Protein AF-A0A9E1VS86-F1 (afdb_monomer)

Foldseek 3Di:
DKKKKKFWWFFDFPDPQDKFWAADPDWDDDDADPQKDKDFPVVFDDDPQWDDDPLWIFGPDAQDFDKGKDKDFRAAFAKWWKKFKAADDDCVLQEKKWKAFQPPDPRRIDIGTDDDDPVDNDRIDITTGTIIGDHGTMHMMMMTTGRHRTTGMMMIHGDDPPDVVVVVVVVVRVVLQVVCVVPFFKKWKWKWAADPVGIDIDTLDPIHTRDHHRVDIDMDMRMDDPVPGDQQDDDPPGDDPRHRDIDIDMDSQFDDDDPVRPHRDMDTPDIDMDPPDAPDPPHPVCCQQQPDDPCPVPLLVSLLVSLQSLLCQQLQHHDDPVPSVVLSVQLVVCVVVDPDSVVSSVVSSVVSCVDPSRVDLDDPPDPPDDLLSLQSSLQQLLCCLQQVDRGDPVSSVCSNVSRCVVCVVVVLLVSLPDPSSLVNLLVLLCVLLVLVLLVPFAADCVLVVLPDPVLSVQLSVQSSVQSSVCSNVQHFPLQQLFDQWTFDAPSNCVVQVHDDHGTDHTDTDGHDPPSQDTHDLQGQSNQQSQCNNFWTDLQSSQQSCCCNQLVHHQDDDDPDQDDQPPPPPCLVVDAVVVNCCVSQVDPSRVVSCLQGNLSRLLQRQQTNRSHGHQDDPNHGRFSWGQHPVGDIAGHSVSVSVCCVVPRVLSRLLSVLQSSLCSSLVHHDDPVCPVLSVVLSVQCVVVNNGPSSSVVSSCLTCSNNVDPDRVVVVVPPPD

Solvent-accessible surface area (backbone atoms only — not comparable to full-atom values): 40258 Å² total; per-residue (Å²): 90,37,32,37,40,37,38,30,32,18,30,42,62,70,64,80,89,51,73,39,66,40,83,66,91,65,85,63,59,82,74,92,49,92,83,45,49,68,49,47,42,86,80,46,83,81,52,95,62,46,43,76,57,92,73,27,42,24,52,71,57,75,66,43,78,47,75,47,71,46,68,49,73,36,92,51,70,44,42,26,42,32,30,40,29,21,58,64,67,65,64,90,70,55,32,22,43,27,39,20,65,55,41,89,45,72,75,25,56,46,76,49,73,54,85,66,64,89,89,62,89,44,79,63,42,71,43,53,73,37,28,30,30,42,63,55,42,81,46,40,26,36,43,27,29,50,21,28,68,35,29,34,33,40,40,39,30,59,58,60,87,85,42,68,61,64,58,48,52,48,51,52,33,51,52,64,36,56,78,29,68,90,48,60,20,18,46,28,43,32,38,20,27,57,51,92,93,47,70,56,68,44,66,67,56,76,74,41,74,37,79,42,52,62,91,48,64,44,78,47,77,43,68,50,50,55,85,78,49,70,73,49,72,83,55,98,80,56,83,58,101,58,44,65,38,71,44,76,48,76,37,72,62,47,83,66,87,51,90,90,55,84,60,44,44,68,34,75,80,48,77,48,76,42,75,72,47,61,99,48,86,76,39,67,79,50,43,70,54,68,52,95,59,95,39,66,90,38,63,69,63,32,48,50,55,37,51,48,56,48,47,28,64,56,52,52,39,86,77,54,89,70,59,55,53,55,51,50,52,51,33,64,73,45,39,84,80,35,96,46,74,66,59,29,49,48,56,43,52,49,54,50,62,71,27,66,60,43,75,38,90,71,72,78,93,47,102,77,57,58,79,38,58,63,24,25,46,48,30,42,52,53,19,42,41,45,33,64,39,82,53,50,71,67,44,51,53,28,5,77,67,62,39,35,82,84,43,41,72,65,48,52,58,53,48,62,74,34,80,53,27,54,45,28,42,50,54,50,48,36,63,63,66,45,45,64,39,29,71,73,49,63,61,46,48,89,84,37,69,85,67,37,76,65,47,56,50,43,29,50,48,25,54,44,52,39,56,44,49,36,47,72,71,46,34,40,54,61,35,52,51,53,33,63,35,41,40,38,23,20,70,49,24,53,71,68,74,45,83,95,54,80,48,82,63,72,38,83,42,79,54,60,91,89,65,78,57,26,22,55,89,45,36,35,36,54,39,27,29,26,30,74,27,75,44,50,32,38,62,55,45,13,53,46,47,33,35,55,43,45,50,47,73,76,79,79,81,70,90,86,68,77,74,83,67,83,80,46,85,64,55,92,75,47,53,69,70,56,48,52,50,66,68,36,74,42,80,91,44,35,73,59,44,60,70,38,45,39,64,7,40,23,49,63,40,29,42,21,72,32,41,80,46,66,56,56,97,90,37,77,63,79,22,65,31,59,40,83,88,66,53,75,32,60,22,57,67,41,46,35,52,47,36,66,72,77,34,47,66,42,31,48,45,20,52,50,47,55,52,47,18,61,58,68,75,45,83,82,53,82,86,44,50,69,57,52,54,50,41,42,55,51,19,57,74,54,68,33,24,37,50,48,49,55,50,42,48,54,66,28,66,90,66,38,76,57,99,78,41,74,69,64,63,74,67,68,84,118

pLDDT: mean 87.46, std 11.8, range [33.84, 98.75]

Sequence (718 aa):
GKYAFRVEASKGYNSLSIERLIDLREKEPALDFENSFSVNAKDLNIKNSFTFDNKNLIPKEFATFSEIEFTYDVPFDGIYKIDLVHPYVSNDVMPSYHVRFLGRKEEGVISKRLNINQNEKLEEITTPVTLAYLTKGKHKGFIGGKFFVGFSKLIFTPIAKDDPLPKTLQKESQKNNFQYERVNPSILAFAGSRTDDGMDYKALSKPIEVKNSMEDSQVFEFTGMLENLPVPMASDDVSGELANIVTFGLWNNHLVKESSLKGPPLLIKSVEFEAPYYPVWPPKSYTEIFFKSKNQNNEEAYANEVIEKFMERAFRRTLNDSELDRYITFWKNIRSDFDSFEDGVKEVLIAILCSPNFIYLNQPMKLNSGEYDDEYYLASQLSYFLWNSPPDDK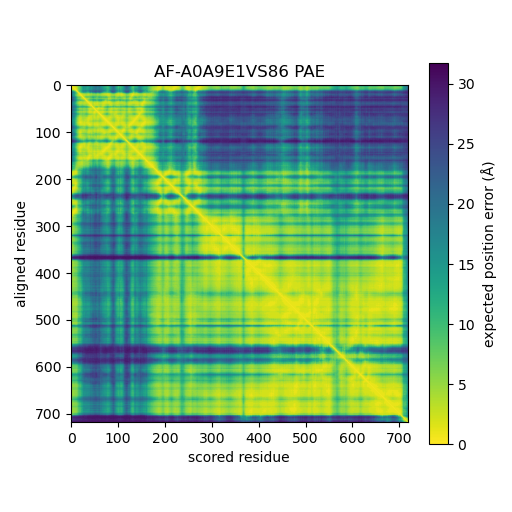LIELASKGKLYRNLPSQIDRMIKNSKIENLINGFSYEWLRLDRHKNMDVNVQEYEDYTRFVKEDMFNETYEFVKHILINDLSIMNFIDSDFAMLNQNLAEFYGLNGVEGNGFRAVKLNKNQNRGGLLSQGSFLTGHSDGTQPHAIKRAVWLKEKILGDHPPPPPPNVPELDPETPGFEKLTLKEQLFLHRNKVSCMDCHKKIDPYGVIFENYDATGRYQLTMKGKPIDSKSVLPDGNEVDGIQDMKDYILKFKTEDFTKSIVKNLFSYANGRDVGFADEKEIKYIVERVKRDNYSFKTVIQEIIYSQSFYKKKKNWFSKLFKNE

Mean predicted aligned error: 12.09 Å

Secondary structure (DSSP, 8-state):
-EEEEEEEEEE----TTS-EEE--S--SPPPP-TT-EEEEGGGS---TTEEEETTEEEESSTTS-EEEEEEEEESSSEEEEEEEEEE---GGG--EEEEESSTT-GGGEEEEE----TT---SEEEEEEEEEEE-SEEEEEEEEETTB--BSEEEEEEPPTTSHHHHHHHHHHHHHHHTTTT---EEEEEEEEEETTEEEEEESSS-EE--S-TTS-EEEEEEEEGGGSPPPP--SS--STTTT-EEEEEEE-----STT---S-EEEEEEEEESS--SSSS-HHHHHHS---TTTTSHHHHHHHHHHHHHHHHHTSPPPHHHHHHHHHHHHHHGGG-SSHHHHHHHHHHHHHTSHHHHS----S-TTS-TTHHHHHHHHHHHHHHHSSPPPHHHHHHHHTT-HHHHHHHHHHHHHTSGGGHHHHHHHHHHHTTHHHHHTPPP-TTT-TT--HHHHHHHHHHHHHHHHHHHHTT-BGGGGT--SEEEE-HHHHHHTT--S--SSS-EEEEPPGGG---SGGG-HHHHHHTB-SSSB-HHHHHHHIIIIIS---PPPPPTT-----TTSTTGGGS-HHHHHHHHH-SHHHHHHHHHHTHHHHTTTTB-TTS-B-SEETTEEP--EEE-TTS-EEEHHHHHHHHHHHH-HHHHHHHHHHHHHHHHHTS---GGGHHHHHHHHHHHHHTTTBHHHHHHHHHHSTTT---TT-THHHHTS--

Nearest PDB structures (foldseek):
  2cdo-assembly3_C  TM=6.793E-01  e=8.630E-05  Saccharophagus degradans
  8iq9-assembly1_B  TM=4.569E-01  e=1.616E-01  Klebsiella phage VLC6
  8iqe-assembly1_A  TM=5.079E-01  e=2.547E-01  Klebsiella phage VLC6
  8iqe-assembly1_B  TM=4.754E-01  e=2.679E-01  Klebsiella phage VLC6
  2wze-assembly1_A  TM=3.676E-01  e=4.915E-01  Acetivibrio thermocellus

Radius of gyration: 35.05 Å; Cα contacts (8 Å, |Δi|>4): 1186; chains: 1; bounding box: 76×98×83 Å

Structure (mmCIF, N/CA/C/O backbone):
data_AF-A0A9E1VS86-F1
#
_entry.id   AF-A0A9E1VS86-F1
#
loop_
_atom_site.group_PDB
_atom_site.id
_atom_site.type_symbol
_atom_site.label_atom_id
_atom_site.label_alt_id
_atom_site.label_comp_id
_atom_site.label_asym_id
_atom_site.label_entity_id
_atom_site.label_seq_id
_atom_site.pdbx_PDB_ins_code
_atom_site.Cartn_x
_atom_site.Cartn_y
_atom_site.Cartn_z
_atom_site.occupancy
_atom_site.B_iso_or_equiv
_atom_site.auth_seq_id
_atom_site.auth_comp_id
_atom_site.auth_asym_id
_atom_site.auth_atom_id
_atom_site.pdbx_PDB_model_num
ATOM 1 N N . GLY A 1 1 ? 12.478 -19.349 -9.937 1.00 80.25 1 GLY A N 1
ATOM 2 C CA . GLY A 1 1 ? 11.718 -19.619 -11.173 1.00 80.25 1 GLY A CA 1
ATOM 3 C C . GLY A 1 1 ? 10.296 -19.117 -11.020 1.00 80.25 1 GLY A C 1
ATOM 4 O O . GLY A 1 1 ? 9.874 -18.852 -9.900 1.00 80.25 1 GLY A O 1
ATOM 5 N N . LYS A 1 2 ? 9.547 -18.962 -12.118 1.00 88.88 2 LYS A N 1
ATOM 6 C CA . LYS A 1 2 ? 8.139 -18.539 -12.041 1.00 88.88 2 LYS A CA 1
ATOM 7 C C . LYS A 1 2 ? 7.301 -19.637 -11.367 1.00 88.88 2 LYS A C 1
ATOM 9 O O . LYS A 1 2 ? 7.619 -20.808 -11.535 1.00 88.88 2 LYS A O 1
ATOM 14 N N . TYR A 1 3 ? 6.256 -19.282 -10.629 1.00 92.19 3 TYR A N 1
ATOM 15 C CA . TYR A 1 3 ? 5.251 -20.226 -10.122 1.00 92.19 3 TYR A CA 1
ATOM 16 C C . TYR A 1 3 ? 3.846 -19.838 -10.606 1.00 92.19 3 TYR A C 1
ATOM 18 O O . TYR A 1 3 ? 3.610 -18.680 -10.979 1.00 92.19 3 TYR A O 1
ATOM 26 N N . ALA A 1 4 ? 2.923 -20.799 -10.570 1.00 94.44 4 ALA A N 1
ATOM 27 C CA . ALA A 1 4 ? 1.482 -20.561 -10.587 1.00 94.44 4 ALA A CA 1
ATOM 28 C C . ALA A 1 4 ? 0.823 -21.270 -9.406 1.00 94.44 4 ALA A C 1
ATOM 30 O O . ALA A 1 4 ? 1.041 -22.455 -9.177 1.00 94.44 4 ALA A O 1
ATOM 31 N N . PHE A 1 5 ? 0.003 -20.529 -8.672 1.00 95.44 5 PHE A N 1
ATOM 32 C CA . PHE A 1 5 ? -0.908 -21.056 -7.670 1.00 95.44 5 PHE A CA 1
ATOM 33 C C . PHE A 1 5 ? -2.325 -20.853 -8.195 1.00 95.44 5 PHE A C 1
ATOM 35 O O . PHE A 1 5 ? -2.731 -19.715 -8.431 1.00 95.44 5 PHE A O 1
ATOM 42 N N . ARG A 1 6 ? -3.056 -21.937 -8.447 1.00 96.38 6 ARG A N 1
ATOM 43 C CA . ARG A 1 6 ? -4.408 -21.903 -9.010 1.00 96.38 6 ARG A CA 1
ATOM 44 C C . ARG A 1 6 ? -5.399 -22.436 -7.998 1.00 96.38 6 ARG A C 1
ATOM 46 O O . ARG A 1 6 ? -5.172 -23.466 -7.370 1.00 96.38 6 ARG A O 1
ATOM 53 N N . VAL A 1 7 ? -6.509 -21.728 -7.862 1.00 96.69 7 VAL A N 1
ATOM 54 C CA . VAL A 1 7 ? -7.609 -22.105 -6.980 1.00 96.69 7 VAL A CA 1
ATOM 55 C C . VAL A 1 7 ? -8.883 -22.118 -7.805 1.00 96.69 7 VAL A C 1
ATOM 57 O O . VAL A 1 7 ? -9.301 -21.074 -8.298 1.00 96.69 7 VAL A O 1
ATOM 60 N N . GLU A 1 8 ? -9.509 -23.280 -7.955 1.00 96.50 8 GLU A N 1
ATOM 61 C CA . GLU A 1 8 ? -10.847 -23.376 -8.536 1.00 96.50 8 GLU A CA 1
ATOM 62 C C . GLU A 1 8 ? -11.882 -23.235 -7.420 1.00 96.50 8 GLU A C 1
ATOM 64 O O . GLU A 1 8 ? -11.959 -24.074 -6.515 1.00 96.50 8 GLU A O 1
ATOM 69 N N . ALA A 1 9 ? -12.674 -22.165 -7.471 1.00 95.06 9 ALA A N 1
ATOM 70 C CA . ALA A 1 9 ? -13.602 -21.836 -6.400 1.00 95.06 9 ALA A CA 1
ATOM 71 C C . ALA A 1 9 ? -14.895 -21.167 -6.877 1.00 95.06 9 ALA A C 1
ATOM 73 O O . ALA A 1 9 ? -14.981 -20.608 -7.970 1.00 95.06 9 ALA A O 1
ATOM 74 N N . SER A 1 10 ? -15.908 -21.213 -6.014 1.00 92.94 10 SER A N 1
ATOM 75 C CA . SER A 1 10 ? -17.209 -20.551 -6.177 1.00 92.94 10 SER A CA 1
ATOM 76 C C . SER A 1 10 ? -17.798 -20.163 -4.815 1.00 92.94 10 SER A C 1
ATOM 78 O O . SER A 1 10 ? -17.235 -20.477 -3.759 1.00 92.94 10 SER A O 1
ATOM 80 N N . LYS A 1 11 ? -18.947 -19.476 -4.815 1.00 89.19 11 LYS A N 1
ATOM 81 C CA . LYS A 1 11 ? -19.745 -19.320 -3.593 1.00 89.19 11 LYS A CA 1
ATOM 82 C C . LYS A 1 11 ? -20.153 -20.688 -3.041 1.00 89.19 11 LYS A C 1
ATOM 84 O O . LYS A 1 11 ? -20.647 -21.536 -3.777 1.00 89.19 11 LYS A O 1
ATOM 89 N N . GLY A 1 12 ? -19.974 -20.888 -1.740 1.00 80.12 12 GLY A N 1
ATOM 90 C CA . GLY A 1 12 ? -20.409 -22.098 -1.050 1.00 80.12 12 GLY A CA 1
ATOM 91 C C . GLY A 1 12 ? -21.786 -21.968 -0.400 1.00 80.12 12 GLY A C 1
ATOM 92 O O . GLY A 1 12 ? -22.460 -20.943 -0.488 1.00 80.12 12 GLY A O 1
ATOM 93 N N . TYR A 1 13 ? -22.171 -23.015 0.323 1.00 72.25 13 TYR A N 1
ATOM 94 C CA . TYR A 1 13 ? -23.240 -23.003 1.320 1.00 72.25 13 TYR A CA 1
ATOM 95 C C . TYR A 1 13 ? -22.843 -23.896 2.496 1.00 72.25 13 TYR A C 1
ATOM 97 O O . TYR A 1 13 ? -22.025 -24.807 2.351 1.00 72.25 13 TYR A O 1
ATOM 105 N N . ASN A 1 14 ? -23.448 -23.678 3.663 1.00 65.12 14 ASN A N 1
ATOM 106 C CA . ASN A 1 14 ? -23.317 -24.593 4.794 1.00 65.12 14 ASN A CA 1
ATOM 107 C C . ASN A 1 14 ? -24.034 -25.914 4.472 1.00 65.12 14 ASN A C 1
ATOM 109 O O . ASN A 1 14 ? -25.216 -26.079 4.778 1.00 65.12 14 ASN A O 1
ATOM 113 N N . SER A 1 15 ? -23.340 -26.847 3.819 1.00 60.66 15 SER A N 1
ATOM 114 C CA . SER A 1 15 ? -23.909 -28.148 3.460 1.00 60.66 15 SER A CA 1
ATOM 115 C C . SER A 1 15 ? -24.262 -28.945 4.716 1.00 60.66 15 SER A C 1
ATOM 117 O O . SER A 1 15 ? -23.485 -29.015 5.670 1.00 60.66 15 SER A O 1
ATOM 119 N N . LEU A 1 16 ? -25.454 -29.544 4.718 1.00 63.06 16 LEU A N 1
ATOM 120 C CA . LEU A 1 16 ? -25.871 -30.504 5.745 1.00 63.06 16 LEU A CA 1
ATOM 121 C C . LEU A 1 16 ? -25.245 -31.883 5.528 1.00 63.06 16 LEU A C 1
ATOM 123 O O . LEU A 1 16 ? -25.274 -32.694 6.444 1.00 63.06 16 LEU A O 1
ATOM 127 N N . SER A 1 17 ? -24.709 -32.128 4.331 1.00 64.56 17 SER A N 1
ATOM 128 C CA . SER A 1 17 ? -24.235 -33.435 3.874 1.00 64.56 17 SER A CA 1
ATOM 129 C C . SER A 1 17 ? -22.725 -33.627 4.050 1.00 64.56 17 SER A C 1
ATOM 131 O O . SER A 1 17 ? -22.145 -34.523 3.445 1.00 64.56 17 SER A O 1
ATOM 133 N N . ILE A 1 18 ? -22.070 -32.743 4.807 1.00 72.31 18 ILE A N 1
ATOM 134 C CA . ILE A 1 18 ? -20.651 -32.862 5.155 1.00 72.31 18 ILE A CA 1
ATOM 135 C C . ILE A 1 18 ? -20.566 -33.452 6.554 1.00 72.31 18 ILE A C 1
ATOM 137 O O . ILE A 1 18 ? -21.318 -33.054 7.448 1.00 72.31 18 ILE A O 1
ATOM 141 N N . GLU A 1 19 ? -19.639 -34.385 6.738 1.00 84.69 19 GLU A N 1
ATOM 142 C CA . GLU A 1 19 ? -19.399 -35.003 8.035 1.00 84.69 19 GLU A CA 1
ATOM 143 C C . GLU A 1 19 ? -19.005 -33.965 9.070 1.00 84.69 19 GLU A C 1
ATOM 145 O O . GLU A 1 19 ? -18.058 -33.203 8.875 1.00 84.69 19 GLU A O 1
ATOM 150 N N . ARG A 1 20 ? -19.754 -33.924 10.167 1.00 86.00 20 ARG A N 1
ATOM 151 C CA . ARG A 1 20 ? -19.567 -32.927 11.217 1.00 86.00 20 ARG A CA 1
ATOM 152 C C . ARG A 1 20 ? -20.237 -33.367 12.498 1.00 86.00 20 ARG A C 1
ATOM 154 O O . ARG A 1 20 ? -21.231 -34.097 12.471 1.00 86.00 20 ARG A O 1
ATOM 161 N N . LEU A 1 21 ? -19.743 -32.826 13.600 1.00 88.00 21 LEU A N 1
ATOM 162 C CA . LEU A 1 21 ? -20.440 -32.872 14.872 1.00 88.00 21 LEU A CA 1
ATOM 163 C C . LEU A 1 21 ? -21.569 -31.836 14.898 1.00 88.00 21 LEU A C 1
ATOM 165 O O . LEU A 1 21 ? -21.507 -30.782 14.263 1.00 88.00 21 LEU A O 1
ATOM 169 N N . ILE A 1 22 ? -22.625 -32.172 15.620 1.00 86.12 22 ILE A N 1
ATOM 170 C CA . ILE A 1 22 ? -23.842 -31.398 15.808 1.00 86.12 22 ILE A CA 1
ATOM 171 C C . ILE A 1 22 ? -24.126 -31.402 17.313 1.00 86.12 22 ILE A C 1
ATOM 173 O O . ILE A 1 22 ? -24.057 -32.438 17.985 1.00 86.12 22 ILE A O 1
ATOM 177 N N . ASP A 1 23 ? -24.441 -30.234 17.861 1.00 83.69 23 ASP A N 1
ATOM 178 C CA . ASP A 1 23 ? -24.732 -30.116 19.285 1.00 83.69 23 ASP A CA 1
ATOM 179 C C . ASP A 1 23 ? -25.998 -30.882 19.675 1.00 83.69 23 ASP A C 1
ATOM 181 O O . ASP A 1 23 ? -27.019 -30.854 18.980 1.00 83.69 23 ASP A O 1
ATOM 185 N N . LEU A 1 24 ? -25.930 -31.545 20.832 1.00 84.50 24 LEU A N 1
ATOM 186 C CA . LEU A 1 24 ? -27.081 -32.196 21.448 1.00 84.50 24 LEU A CA 1
ATOM 187 C C . LEU A 1 24 ? -28.159 -31.159 21.764 1.00 84.50 24 LEU A C 1
ATOM 189 O O . LEU A 1 24 ? -27.889 -30.147 22.411 1.00 84.50 24 LEU A O 1
ATOM 193 N N . ARG A 1 25 ? -29.396 -31.444 21.352 1.00 80.62 25 ARG A N 1
ATOM 194 C CA . ARG A 1 25 ? -30.575 -30.642 21.719 1.00 80.62 25 ARG A CA 1
ATOM 195 C C . ARG A 1 25 ? -31.199 -31.107 23.035 1.00 80.62 25 ARG A C 1
ATOM 197 O O . ARG A 1 25 ? -31.733 -30.294 23.779 1.00 80.62 25 ARG A O 1
ATOM 204 N N . GLU A 1 26 ? -31.053 -32.392 23.340 1.00 75.75 26 GLU A N 1
ATOM 205 C CA . GLU A 1 26 ? -31.557 -33.049 24.543 1.00 75.75 26 GLU A CA 1
ATOM 206 C C . GLU A 1 26 ? -30.443 -33.892 25.171 1.00 75.75 26 GLU A C 1
ATOM 208 O O . GLU A 1 26 ? -29.567 -34.401 24.466 1.00 75.75 26 GLU A O 1
ATOM 213 N N . LYS A 1 27 ? -30.461 -34.029 26.501 1.00 78.88 27 LYS A N 1
ATOM 214 C CA . LYS A 1 27 ? -29.441 -34.764 27.272 1.00 78.88 27 LYS A CA 1
ATOM 215 C C . LYS A 1 27 ? -29.877 -36.176 27.674 1.00 78.88 27 LYS A C 1
ATOM 217 O O . LYS A 1 27 ? -29.264 -36.769 28.554 1.00 78.88 27 LYS A O 1
ATOM 222 N N . GLU A 1 28 ? -30.912 -36.708 27.038 1.00 83.50 28 GLU A N 1
ATOM 223 C CA . GLU A 1 28 ? -31.360 -38.088 27.245 1.00 83.50 28 GLU A CA 1
ATOM 224 C C . GLU A 1 28 ? -30.698 -39.022 26.222 1.00 83.50 28 GLU A C 1
ATOM 226 O O . GLU A 1 28 ? -30.417 -38.560 25.117 1.00 83.50 28 GLU A O 1
ATOM 231 N N . PRO A 1 29 ? -30.414 -40.299 26.537 1.00 83.88 29 PRO A N 1
ATOM 232 C CA . PRO A 1 29 ? -29.948 -41.301 25.568 1.00 83.88 29 PRO A CA 1
ATOM 233 C C . PRO A 1 29 ? -30.890 -41.493 24.378 1.00 83.88 29 PRO A C 1
ATOM 235 O O . PRO A 1 29 ? -32.068 -41.139 24.429 1.00 83.88 29 PRO A O 1
ATOM 238 N N . ALA A 1 30 ? -30.381 -42.014 23.264 1.00 82.69 30 ALA A N 1
ATOM 239 C CA . ALA A 1 30 ? -31.232 -42.416 22.153 1.00 82.69 30 ALA A CA 1
ATOM 240 C C . ALA A 1 30 ? -32.059 -43.661 22.521 1.00 82.69 30 ALA A C 1
ATOM 242 O O . ALA A 1 30 ? -31.553 -44.594 23.146 1.00 82.69 30 ALA A O 1
ATOM 243 N N . LEU A 1 31 ? -33.325 -43.693 22.097 1.00 80.50 31 LEU A N 1
ATOM 244 C CA . LEU A 1 31 ? -34.101 -44.933 22.081 1.00 80.50 31 LEU A CA 1
ATOM 245 C C . LEU A 1 31 ? -33.557 -45.844 20.977 1.00 80.50 31 LEU A C 1
ATOM 247 O O . LEU A 1 31 ? -33.119 -45.356 19.936 1.00 80.50 31 LEU A O 1
ATOM 251 N N . ASP A 1 32 ? -33.572 -47.155 21.207 1.00 74.56 32 ASP A N 1
ATOM 252 C CA . ASP A 1 32 ? -33.078 -48.114 20.220 1.00 74.56 32 ASP A CA 1
ATOM 253 C C . ASP A 1 32 ? -33.906 -48.033 18.924 1.00 74.56 32 ASP A C 1
ATOM 255 O O . ASP A 1 32 ? -35.134 -47.921 18.965 1.00 74.56 32 ASP A O 1
ATOM 259 N N . PHE A 1 33 ? -33.231 -48.045 17.776 1.00 77.62 33 PHE A N 1
ATOM 260 C CA . PHE A 1 33 ? -33.825 -47.770 16.468 1.00 77.62 33 PHE A CA 1
ATOM 261 C C . PHE A 1 33 ? -33.266 -48.723 15.409 1.00 77.62 33 PHE A C 1
ATOM 263 O O . PHE A 1 33 ? -32.157 -49.247 15.524 1.00 77.62 33 PHE A O 1
ATOM 270 N N . GLU A 1 34 ? -34.034 -48.960 14.347 1.00 74.88 34 GLU A N 1
ATOM 271 C CA . GLU A 1 34 ? -33.608 -49.839 13.261 1.00 74.88 34 GLU A CA 1
ATOM 272 C C . GLU A 1 34 ? -32.339 -49.290 12.585 1.00 74.88 34 GLU A C 1
ATOM 274 O O . GLU A 1 34 ? -32.289 -48.131 12.170 1.00 74.88 34 GLU A O 1
ATOM 279 N N . ASN A 1 35 ? -31.319 -50.141 12.427 1.00 82.06 35 ASN A N 1
ATOM 280 C CA . ASN A 1 35 ? -29.975 -49.799 11.932 1.00 82.06 35 ASN A CA 1
ATOM 281 C C . ASN A 1 35 ? -29.070 -49.028 12.911 1.00 82.06 35 ASN A C 1
ATOM 283 O O . ASN A 1 35 ? -28.037 -48.498 12.486 1.00 82.06 35 ASN A O 1
ATOM 287 N N . SER A 1 36 ? -29.400 -48.997 14.204 1.00 90.00 36 SER A N 1
ATOM 288 C CA . SER A 1 36 ? -28.410 -48.680 15.235 1.00 90.00 36 SER A CA 1
ATOM 289 C C . SER A 1 36 ? -27.252 -49.676 15.189 1.00 90.00 36 SER A C 1
ATOM 291 O O . SER A 1 36 ? -27.448 -50.882 15.024 1.00 90.00 36 SER A O 1
ATOM 293 N N . PHE A 1 37 ? -26.032 -49.180 15.366 1.00 93.19 37 PHE A N 1
ATOM 294 C CA . PHE A 1 37 ? -24.845 -50.021 15.495 1.00 93.19 37 PHE A CA 1
ATOM 295 C C . PHE A 1 37 ? -23.996 -49.557 16.672 1.00 93.19 37 PHE A C 1
ATOM 297 O O . PHE A 1 37 ? -24.126 -48.434 17.159 1.00 93.19 37 PHE A O 1
ATOM 304 N N . SER A 1 38 ? -23.118 -50.431 17.155 1.00 93.31 38 SER A N 1
ATOM 305 C CA . SER A 1 38 ? -22.274 -50.128 18.306 1.00 93.31 38 SER A CA 1
ATOM 306 C C . SER A 1 38 ? -20.830 -50.525 18.075 1.00 93.31 38 SER A C 1
ATOM 308 O O . SER A 1 38 ? -20.555 -51.603 17.548 1.00 93.31 38 SER A O 1
ATOM 310 N N . VAL A 1 39 ? -19.914 -49.702 18.569 1.00 93.81 39 VAL A N 1
ATOM 311 C CA . VAL A 1 39 ? -18.507 -50.066 18.732 1.00 93.81 39 VAL A CA 1
ATOM 312 C C . VAL A 1 39 ? -18.341 -50.588 20.148 1.00 93.81 39 VAL A C 1
ATOM 314 O O . VAL A 1 39 ? -18.417 -49.807 21.097 1.00 93.81 39 VAL A O 1
ATOM 317 N N . ASN A 1 40 ? -18.131 -51.895 20.309 1.00 93.69 40 ASN A N 1
ATOM 318 C CA . ASN A 1 40 ? -17.895 -52.464 21.633 1.00 93.69 40 ASN A CA 1
ATOM 319 C C . ASN A 1 40 ? -16.412 -52.409 21.976 1.00 93.69 40 ASN A C 1
ATOM 321 O O . ASN A 1 40 ? -15.555 -52.746 21.160 1.00 93.69 40 ASN A O 1
ATOM 325 N N . ALA A 1 41 ? -16.115 -52.080 23.227 1.00 91.25 41 ALA A N 1
ATOM 326 C CA . ALA A 1 41 ? -14.752 -52.013 23.722 1.00 91.25 41 ALA A CA 1
ATOM 327 C C . ALA A 1 41 ? -14.019 -53.362 23.588 1.00 91.25 41 ALA A C 1
ATOM 329 O O . ALA A 1 41 ? -12.841 -53.384 23.245 1.00 91.25 41 ALA A O 1
ATOM 330 N N . LYS A 1 42 ? -14.732 -54.487 23.770 1.00 89.44 42 LYS A N 1
ATOM 331 C CA . LYS A 1 42 ? -14.218 -55.864 23.604 1.00 89.44 42 LYS A CA 1
ATOM 332 C C . LYS A 1 42 ? -13.703 -56.188 22.195 1.00 89.44 42 LYS A C 1
ATOM 334 O O . LYS A 1 42 ? -12.900 -57.102 22.052 1.00 89.44 42 LYS A O 1
ATOM 339 N N . ASP A 1 43 ? -14.175 -55.462 21.182 1.00 89.06 43 ASP A N 1
ATOM 340 C CA . ASP A 1 43 ? -13.820 -55.695 19.779 1.00 89.06 43 ASP A CA 1
ATOM 341 C C . ASP A 1 43 ? -12.581 -54.866 19.368 1.00 89.06 43 ASP A C 1
ATOM 343 O O . ASP A 1 43 ? -12.116 -54.950 18.230 1.00 89.06 43 ASP A O 1
ATOM 347 N N . LEU A 1 44 ? -12.033 -54.053 20.284 1.00 89.38 44 LEU A N 1
ATOM 348 C CA . LEU A 1 44 ? -10.874 -53.203 20.027 1.00 89.38 44 LEU A CA 1
ATOM 349 C C . LEU A 1 44 ? -9.550 -53.925 20.260 1.00 89.38 44 LEU A C 1
ATOM 351 O O . LEU A 1 44 ? -9.389 -54.724 21.182 1.00 89.38 44 LEU A O 1
ATOM 355 N N . ASN A 1 45 ? -8.552 -53.560 19.455 1.00 83.81 45 ASN A N 1
ATOM 356 C CA . ASN A 1 45 ? -7.188 -54.033 19.642 1.00 83.81 45 ASN A CA 1
ATOM 357 C C . ASN A 1 45 ? -6.520 -53.277 20.804 1.00 83.81 45 ASN A C 1
ATOM 359 O O . ASN A 1 45 ? -6.115 -52.119 20.661 1.00 83.81 45 ASN A O 1
ATOM 363 N N . ILE A 1 46 ? -6.450 -53.923 21.968 1.00 80.94 46 ILE A N 1
ATOM 364 C CA . ILE A 1 46 ? -6.008 -53.320 23.229 1.00 80.94 46 ILE A CA 1
ATOM 365 C C . ILE A 1 46 ? -4.533 -52.904 23.143 1.00 80.94 46 ILE A C 1
ATOM 367 O O . ILE A 1 46 ? -3.655 -53.708 22.833 1.00 80.94 46 ILE A O 1
ATOM 371 N N . LYS A 1 47 ? -4.243 -51.647 23.489 1.00 77.06 47 LYS A N 1
ATOM 372 C CA . LYS A 1 47 ? -2.871 -51.152 23.672 1.00 77.06 47 LYS A CA 1
ATOM 373 C C . LYS A 1 47 ? -2.395 -51.366 25.107 1.00 77.06 47 LYS A C 1
ATOM 375 O O . LYS A 1 47 ? -3.200 -51.409 26.031 1.00 77.06 47 LYS A O 1
ATOM 380 N N . ASN A 1 48 ? -1.076 -51.370 25.316 1.00 77.81 48 ASN A N 1
ATOM 381 C CA . ASN A 1 48 ? -0.465 -51.528 26.642 1.00 77.81 48 ASN A CA 1
ATOM 382 C C . ASN A 1 48 ? -0.956 -50.526 27.704 1.00 77.81 48 ASN A C 1
ATOM 384 O O . ASN A 1 48 ? -0.802 -50.823 28.885 1.00 77.81 48 ASN A O 1
ATOM 388 N N . SER A 1 49 ? -1.535 -49.387 27.314 1.00 84.62 49 SER A N 1
ATOM 389 C CA . SER A 1 49 ? -2.076 -48.351 28.204 1.00 84.62 49 SER A CA 1
ATOM 390 C C . SER A 1 49 ? -3.499 -48.612 28.716 1.00 84.62 49 SER A C 1
ATOM 392 O O . SER A 1 49 ? -3.942 -47.904 29.616 1.00 84.62 49 SER A O 1
ATOM 394 N N . PHE A 1 50 ? -4.209 -49.619 28.196 1.00 91.06 50 PHE A N 1
ATOM 395 C CA . PHE A 1 50 ? -5.572 -49.964 28.616 1.00 91.06 50 PHE A CA 1
ATOM 396 C C . PHE A 1 50 ? -5.644 -51.389 29.178 1.00 91.06 50 PHE A C 1
ATOM 398 O O . PHE A 1 50 ? -4.808 -52.243 28.879 1.00 91.06 50 PHE A O 1
ATOM 405 N N . THR A 1 51 ? -6.643 -51.639 30.020 1.00 91.44 51 THR A N 1
ATOM 406 C CA . THR A 1 51 ? -6.985 -52.958 30.559 1.00 91.44 51 THR A CA 1
ATOM 407 C C . THR A 1 51 ? -8.499 -53.085 30.681 1.00 91.44 51 THR A C 1
ATOM 409 O O . THR A 1 51 ? -9.203 -52.081 30.753 1.00 91.44 51 THR A O 1
ATOM 412 N N . PHE A 1 52 ? -9.012 -54.311 30.701 1.00 90.56 52 PHE A N 1
ATOM 413 C CA . PHE A 1 52 ? -10.419 -54.541 31.011 1.00 90.56 52 PHE A CA 1
ATOM 414 C C . PHE A 1 52 ? -10.637 -54.603 32.521 1.00 90.56 52 PHE A C 1
ATOM 416 O O . PHE A 1 52 ? -9.889 -55.279 33.226 1.00 90.56 52 PHE A O 1
ATOM 423 N N . ASP A 1 53 ? -11.686 -53.926 32.978 1.00 85.62 53 ASP A N 1
ATOM 424 C CA . ASP A 1 53 ? -12.319 -54.135 34.276 1.00 85.62 53 ASP A CA 1
ATOM 425 C C . ASP A 1 53 ? -13.786 -54.517 34.033 1.00 85.62 53 ASP A C 1
ATOM 427 O O . ASP A 1 53 ? -14.592 -53.733 33.516 1.00 85.62 53 ASP A O 1
ATOM 431 N N . ASN A 1 54 ? -14.113 -55.778 34.317 1.00 84.25 54 ASN A N 1
ATOM 432 C CA . ASN A 1 54 ? -15.346 -56.431 33.881 1.00 84.25 54 ASN A CA 1
ATOM 433 C C . ASN A 1 54 ? -15.591 -56.270 32.365 1.00 84.25 54 ASN A C 1
ATOM 435 O O . ASN A 1 54 ? -14.886 -56.864 31.551 1.00 84.25 54 ASN A O 1
ATOM 439 N N . LYS A 1 55 ? -16.609 -55.491 31.975 1.00 84.56 55 LYS A N 1
ATOM 440 C CA . LYS A 1 55 ? -16.985 -55.224 30.573 1.00 84.56 55 LYS A CA 1
ATOM 441 C C . LYS A 1 55 ? -16.413 -53.909 30.033 1.00 84.56 55 LYS A C 1
ATOM 443 O O . LYS A 1 55 ? -16.554 -53.638 28.842 1.00 84.56 55 LYS A O 1
ATOM 448 N N . ASN A 1 56 ? -15.798 -53.096 30.889 1.00 88.50 56 ASN A N 1
ATOM 449 C CA . ASN A 1 56 ? -15.332 -51.758 30.547 1.00 88.50 56 ASN A CA 1
ATOM 450 C C . ASN A 1 56 ? -13.838 -51.779 30.236 1.00 88.50 56 ASN A C 1
ATOM 452 O O . ASN A 1 56 ? -13.042 -52.344 30.984 1.00 88.50 56 ASN A O 1
ATOM 456 N N . LEU A 1 57 ? -13.448 -51.135 29.142 1.00 91.62 57 LEU A N 1
ATOM 457 C CA . LEU A 1 57 ? -12.046 -50.893 28.828 1.00 91.62 57 LEU A CA 1
ATOM 458 C C . LEU A 1 57 ? -11.611 -49.594 29.506 1.00 91.62 57 LEU A C 1
ATOM 460 O O . LEU A 1 57 ? -12.057 -48.516 29.116 1.00 91.62 57 LEU A O 1
ATOM 464 N N . ILE A 1 58 ? -10.750 -49.706 30.516 1.00 90.62 58 ILE A N 1
ATOM 465 C CA . ILE A 1 58 ? -10.279 -48.605 31.365 1.00 90.62 58 ILE A CA 1
ATOM 466 C C . ILE A 1 58 ? -8.782 -48.330 31.125 1.00 90.62 58 ILE A C 1
ATOM 468 O O . ILE A 1 58 ? -8.043 -49.237 30.723 1.00 90.62 58 ILE A O 1
ATOM 472 N N . PRO A 1 59 ? -8.289 -47.099 31.342 1.00 90.69 59 PRO A N 1
ATOM 473 C CA . PRO A 1 59 ? -6.853 -46.830 31.297 1.00 90.69 59 PRO A CA 1
ATOM 474 C C . PRO A 1 59 ? -6.138 -47.475 32.496 1.00 90.69 59 PRO A C 1
ATOM 476 O O . PRO A 1 59 ? -6.679 -47.514 33.599 1.00 90.69 59 PRO A O 1
ATOM 479 N N . LYS A 1 60 ? -4.904 -47.959 32.299 1.00 89.31 60 LYS A N 1
ATOM 480 C CA . LYS A 1 60 ? -4.077 -48.514 33.391 1.00 89.31 60 LYS A CA 1
ATOM 481 C C . LYS A 1 60 ? -3.623 -47.448 34.383 1.00 89.31 60 LYS A C 1
ATOM 483 O O . LYS A 1 60 ? -3.521 -47.721 35.573 1.00 89.31 60 LYS A O 1
ATOM 488 N N . GLU A 1 61 ? -3.348 -46.248 33.883 1.00 86.62 61 GLU A N 1
ATOM 489 C CA . GLU A 1 61 ? -2.996 -45.091 34.695 1.00 86.62 61 GLU A CA 1
ATOM 490 C C . GLU A 1 61 ? -4.144 -44.090 34.673 1.00 86.62 61 GLU A C 1
ATOM 492 O O . GLU A 1 61 ? -4.458 -43.471 33.655 1.00 86.62 61 GLU A O 1
ATOM 497 N N . PHE A 1 62 ? -4.791 -43.938 35.823 1.00 81.56 62 PHE A N 1
ATOM 498 C CA . PHE A 1 62 ? -5.824 -42.933 35.994 1.00 81.56 62 PHE A CA 1
ATOM 499 C C . PHE A 1 62 ? -5.206 -41.523 35.987 1.00 81.56 62 PHE A C 1
ATOM 501 O O . PHE A 1 62 ? -4.093 -41.321 36.465 1.00 81.56 62 PHE A O 1
ATOM 508 N N . ALA A 1 63 ? -5.935 -40.532 35.463 1.00 81.56 63 ALA A N 1
ATOM 509 C CA . ALA A 1 63 ? -5.514 -39.125 35.354 1.00 81.56 63 ALA A CA 1
ATOM 510 C C . ALA A 1 63 ? -4.360 -38.795 34.378 1.00 81.56 63 ALA A C 1
ATOM 512 O O . ALA A 1 63 ? -4.038 -37.612 34.230 1.00 81.56 63 ALA A O 1
ATOM 513 N N . THR A 1 64 ? -3.792 -39.762 33.649 1.00 85.44 64 THR A N 1
ATOM 514 C CA . THR A 1 64 ? -2.913 -39.497 32.493 1.00 85.44 64 THR A CA 1
ATOM 515 C C . THR A 1 64 ? -3.714 -39.513 31.190 1.00 85.44 64 THR A C 1
ATOM 517 O O . THR A 1 64 ? -4.807 -40.075 31.121 1.00 85.44 64 THR A O 1
ATOM 520 N N . PHE A 1 65 ? -3.227 -38.820 30.154 1.00 87.81 65 PHE A N 1
ATOM 521 C CA . PHE A 1 65 ? -3.893 -38.837 28.851 1.00 87.81 65 PHE A CA 1
ATOM 522 C C . PHE A 1 65 ? -3.593 -40.166 28.153 1.00 87.81 65 PHE A C 1
ATOM 524 O O . PHE A 1 65 ? -2.456 -40.423 27.764 1.00 87.81 65 PHE A O 1
ATOM 531 N N . SER A 1 66 ? -4.619 -40.993 27.980 1.00 88.88 66 SER A N 1
ATOM 532 C CA . SER A 1 66 ? -4.549 -42.246 27.223 1.00 88.88 66 SER A CA 1
ATOM 533 C C . SER A 1 66 ? -5.648 -42.260 26.171 1.00 88.88 66 SER A C 1
ATOM 535 O O . SER A 1 66 ? -6.755 -41.828 26.459 1.00 88.88 66 SER A O 1
ATOM 537 N N . GLU A 1 67 ? -5.374 -42.755 24.965 1.00 91.62 67 GLU A N 1
ATOM 538 C CA . GLU A 1 67 ? -6.342 -42.797 23.858 1.00 91.62 67 GLU A CA 1
ATOM 539 C C . GLU A 1 67 ? -6.188 -44.105 23.060 1.00 91.62 67 GLU A C 1
ATOM 541 O O . GLU A 1 67 ? -5.073 -44.615 22.885 1.00 91.62 67 GLU A O 1
ATOM 546 N N . ILE A 1 68 ? -7.302 -44.664 22.584 1.00 92.62 68 ILE A N 1
ATOM 547 C CA . ILE A 1 68 ? -7.348 -45.880 21.764 1.00 92.62 68 ILE A CA 1
ATOM 548 C C . ILE A 1 68 ? -8.105 -45.628 20.454 1.00 92.62 68 ILE A C 1
ATOM 550 O O . ILE A 1 68 ? -9.090 -44.896 20.431 1.00 92.62 68 ILE A O 1
ATOM 554 N N . GLU A 1 69 ? -7.618 -46.219 19.357 1.00 93.06 69 GLU A N 1
ATOM 555 C CA . GLU A 1 69 ? -8.257 -46.153 18.034 1.00 93.06 69 GLU A CA 1
ATOM 556 C C . GLU A 1 69 ? -9.381 -47.188 17.939 1.00 93.06 69 GLU A C 1
ATOM 558 O O . GLU A 1 69 ? -9.225 -48.325 18.388 1.00 93.06 69 GLU A O 1
ATOM 563 N N . PHE A 1 70 ? -10.482 -46.809 17.300 1.00 93.06 70 PHE A N 1
ATOM 564 C CA . PHE A 1 70 ? -11.551 -47.713 16.904 1.00 93.06 70 PHE A CA 1
ATOM 565 C C . PHE A 1 70 ? -11.979 -47.454 15.460 1.00 93.06 70 PHE A C 1
ATOM 567 O O . PHE A 1 70 ? -11.801 -46.364 14.915 1.00 93.06 70 PHE A O 1
ATOM 574 N N . THR A 1 71 ? -12.571 -48.466 14.834 1.00 93.19 71 THR A N 1
ATOM 575 C CA . THR A 1 71 ? -13.157 -48.360 13.494 1.00 93.19 71 THR A CA 1
ATOM 576 C C . THR A 1 71 ? -14.638 -48.670 13.553 1.00 93.19 71 THR A C 1
ATOM 578 O O . THR A 1 71 ? -15.046 -49.541 14.321 1.00 93.19 71 THR A O 1
ATOM 581 N N . TYR A 1 72 ? -15.430 -48.001 12.726 1.00 93.94 72 TYR A N 1
ATOM 582 C CA . TYR A 1 72 ? -16.872 -48.213 12.665 1.00 93.94 72 TYR A CA 1
ATOM 583 C C . TYR A 1 72 ? -17.379 -48.093 11.228 1.00 93.94 72 TYR A C 1
ATOM 585 O O . TYR A 1 72 ? -16.781 -47.385 10.421 1.00 93.94 72 TYR A O 1
ATOM 593 N N . ASP A 1 73 ? -18.433 -48.836 10.892 1.00 93.56 73 ASP A N 1
ATOM 594 C CA . ASP A 1 73 ? -19.019 -48.866 9.548 1.00 93.56 73 ASP A CA 1
ATOM 595 C C . ASP A 1 73 ? -20.415 -48.248 9.601 1.00 93.56 73 ASP A C 1
ATOM 597 O O . ASP A 1 73 ? -21.282 -48.710 10.343 1.00 93.56 73 ASP A O 1
ATOM 601 N N . VAL A 1 74 ? -20.600 -47.165 8.856 1.00 94.38 74 VAL A N 1
ATOM 602 C CA . VAL A 1 74 ? -21.840 -46.396 8.825 1.00 94.38 74 VAL A CA 1
ATOM 603 C C . VAL A 1 74 ? -22.712 -46.941 7.690 1.00 94.38 74 VAL A C 1
ATOM 605 O O . VAL A 1 74 ? -22.294 -46.907 6.529 1.00 94.38 74 VAL A O 1
ATOM 608 N N . PRO A 1 75 ? -23.930 -47.433 7.977 1.00 91.94 75 PRO A N 1
ATOM 609 C CA . PRO A 1 75 ? -24.729 -48.167 6.995 1.00 91.94 75 PRO A CA 1
ATOM 610 C C . PRO A 1 75 ? -25.301 -47.282 5.874 1.00 91.94 75 PRO A C 1
ATOM 612 O O . PRO A 1 75 ? -25.491 -47.756 4.748 1.00 91.94 75 PRO A O 1
ATOM 615 N N . PHE A 1 76 ? -25.569 -46.004 6.155 1.00 91.50 76 PHE A N 1
ATOM 616 C CA . PHE A 1 76 ? -26.097 -45.030 5.199 1.00 91.50 76 PHE A CA 1
ATOM 617 C C . PHE A 1 76 ? -25.770 -43.593 5.619 1.00 91.50 76 PHE A C 1
ATOM 619 O O . PHE A 1 76 ? -25.493 -43.325 6.782 1.00 91.50 76 PHE A O 1
ATOM 626 N N . ASP A 1 77 ? -25.854 -42.661 4.673 1.00 90.94 77 ASP A N 1
ATOM 627 C CA . ASP A 1 77 ? -25.665 -41.239 4.956 1.00 90.94 77 ASP A CA 1
ATOM 628 C C . ASP A 1 77 ? -26.795 -40.721 5.855 1.00 90.94 77 ASP A C 1
ATOM 630 O O . ASP A 1 77 ? -27.980 -40.825 5.509 1.00 90.94 77 ASP A O 1
ATOM 634 N N . GLY A 1 78 ? -26.454 -40.129 6.996 1.00 90.50 78 GLY A N 1
ATOM 635 C CA . GLY A 1 78 ? -27.471 -39.684 7.940 1.00 90.50 78 GLY A CA 1
ATOM 636 C C . GLY A 1 78 ? -26.923 -38.989 9.173 1.00 90.50 78 GLY A C 1
ATOM 637 O O . GLY A 1 78 ? -25.716 -38.902 9.387 1.00 90.50 78 GLY A O 1
ATOM 638 N N . ILE A 1 79 ? -27.846 -38.480 9.989 1.00 91.06 79 ILE A N 1
ATOM 639 C CA . ILE A 1 79 ? -27.534 -37.954 11.317 1.00 91.06 79 ILE A CA 1
ATOM 640 C C . ILE A 1 79 ? -27.630 -39.111 12.301 1.00 91.06 79 ILE A C 1
ATOM 642 O O . ILE A 1 79 ? -28.647 -39.794 12.341 1.00 91.06 79 ILE A O 1
ATOM 646 N N . TYR A 1 80 ? -26.599 -39.294 13.111 1.00 92.38 80 TYR A N 1
ATOM 647 C CA . TYR A 1 80 ? -26.534 -40.285 14.171 1.00 92.38 80 TYR A CA 1
ATOM 648 C C . TYR A 1 80 ? -26.409 -39.578 15.513 1.00 92.38 80 TYR A C 1
ATOM 650 O O . TYR A 1 80 ? -25.575 -38.688 15.676 1.00 92.38 80 TYR A O 1
ATOM 658 N N . LYS A 1 81 ? -27.225 -39.971 16.485 1.00 93.19 81 LYS A N 1
ATOM 659 C CA . LYS A 1 81 ? -26.994 -39.656 17.893 1.00 93.19 81 LYS A CA 1
ATOM 660 C C . LYS A 1 81 ? -25.996 -40.659 18.442 1.00 93.19 81 LYS A C 1
ATOM 662 O O . LYS A 1 81 ? -26.137 -41.856 18.201 1.00 93.19 81 LYS A O 1
ATOM 667 N N . ILE A 1 82 ? -24.974 -40.152 19.120 1.00 94.12 82 ILE A N 1
ATOM 668 C CA . ILE A 1 82 ? -23.894 -40.974 19.642 1.00 94.12 82 ILE A CA 1
ATOM 669 C C . ILE A 1 82 ? -23.921 -40.925 21.160 1.00 94.12 82 ILE A C 1
ATOM 671 O O . ILE A 1 82 ? -23.744 -39.859 21.759 1.00 94.12 82 ILE A O 1
ATOM 675 N N . ASP A 1 83 ? -24.098 -42.094 21.760 1.00 94.06 83 ASP A N 1
ATOM 676 C CA . ASP A 1 83 ? -24.131 -42.279 23.202 1.00 94.06 83 ASP A CA 1
ATOM 677 C C . ASP A 1 83 ? -22.915 -43.095 23.661 1.00 94.06 83 ASP A C 1
ATOM 679 O O . ASP A 1 83 ? -22.502 -44.066 23.020 1.00 94.06 83 ASP A O 1
ATOM 683 N N . LEU A 1 84 ? -22.335 -42.695 24.790 1.00 93.88 84 LEU A N 1
ATOM 684 C CA . LEU A 1 84 ? -21.218 -43.366 25.442 1.00 93.88 84 LEU A CA 1
ATOM 685 C C . LEU A 1 84 ? -21.728 -44.170 26.629 1.00 93.88 84 LEU A C 1
ATOM 687 O O . LEU A 1 84 ? -22.282 -43.598 27.566 1.00 93.88 84 LEU A O 1
ATOM 691 N N . VAL A 1 85 ? -21.475 -45.476 26.625 1.00 93.38 85 VAL A N 1
ATOM 692 C CA . VAL A 1 85 ? -21.757 -46.340 27.772 1.00 93.38 85 VAL A CA 1
ATOM 693 C C . VAL A 1 85 ? -20.483 -46.562 28.567 1.00 93.38 85 VAL A C 1
ATOM 695 O O . VAL A 1 85 ? -19.493 -47.068 28.038 1.00 93.38 85 VAL A O 1
ATOM 698 N N . HIS A 1 86 ? -20.507 -46.152 29.829 1.00 92.00 86 HIS A N 1
ATOM 699 C CA . HIS A 1 86 ? -19.349 -46.141 30.717 1.00 92.00 86 HIS A CA 1
ATOM 700 C C . HIS A 1 86 ? -19.734 -46.598 32.132 1.00 92.00 86 HIS A C 1
ATOM 702 O O . HIS A 1 86 ? -20.915 -46.545 32.489 1.00 92.00 86 HIS A O 1
ATOM 708 N N . PRO A 1 87 ? -18.773 -47.043 32.963 1.00 88.62 87 PRO A N 1
ATOM 709 C CA . PRO A 1 87 ? -19.084 -47.447 34.328 1.00 88.62 87 PRO A CA 1
ATOM 710 C C . PRO A 1 87 ? -19.507 -46.247 35.182 1.00 88.62 87 PRO A C 1
ATOM 712 O O . PRO A 1 87 ? -19.128 -45.099 34.910 1.00 88.62 87 PRO A O 1
ATOM 715 N N . TYR A 1 88 ? -20.260 -46.515 36.250 1.00 85.12 88 TYR A N 1
ATOM 716 C CA . TYR A 1 88 ? -20.492 -45.516 37.292 1.00 85.12 88 TYR A CA 1
ATOM 717 C C . TYR A 1 88 ? -19.195 -45.210 38.045 1.00 85.12 88 TYR A C 1
ATOM 719 O O . TYR A 1 88 ? -18.464 -46.104 38.468 1.00 85.12 88 TYR A O 1
ATOM 727 N N . VAL A 1 89 ? -18.953 -43.924 38.273 1.00 82.81 89 VAL A N 1
ATOM 728 C CA . VAL A 1 89 ? -17.813 -43.392 39.023 1.00 82.81 89 VAL A CA 1
ATOM 729 C C . VAL A 1 89 ? -18.266 -42.149 39.785 1.00 82.81 89 VAL A C 1
ATOM 731 O O . VAL A 1 89 ? -19.139 -41.418 39.320 1.00 82.81 89 VAL A O 1
ATOM 734 N N . SER A 1 90 ? -17.693 -41.900 40.968 1.00 79.12 90 SER A N 1
ATOM 735 C CA . SER A 1 90 ? -18.003 -40.672 41.717 1.00 79.12 90 SER A CA 1
ATOM 736 C C . SER A 1 90 ? -17.550 -39.435 40.936 1.00 79.12 90 SER A C 1
ATOM 738 O O . SER A 1 90 ? -16.492 -39.445 40.309 1.00 79.12 90 SER A O 1
ATOM 740 N N . ASN A 1 91 ? -18.288 -38.329 41.038 1.00 80.06 91 ASN A N 1
ATOM 741 C CA . ASN A 1 91 ? -17.859 -37.052 40.458 1.00 80.06 91 ASN A CA 1
ATOM 742 C C . ASN A 1 91 ? -16.547 -36.525 41.082 1.00 80.06 91 ASN A C 1
ATOM 744 O O . ASN A 1 91 ? -15.864 -35.719 40.451 1.00 80.06 91 ASN A O 1
ATOM 748 N N . ASP A 1 92 ? -16.151 -37.012 42.266 1.00 81.31 92 ASP A N 1
ATOM 749 C CA . ASP A 1 92 ? -14.917 -36.602 42.962 1.00 81.31 92 ASP A CA 1
ATOM 750 C C . ASP A 1 92 ? -13.641 -36.935 42.179 1.00 81.31 92 ASP A C 1
ATOM 752 O O . ASP A 1 92 ? -12.627 -36.253 42.320 1.00 81.31 92 ASP A O 1
ATOM 756 N N . VAL A 1 93 ? -13.682 -37.956 41.313 1.00 82.62 93 VAL A N 1
ATOM 757 C CA . VAL A 1 93 ? -12.534 -38.320 40.464 1.00 82.62 93 VAL A CA 1
ATOM 758 C C . VAL A 1 93 ? -12.479 -37.516 39.160 1.00 82.62 93 VAL A C 1
ATOM 760 O O . VAL A 1 93 ? -11.624 -37.759 38.311 1.00 82.62 93 VAL A O 1
ATOM 763 N N . MET A 1 94 ? -13.373 -36.533 39.003 1.00 87.06 94 MET A N 1
ATOM 764 C CA . MET A 1 94 ? -13.489 -35.659 37.835 1.00 87.06 94 MET A CA 1
ATOM 765 C C . MET A 1 94 ? -13.570 -36.437 36.507 1.00 87.06 94 MET A C 1
ATOM 767 O O . MET A 1 94 ? -12.768 -36.189 35.600 1.00 87.06 94 MET A O 1
ATOM 771 N N . PRO A 1 95 ? -14.517 -37.377 36.356 1.00 89.44 95 PRO A N 1
ATOM 772 C CA . PRO A 1 95 ? -14.587 -38.224 35.173 1.00 89.44 95 PRO A CA 1
ATOM 773 C C . PRO A 1 95 ? -14.743 -37.386 33.897 1.00 89.44 95 PRO A C 1
ATOM 775 O O . PRO A 1 95 ? -15.435 -36.363 33.869 1.00 89.44 95 PRO A O 1
ATOM 778 N N . SER A 1 96 ? -14.061 -37.781 32.827 1.00 91.44 96 SER A N 1
ATOM 779 C CA . SER A 1 96 ? -14.131 -37.088 31.540 1.00 91.44 96 SER A CA 1
ATOM 780 C C . SER A 1 96 ? -14.062 -38.066 30.375 1.00 91.44 96 SER A C 1
ATOM 782 O O . SER A 1 96 ? -13.703 -39.228 30.557 1.00 91.44 96 SER A O 1
ATOM 784 N N . TYR A 1 97 ? -14.406 -37.593 29.182 1.00 91.75 97 TYR A N 1
ATOM 785 C CA . TYR A 1 97 ? -14.103 -38.284 27.939 1.00 91.75 97 TYR A CA 1
ATOM 786 C C . TYR A 1 97 ? -13.526 -37.312 26.918 1.00 91.75 97 TYR A C 1
ATOM 788 O O . TYR A 1 97 ? -13.886 -36.136 26.867 1.00 91.75 97 TYR A O 1
ATOM 796 N N . HIS A 1 98 ? -12.647 -37.849 26.085 1.00 92.38 98 HIS A N 1
ATOM 797 C CA . HIS A 1 98 ? -12.111 -37.264 24.869 1.00 92.38 98 HIS A CA 1
ATOM 798 C C . HIS A 1 98 ? -12.421 -38.242 23.742 1.00 92.38 98 HIS A C 1
ATOM 800 O O . HIS A 1 98 ? -11.933 -39.369 23.766 1.00 92.38 98 HIS A O 1
ATOM 806 N N . VAL A 1 99 ? -13.239 -37.842 22.775 1.00 91.81 99 VAL A N 1
ATOM 807 C CA . VAL A 1 99 ? -13.606 -38.683 21.631 1.00 91.81 99 VAL A CA 1
ATOM 808 C C . VAL A 1 99 ? -13.360 -37.927 20.337 1.00 91.81 99 VAL A C 1
ATOM 810 O O . VAL A 1 99 ? -13.650 -36.738 20.238 1.00 91.81 99 VAL A O 1
ATOM 813 N N . ARG A 1 100 ? -12.834 -38.628 19.335 1.00 93.88 100 ARG A N 1
ATOM 814 C CA . ARG A 1 100 ? -12.682 -38.160 17.963 1.00 93.88 100 ARG A CA 1
ATOM 815 C C . ARG A 1 100 ? -13.501 -39.055 17.049 1.00 93.88 100 ARG A C 1
ATOM 817 O O . ARG A 1 100 ? -13.175 -40.231 16.921 1.00 93.88 100 ARG A O 1
ATOM 824 N N . PHE A 1 101 ? -14.540 -38.527 16.411 1.00 91.88 101 PHE A N 1
ATOM 825 C CA . PHE A 1 101 ? -15.363 -39.327 15.495 1.00 91.88 101 PHE A CA 1
ATOM 826 C C . PHE A 1 101 ? -14.895 -39.231 14.040 1.00 91.88 101 PHE A C 1
ATOM 828 O O . PHE A 1 101 ? -15.003 -40.204 13.306 1.00 91.88 101 PHE A O 1
ATOM 835 N N . LEU A 1 102 ? -14.314 -38.101 13.628 1.00 89.12 102 LEU A N 1
ATOM 836 C CA . LEU A 1 102 ? -13.971 -37.814 12.226 1.00 89.12 102 LEU A CA 1
ATOM 837 C C . LEU A 1 102 ? -12.462 -37.967 11.958 1.00 89.12 102 LEU A C 1
ATOM 839 O O . LEU A 1 102 ? -11.805 -37.087 11.391 1.00 89.12 102 LEU A O 1
ATOM 843 N N . GLY A 1 103 ? -11.876 -39.069 12.432 1.00 87.50 103 GLY A N 1
ATOM 844 C CA . GLY A 1 103 ? -10.435 -39.312 12.375 1.00 87.50 103 GLY A CA 1
ATOM 845 C C . GLY A 1 103 ? -9.642 -38.366 13.282 1.00 87.50 103 GLY A C 1
ATOM 846 O O . GLY A 1 103 ? -9.942 -38.221 14.465 1.00 87.50 103 GLY A O 1
ATOM 847 N N . ARG A 1 104 ? -8.590 -37.735 12.745 1.00 81.31 104 ARG A N 1
ATOM 848 C CA . ARG A 1 104 ? -7.743 -36.780 13.488 1.00 81.31 104 ARG A CA 1
ATOM 849 C C . ARG A 1 104 ? -8.113 -35.306 13.267 1.00 81.31 104 ARG A C 1
ATOM 851 O O . ARG A 1 104 ? -7.401 -34.445 13.772 1.00 81.31 104 ARG A O 1
ATOM 858 N N . LYS A 1 105 ? -9.208 -35.016 12.554 1.00 77.12 105 LYS A N 1
ATOM 859 C CA . LYS A 1 105 ? -9.691 -33.644 12.322 1.00 77.12 105 LYS A CA 1
ATOM 860 C C . LYS A 1 105 ? -10.140 -33.002 13.638 1.00 77.12 105 LYS A C 1
ATOM 862 O O . LYS A 1 105 ? -10.864 -33.641 14.400 1.00 77.12 105 LYS A O 1
ATOM 867 N N . GLU A 1 106 ? -9.762 -31.747 13.880 1.00 75.25 106 GLU A N 1
ATOM 868 C CA . GLU A 1 106 ? -10.163 -31.003 15.088 1.00 75.25 106 GLU A CA 1
ATOM 869 C C . GLU A 1 106 ? -11.684 -30.847 15.202 1.00 75.25 106 GLU A C 1
ATOM 871 O O . GLU A 1 106 ? -12.243 -31.009 16.281 1.00 75.25 106 GLU A O 1
ATOM 876 N N . GLU A 1 107 ? -12.371 -30.661 14.073 1.00 76.25 107 GLU A N 1
ATOM 877 C CA . GLU A 1 107 ? -13.837 -30.566 13.993 1.00 76.25 107 GLU A CA 1
ATOM 878 C C . GLU A 1 107 ? -14.568 -31.834 14.466 1.00 76.25 107 GLU A C 1
ATOM 880 O O . GLU A 1 107 ? -15.771 -31.800 14.711 1.00 76.25 107 GLU A O 1
ATOM 885 N N . GLY A 1 108 ? -13.857 -32.963 14.565 1.00 83.62 108 GLY A N 1
ATOM 886 C CA . GLY A 1 108 ? -14.382 -34.232 15.058 1.00 83.62 108 GLY A CA 1
ATOM 887 C C . GLY A 1 108 ? -14.115 -34.488 16.540 1.00 83.62 108 GLY A C 1
ATOM 888 O O . GLY A 1 108 ? -14.451 -35.581 16.997 1.00 83.62 108 GLY A O 1
ATOM 889 N N . VAL A 1 109 ? -13.482 -33.552 17.259 1.00 88.50 109 VAL A N 1
ATOM 890 C CA . VAL A 1 109 ? -13.042 -33.718 18.653 1.00 88.50 109 VAL A CA 1
ATOM 891 C C . VAL A 1 109 ? -14.108 -33.231 19.631 1.00 88.50 109 VAL A C 1
ATOM 893 O O . VAL A 1 109 ? -14.616 -32.118 19.528 1.00 88.50 109 VAL A O 1
ATOM 896 N N . ILE A 1 110 ? -14.388 -34.048 20.644 1.00 89.31 110 ILE A N 1
ATOM 897 C CA . ILE A 1 110 ? -15.209 -33.682 21.798 1.00 89.31 110 ILE A CA 1
ATOM 898 C C . ILE A 1 110 ? -14.462 -34.067 23.058 1.00 89.31 110 ILE A C 1
ATOM 900 O O . ILE A 1 110 ? -14.179 -35.243 23.276 1.00 89.31 110 ILE A O 1
ATOM 904 N N . SER A 1 111 ? -14.223 -33.085 23.919 1.00 90.50 111 SER A N 1
ATOM 905 C CA . SER A 1 111 ? -13.622 -33.304 25.231 1.00 90.50 111 SER A CA 1
ATOM 906 C C . SER A 1 111 ? -14.506 -32.656 26.289 1.00 90.50 111 SER A C 1
ATOM 908 O O . SER A 1 111 ? -14.636 -31.433 26.328 1.00 90.50 111 SER A O 1
ATOM 910 N N . LYS A 1 112 ? -15.168 -33.463 27.122 1.00 90.00 112 LYS A N 1
ATOM 911 C CA . LYS A 1 112 ? -16.120 -32.980 28.138 1.00 90.00 112 LYS A CA 1
ATOM 912 C C . LYS A 1 112 ? -15.975 -33.751 29.446 1.00 90.00 112 LYS A C 1
ATOM 914 O O . LYS A 1 112 ? -15.538 -34.899 29.472 1.00 90.00 112 LYS A O 1
ATOM 919 N N . ARG A 1 113 ? -16.371 -33.110 30.548 1.00 88.75 113 ARG A N 1
ATOM 920 C CA . ARG A 1 113 ? -16.562 -33.785 31.839 1.00 88.75 113 ARG A CA 1
ATOM 921 C C . ARG A 1 113 ? -17.856 -34.596 31.813 1.00 88.75 113 ARG A C 1
ATOM 923 O O . ARG A 1 113 ? -18.854 -34.152 31.245 1.00 88.75 113 ARG A O 1
ATOM 930 N N . LEU A 1 114 ? -17.825 -35.766 32.439 1.00 85.56 114 LEU A N 1
ATOM 931 C CA . LEU A 1 114 ? -19.007 -36.576 32.702 1.00 85.56 114 LEU A CA 1
ATOM 932 C C . LEU A 1 114 ? -19.666 -36.051 33.977 1.00 85.56 114 LEU A C 1
ATOM 934 O O . LEU A 1 114 ? -19.048 -36.044 35.036 1.00 85.56 114 LEU A O 1
ATOM 938 N N . ASN A 1 115 ? -20.914 -35.601 33.869 1.00 77.69 115 ASN A N 1
ATOM 939 C CA . ASN A 1 115 ? -21.707 -35.191 35.024 1.00 77.69 115 ASN A CA 1
ATOM 940 C C . ASN A 1 115 ? -22.641 -36.341 35.390 1.00 77.69 115 ASN A C 1
ATOM 942 O O . ASN A 1 115 ? -23.700 -36.493 34.783 1.00 77.69 115 ASN A O 1
ATOM 946 N N . ILE A 1 116 ? -22.230 -37.160 36.356 1.00 78.69 116 ILE A N 1
ATOM 947 C CA . ILE A 1 116 ? -22.971 -38.354 36.763 1.00 78.69 116 ILE A CA 1
ATOM 948 C C . ILE A 1 116 ? -23.935 -37.986 37.894 1.00 78.69 116 ILE A C 1
ATOM 950 O O . ILE A 1 116 ? -23.544 -37.345 38.874 1.00 78.69 116 ILE A O 1
ATOM 954 N N . ASN A 1 117 ? -25.205 -38.369 37.767 1.00 71.44 117 ASN A N 1
ATOM 955 C CA . ASN A 1 117 ? -26.194 -38.165 38.821 1.00 71.44 117 ASN A CA 1
ATOM 956 C C . ASN A 1 117 ? -25.898 -39.104 40.005 1.00 71.44 117 ASN A C 1
ATOM 958 O O . ASN A 1 117 ? -25.877 -40.322 39.848 1.00 71.44 117 ASN A O 1
ATOM 962 N N . GLN A 1 118 ? -25.689 -38.547 41.201 1.00 64.44 118 GLN A N 1
ATOM 963 C CA . GLN A 1 118 ? -25.314 -39.319 42.397 1.00 64.44 118 GLN A CA 1
ATOM 964 C C . GLN A 1 118 ? -26.423 -40.266 42.894 1.00 64.44 118 GLN A C 1
ATOM 966 O O . GLN A 1 118 ? -26.142 -41.182 43.669 1.00 64.44 118 GLN A O 1
ATOM 971 N N . ASN A 1 119 ? -27.668 -40.065 42.448 1.00 60.59 119 ASN A N 1
ATOM 972 C CA . ASN A 1 119 ? -28.822 -40.855 42.880 1.00 60.59 119 ASN A CA 1
ATOM 973 C C . ASN A 1 119 ? -29.012 -42.167 42.092 1.00 60.59 119 ASN A C 1
ATOM 975 O O . ASN A 1 119 ? -29.821 -42.997 42.499 1.00 60.59 119 ASN A O 1
ATOM 979 N N . GLU A 1 120 ? -28.260 -42.391 41.008 1.00 61.03 120 GLU A N 1
ATOM 980 C CA . GLU A 1 120 ? -28.374 -43.574 40.142 1.00 61.03 120 GLU A CA 1
ATOM 981 C C . GLU A 1 120 ? -27.059 -44.368 40.133 1.00 61.03 120 GLU A C 1
ATOM 983 O O . GLU A 1 120 ? -26.179 -44.156 39.302 1.00 61.03 120 GLU A O 1
ATOM 988 N N . LYS A 1 121 ? -26.906 -45.307 41.076 1.00 66.38 121 LYS A N 1
ATOM 989 C CA . LYS A 1 121 ? -25.756 -46.231 41.130 1.00 66.38 121 LYS A CA 1
ATOM 990 C C . LYS A 1 121 ? -25.985 -47.455 40.240 1.00 66.38 121 LYS A C 1
ATOM 992 O O . LYS A 1 121 ? -26.090 -48.577 40.733 1.00 66.38 121 LYS A O 1
ATOM 997 N N . LEU A 1 122 ? -26.124 -47.226 38.940 1.00 74.81 122 LEU A N 1
ATOM 998 C CA . LEU A 1 122 ? -26.196 -48.295 37.943 1.00 74.81 122 LEU A CA 1
ATOM 999 C C . LEU A 1 122 ? -24.789 -48.832 37.637 1.00 74.81 122 LEU A C 1
ATOM 1001 O O . LEU A 1 122 ? -23.814 -48.096 37.737 1.00 74.81 122 LEU A O 1
ATOM 1005 N N . GLU A 1 123 ? -24.666 -50.107 37.256 1.00 75.56 123 GLU A N 1
ATOM 1006 C CA . GLU A 1 123 ? -23.368 -50.677 36.843 1.00 75.56 123 GLU A CA 1
ATOM 1007 C C . GLU A 1 123 ? -22.823 -50.013 35.566 1.00 75.56 123 GLU A C 1
ATOM 1009 O O . GLU A 1 123 ? -21.614 -49.828 35.424 1.00 75.56 123 GLU A O 1
ATOM 1014 N N . GLU A 1 124 ? -23.716 -49.612 34.658 1.00 83.44 124 GLU A N 1
ATOM 1015 C CA . GLU A 1 124 ? -23.402 -48.892 33.425 1.00 83.44 124 GLU A CA 1
ATOM 1016 C C . GLU A 1 124 ? -24.311 -47.667 33.285 1.00 83.44 124 GLU A C 1
ATOM 1018 O O . GLU A 1 124 ? -25.521 -47.739 33.506 1.00 83.44 124 GLU A O 1
ATOM 1023 N N . ILE A 1 125 ? -23.719 -46.547 32.881 1.00 87.56 125 ILE A N 1
ATOM 1024 C CA . ILE A 1 125 ? -24.400 -45.287 32.598 1.00 87.56 125 ILE A CA 1
ATOM 1025 C C . ILE A 1 125 ? -24.276 -45.017 31.106 1.00 87.56 125 ILE A C 1
ATOM 1027 O O . ILE A 1 125 ? -23.191 -45.131 30.538 1.00 87.56 125 ILE A O 1
ATOM 1031 N N . THR A 1 126 ? -25.385 -44.639 30.476 1.00 90.44 126 THR A N 1
ATOM 1032 C CA . THR A 1 126 ? -25.390 -44.180 29.085 1.00 90.44 126 THR A CA 1
ATOM 1033 C C . THR A 1 126 ? -25.452 -42.661 29.069 1.00 90.44 126 THR A C 1
ATOM 1035 O O . THR A 1 126 ? -26.447 -42.076 29.487 1.00 90.44 126 THR A O 1
ATOM 1038 N N . THR A 1 127 ? -24.387 -42.027 28.588 1.00 90.00 127 THR A N 1
ATOM 1039 C CA . THR A 1 127 ? -24.276 -40.571 28.495 1.00 90.00 127 THR A CA 1
ATOM 1040 C C . THR A 1 127 ? -24.294 -40.138 27.032 1.00 90.00 127 THR A C 1
ATOM 1042 O O . THR A 1 127 ? -23.399 -40.529 26.277 1.00 90.00 127 THR A O 1
ATOM 1045 N N . PRO A 1 128 ? -25.243 -39.284 26.617 1.00 91.50 128 PRO A N 1
ATOM 1046 C CA . PRO A 1 128 ? -25.220 -38.686 25.290 1.00 91.50 128 PRO A CA 1
ATOM 1047 C C . PRO A 1 128 ? -23.976 -37.837 25.074 1.00 91.50 128 PRO A C 1
ATOM 1049 O O . PRO A 1 128 ? -23.649 -36.959 25.879 1.00 91.50 128 PRO A O 1
ATOM 1052 N N . VAL A 1 129 ? -23.290 -38.076 23.960 1.00 91.19 129 VAL A N 1
ATOM 1053 C CA . VAL A 1 129 ? -22.053 -37.372 23.608 1.00 91.19 129 VAL A CA 1
ATOM 1054 C C . VAL A 1 129 ? -22.337 -36.242 22.628 1.00 91.19 129 VAL A C 1
ATOM 1056 O O . VAL A 1 129 ? -21.979 -35.087 22.879 1.00 91.19 129 VAL A O 1
ATOM 1059 N N . THR A 1 130 ? -22.970 -36.569 21.500 1.00 92.25 130 THR A N 1
ATOM 1060 C CA . THR A 1 130 ? -23.165 -35.650 20.369 1.00 92.25 130 THR A CA 1
ATOM 1061 C C . THR A 1 130 ? -24.185 -36.186 19.370 1.00 92.25 130 THR A C 1
ATOM 1063 O O . THR A 1 130 ? -24.606 -37.339 19.445 1.00 92.25 130 THR A O 1
ATOM 1066 N N . LEU A 1 131 ? -24.560 -35.346 18.413 1.00 91.75 131 LEU A N 1
ATOM 1067 C CA . LEU A 1 131 ? -25.114 -35.765 17.135 1.00 91.75 131 LEU A CA 1
ATOM 1068 C C . LEU A 1 131 ? -24.004 -35.638 16.082 1.00 91.75 131 LEU A C 1
ATOM 1070 O O . LEU A 1 131 ? -23.162 -34.755 16.181 1.00 91.75 131 LEU A O 1
ATOM 1074 N N . ALA A 1 132 ? -23.988 -36.474 15.055 1.00 91.19 132 ALA A N 1
ATOM 1075 C CA . ALA A 1 132 ? -23.033 -36.353 13.960 1.00 91.19 132 ALA A CA 1
ATOM 1076 C C . ALA A 1 132 ? -23.706 -36.667 12.630 1.00 91.19 132 ALA A C 1
ATOM 1078 O O . ALA A 1 132 ? -24.449 -37.638 12.535 1.00 91.19 132 ALA A O 1
ATOM 1079 N N . TYR A 1 133 ? -23.438 -35.871 11.596 1.00 90.62 133 TYR A N 1
ATOM 1080 C CA . TYR A 1 133 ? -23.707 -36.321 10.233 1.00 90.62 133 TYR A CA 1
ATOM 1081 C C . TYR A 1 133 ? -22.540 -37.202 9.789 1.00 90.62 133 TYR A C 1
ATOM 1083 O O . TYR A 1 133 ? -21.391 -36.770 9.886 1.00 90.62 133 TYR A O 1
ATOM 1091 N N . LEU A 1 134 ? -22.823 -38.419 9.336 1.00 91.69 134 LEU A N 1
ATOM 1092 C CA . LEU A 1 134 ? -21.822 -39.398 8.914 1.00 91.69 134 LEU A CA 1
ATOM 1093 C C . LEU A 1 134 ? -22.168 -39.906 7.515 1.00 91.69 134 LEU A C 1
ATOM 1095 O O . LEU A 1 134 ? -23.344 -40.134 7.215 1.00 91.69 134 LEU A O 1
ATOM 1099 N N . THR A 1 135 ? -21.154 -40.077 6.666 1.00 92.25 135 THR A N 1
ATOM 1100 C CA . THR A 1 135 ? -21.337 -40.695 5.346 1.00 92.25 135 THR A CA 1
ATOM 1101 C C . THR A 1 135 ? -21.232 -42.212 5.429 1.00 92.25 135 THR A C 1
ATOM 1103 O O . THR A 1 135 ? -20.597 -42.760 6.328 1.00 92.25 135 THR A O 1
ATOM 1106 N N . LYS A 1 136 ? -21.859 -42.919 4.495 1.00 93.94 136 LYS A N 1
ATOM 1107 C CA . LYS A 1 136 ? -21.821 -44.374 4.406 1.00 93.94 136 LYS A CA 1
ATOM 1108 C C . LYS A 1 136 ? -20.391 -44.880 4.216 1.00 93.94 136 LYS A C 1
ATOM 1110 O O . LYS A 1 136 ? -19.669 -44.416 3.335 1.00 93.94 136 LYS A O 1
ATOM 1115 N N . GLY A 1 137 ? -20.040 -45.932 4.950 1.00 93.94 137 GLY A N 1
ATOM 1116 C CA . GLY A 1 137 ? -18.786 -46.662 4.799 1.00 93.94 137 GLY A CA 1
ATOM 1117 C C . GLY A 1 137 ? -17.941 -46.673 6.066 1.00 93.94 137 GLY A C 1
ATOM 1118 O O . GLY A 1 137 ? -18.423 -46.428 7.169 1.00 93.94 137 GLY A O 1
ATOM 1119 N N . LYS A 1 138 ? -16.655 -46.997 5.902 1.00 94.06 138 LYS A N 1
ATOM 1120 C CA . LYS A 1 138 ? -15.738 -47.215 7.024 1.00 94.06 138 LYS A CA 1
ATOM 1121 C C . LYS A 1 138 ? -15.098 -45.926 7.513 1.00 94.06 138 LYS A C 1
ATOM 1123 O O . LYS A 1 138 ? -14.434 -45.225 6.754 1.00 94.06 138 LYS A O 1
ATOM 1128 N N . HIS A 1 139 ? -15.174 -45.734 8.821 1.00 93.69 139 HIS A N 1
ATOM 1129 C CA . HIS A 1 139 ? -14.636 -44.594 9.545 1.00 93.69 139 HIS A CA 1
ATOM 1130 C C . HIS A 1 139 ? -13.648 -45.017 10.619 1.00 93.69 139 HIS A C 1
ATOM 1132 O O . HIS A 1 139 ? -13.621 -46.166 11.073 1.00 93.69 139 HIS A O 1
ATOM 1138 N N . LYS A 1 140 ? -12.834 -44.050 11.039 1.00 93.62 140 LYS A N 1
ATOM 1139 C CA . LYS A 1 140 ? -11.880 -44.192 12.135 1.00 93.62 140 LYS A CA 1
ATOM 1140 C C . LYS A 1 140 ? -12.157 -43.149 13.201 1.00 93.62 140 LYS A C 1
ATOM 1142 O O . LYS A 1 140 ? -12.345 -41.976 12.882 1.00 93.62 140 LYS A O 1
ATOM 1147 N N . GLY A 1 141 ? -12.109 -43.570 14.455 1.00 92.94 141 GLY A N 1
ATOM 1148 C CA . GLY A 1 141 ? -12.248 -42.699 15.606 1.00 92.94 141 GLY A CA 1
ATOM 1149 C C . GLY A 1 141 ? -11.257 -43.036 16.707 1.00 92.94 141 GLY A C 1
ATOM 1150 O O . GLY A 1 141 ? -10.533 -44.030 16.648 1.00 92.94 141 GLY A O 1
ATOM 1151 N N . PHE A 1 142 ? -11.219 -42.176 17.712 1.00 94.12 142 PHE A N 1
ATOM 1152 C CA . PHE A 1 142 ? -10.369 -42.333 18.881 1.00 94.12 142 PHE A CA 1
ATOM 1153 C C . PHE A 1 142 ? -11.162 -42.016 20.142 1.00 94.12 142 PHE A C 1
ATOM 1155 O O . PHE A 1 142 ? -12.008 -41.128 20.119 1.00 94.12 142 PHE A O 1
ATOM 1162 N N . ILE A 1 143 ? -10.925 -42.730 21.236 1.00 93.69 143 ILE A N 1
ATOM 1163 C CA . ILE A 1 143 ? -11.576 -42.467 22.525 1.00 93.69 143 ILE A CA 1
ATOM 1164 C C . ILE A 1 143 ? -10.575 -42.594 23.668 1.00 93.69 143 ILE A C 1
ATOM 1166 O O . ILE A 1 143 ? -9.688 -43.447 23.642 1.00 93.69 143 ILE A O 1
ATOM 1170 N N . GLY A 1 144 ? -10.709 -41.736 24.672 1.00 92.81 144 GLY A N 1
ATOM 1171 C CA . GLY A 1 144 ? -9.877 -41.747 25.860 1.00 92.81 144 GLY A CA 1
ATOM 1172 C C . GLY A 1 144 ? -9.884 -40.406 26.578 1.00 92.81 144 GLY A C 1
ATOM 1173 O O . GLY A 1 144 ? -10.945 -39.859 26.868 1.00 92.81 144 GLY A O 1
ATOM 1174 N N . GLY A 1 145 ? -8.699 -39.869 26.856 1.00 91.50 145 GLY A N 1
ATOM 1175 C CA . GLY A 1 145 ? -8.493 -38.566 27.479 1.00 91.50 145 GLY A CA 1
ATOM 1176 C C . GLY A 1 145 ? -7.890 -38.636 28.879 1.00 91.50 145 GLY A C 1
ATOM 1177 O O . GLY A 1 145 ? -7.630 -39.704 29.431 1.00 91.50 145 GLY A O 1
ATOM 1178 N N . LYS A 1 146 ? -7.662 -37.460 29.467 1.00 90.81 146 LYS A N 1
ATOM 1179 C CA . LYS A 1 146 ? -7.229 -37.327 30.861 1.00 90.81 146 LYS A CA 1
ATOM 1180 C C . LYS A 1 146 ? -8.423 -37.559 31.790 1.00 90.81 146 LYS A C 1
ATOM 1182 O O . LYS A 1 146 ? -9.480 -36.984 31.558 1.00 90.81 146 LYS A O 1
ATOM 1187 N N . PHE A 1 147 ? -8.264 -38.337 32.862 1.00 90.19 147 PHE A N 1
ATOM 1188 C CA . PHE A 1 147 ? -9.382 -38.738 33.745 1.00 90.19 147 PHE A CA 1
ATOM 1189 C C . PHE A 1 147 ? -10.470 -39.552 33.024 1.00 90.19 147 PHE A C 1
ATOM 1191 O O . PHE A 1 147 ? -11.645 -39.503 33.394 1.00 90.19 147 PHE A O 1
ATOM 1198 N N . PHE A 1 148 ? -10.088 -40.279 31.972 1.00 92.06 148 PHE A N 1
ATOM 1199 C CA . PHE A 1 148 ? -11.000 -41.184 31.293 1.00 92.06 148 PHE A CA 1
ATOM 1200 C C . PHE A 1 148 ? -11.335 -42.369 32.198 1.00 92.06 148 PHE A C 1
ATOM 1202 O O . PHE A 1 148 ? -10.442 -43.014 32.740 1.00 92.06 148 PHE A O 1
ATOM 1209 N N . VAL A 1 149 ? -12.623 -42.646 32.370 1.00 87.81 149 VAL A N 1
ATOM 1210 C CA . VAL A 1 149 ? -13.117 -43.690 33.289 1.00 87.81 149 VAL A CA 1
ATOM 1211 C C . VAL A 1 149 ? -13.424 -45.009 32.596 1.00 87.81 149 VAL A C 1
ATOM 1213 O O . VAL A 1 149 ? -13.909 -45.948 33.217 1.00 87.81 149 VAL A O 1
ATOM 1216 N N . GLY A 1 150 ? -13.090 -45.084 31.311 1.00 90.50 150 GLY A N 1
ATOM 1217 C CA . GLY A 1 150 ? -13.353 -46.228 30.464 1.00 90.50 150 GLY A CA 1
ATOM 1218 C C . GLY A 1 150 ? -14.747 -46.229 29.864 1.00 90.50 150 GLY A C 1
ATOM 1219 O O . GLY A 1 150 ? -15.559 -45.336 30.099 1.00 90.50 150 GLY A O 1
ATOM 1220 N N . PHE A 1 151 ? -14.996 -47.234 29.036 1.00 94.31 151 PHE A N 1
ATOM 1221 C CA . PHE A 1 151 ? -16.269 -47.426 28.354 1.00 94.31 151 PHE A CA 1
ATOM 1222 C C . PHE A 1 151 ? -16.468 -48.894 27.979 1.00 94.31 151 PHE A C 1
ATOM 1224 O O . PHE A 1 151 ? -15.490 -49.627 27.809 1.00 94.31 151 PHE A O 1
ATOM 1231 N N . SER A 1 152 ? -17.718 -49.321 27.822 1.00 93.75 152 SER A N 1
ATOM 1232 C CA . SER A 1 152 ? -18.060 -50.651 27.311 1.00 93.75 152 SER A CA 1
ATOM 1233 C C . SER A 1 152 ? -18.498 -50.611 25.851 1.00 93.75 152 SER A C 1
ATOM 1235 O O . SER A 1 152 ? -18.148 -51.511 25.083 1.00 93.75 152 SER A O 1
ATOM 1237 N N . LYS A 1 153 ? -19.224 -49.565 25.436 1.00 94.50 153 LYS A N 1
ATOM 1238 C CA . LYS A 1 153 ? -19.651 -49.371 24.044 1.00 94.50 153 LYS A CA 1
ATOM 1239 C C . LYS A 1 153 ? -19.929 -47.909 23.696 1.00 94.50 153 LYS A C 1
ATOM 1241 O O . LYS A 1 153 ? -20.336 -47.120 24.545 1.00 94.50 153 LYS A O 1
ATOM 1246 N N . LEU A 1 154 ? -19.741 -47.576 22.423 1.00 94.62 154 LEU A N 1
ATOM 1247 C CA . LEU A 1 154 ? -20.304 -46.387 21.780 1.00 94.62 154 LEU A CA 1
ATOM 1248 C C . LEU A 1 154 ? -21.490 -46.831 20.930 1.00 94.62 154 LEU A C 1
ATOM 1250 O O . LEU A 1 154 ? -21.336 -47.746 20.121 1.00 94.62 154 LEU A O 1
ATOM 1254 N N . ILE A 1 155 ? -22.650 -46.209 21.111 1.00 95.25 155 ILE A N 1
ATOM 1255 C CA . ILE A 1 155 ? -23.876 -46.524 20.369 1.00 95.25 155 ILE A CA 1
ATOM 1256 C C . ILE A 1 155 ? -24.124 -45.407 19.365 1.00 95.25 155 ILE A C 1
ATOM 1258 O O . ILE A 1 155 ? -24.112 -44.239 19.739 1.00 95.25 155 ILE A O 1
ATOM 1262 N N . PHE A 1 156 ? -24.345 -45.770 18.106 1.00 95.19 156 PHE A N 1
ATOM 1263 C CA . PHE A 1 156 ? -24.661 -44.859 17.015 1.00 95.19 156 PHE A CA 1
ATOM 1264 C C . PHE A 1 156 ? -26.087 -45.143 16.559 1.00 95.19 156 PHE A C 1
ATOM 1266 O O . PHE A 1 156 ? -26.340 -46.129 15.864 1.00 95.19 156 PHE A O 1
ATOM 1273 N N . THR A 1 157 ? -27.008 -44.267 16.942 1.00 94.00 157 THR A N 1
ATOM 1274 C CA . THR A 1 157 ? -28.432 -44.407 16.635 1.00 94.00 157 THR A CA 1
ATOM 1275 C C . THR A 1 157 ? -28.816 -43.435 15.524 1.00 94.00 157 THR A C 1
ATOM 1277 O O . THR A 1 157 ? -28.700 -42.222 15.728 1.00 94.00 157 THR A O 1
ATOM 1280 N N . PRO A 1 158 ? -29.253 -43.907 14.343 1.00 92.69 158 PRO A N 1
ATOM 1281 C CA . PRO A 1 158 ? -29.676 -43.015 13.275 1.00 92.69 158 PRO A CA 1
ATOM 1282 C C . PRO A 1 158 ? -30.937 -42.243 13.675 1.00 92.69 158 PRO A C 1
ATOM 1284 O O . PRO A 1 158 ? -31.874 -42.792 14.247 1.00 92.69 158 PRO A O 1
ATOM 1287 N N . ILE A 1 159 ? -30.971 -40.962 13.328 1.00 88.81 159 ILE A N 1
ATOM 1288 C CA . ILE A 1 159 ? -32.153 -40.116 13.446 1.00 88.81 159 ILE A CA 1
ATOM 1289 C C . ILE A 1 159 ? -33.021 -40.324 12.205 1.00 88.81 159 ILE A C 1
ATOM 1291 O O . ILE A 1 159 ? -32.548 -40.205 11.069 1.00 88.81 159 ILE A O 1
ATOM 1295 N N . ALA A 1 160 ? -34.298 -40.632 12.423 1.00 83.62 160 ALA A N 1
ATOM 1296 C CA . ALA A 1 160 ? -35.250 -40.876 11.350 1.00 83.62 160 ALA A CA 1
ATOM 1297 C C . ALA A 1 160 ? -35.441 -39.626 10.466 1.00 83.62 160 ALA A C 1
ATOM 1299 O O . ALA A 1 160 ? -35.342 -38.488 10.924 1.00 83.62 160 ALA A O 1
ATOM 1300 N N . LYS A 1 161 ? -35.717 -39.812 9.168 1.00 75.88 161 LYS A N 1
ATOM 1301 C CA . LYS A 1 161 ? -35.862 -38.683 8.221 1.00 75.88 161 LYS A CA 1
ATOM 1302 C C . LYS A 1 161 ? -37.064 -37.782 8.528 1.00 75.88 161 LYS A C 1
ATOM 1304 O O . LYS A 1 161 ? -37.083 -36.622 8.117 1.00 75.88 161 LYS A O 1
ATOM 1309 N N . ASP A 1 162 ? -38.083 -38.328 9.175 1.00 81.25 162 ASP A N 1
ATOM 1310 C CA . ASP A 1 162 ? -39.301 -37.646 9.600 1.00 81.25 162 ASP A CA 1
ATOM 1311 C C . ASP A 1 162 ? -39.159 -36.925 10.948 1.00 81.25 162 ASP A C 1
ATOM 1313 O O . ASP A 1 162 ? -40.001 -36.072 11.250 1.00 81.25 162 ASP A O 1
ATOM 1317 N N . ASP A 1 163 ? -38.074 -37.180 11.688 1.00 85.38 163 ASP A N 1
ATOM 1318 C CA . ASP A 1 163 ? -37.725 -36.465 12.913 1.00 85.38 163 ASP A CA 1
ATOM 1319 C C . ASP A 1 163 ? -37.665 -34.935 12.665 1.00 85.38 163 ASP A C 1
ATOM 1321 O O . ASP A 1 163 ? -37.231 -34.471 11.596 1.00 85.38 163 ASP A O 1
ATOM 1325 N N . PRO A 1 164 ? -38.113 -34.098 13.620 1.00 84.00 164 PRO A N 1
ATOM 1326 C CA . PRO A 1 164 ? -38.037 -32.644 13.492 1.00 84.00 164 PRO A CA 1
ATOM 1327 C C . PRO A 1 164 ? -36.613 -32.088 13.326 1.00 84.00 164 PRO A C 1
ATOM 1329 O O . PRO A 1 164 ? -36.447 -31.016 12.730 1.00 84.00 164 PRO A O 1
ATOM 1332 N N . LEU A 1 165 ? -35.585 -32.770 13.839 1.00 83.44 165 LEU A N 1
ATOM 1333 C CA . LEU A 1 165 ? -34.198 -32.306 13.866 1.00 83.44 165 LEU A CA 1
ATOM 1334 C C . LEU A 1 165 ? -33.607 -32.119 12.456 1.00 83.44 165 LEU A C 1
ATOM 1336 O O . LEU A 1 165 ? -33.159 -31.002 12.184 1.00 83.44 165 LEU A O 1
ATOM 1340 N N . PRO A 1 166 ? -33.630 -33.103 11.527 1.00 82.00 166 PRO A N 1
ATOM 1341 C CA . PRO A 1 166 ? -33.201 -32.897 10.141 1.00 82.00 166 PRO A CA 1
ATOM 1342 C C . PRO A 1 166 ? -33.823 -31.659 9.479 1.00 82.00 166 PRO A C 1
ATOM 1344 O O . PRO A 1 166 ? -33.111 -30.838 8.897 1.00 82.00 166 PRO A O 1
ATOM 1347 N N . LYS A 1 167 ? -35.144 -31.470 9.623 1.00 82.56 167 LYS A N 1
ATOM 1348 C CA . LYS A 1 167 ? -35.859 -30.300 9.078 1.00 82.56 167 LYS A CA 1
ATOM 1349 C C . LYS A 1 167 ? -35.430 -28.998 9.753 1.00 82.56 167 LYS A C 1
ATOM 1351 O O . LYS A 1 167 ? -35.330 -27.966 9.092 1.00 82.56 167 LYS A O 1
ATOM 1356 N N . THR A 1 168 ? -35.178 -29.032 11.059 1.00 82.56 168 THR A N 1
ATOM 1357 C CA . THR A 1 168 ? -34.711 -27.873 11.832 1.00 82.56 168 THR A CA 1
ATOM 1358 C C . THR A 1 168 ? -33.309 -27.462 11.402 1.00 82.56 168 THR A C 1
ATOM 1360 O O . THR A 1 168 ? -33.101 -26.302 11.059 1.00 82.56 168 THR A O 1
ATOM 1363 N N . LEU A 1 169 ? -32.377 -28.412 11.306 1.00 80.31 169 LEU A N 1
ATOM 1364 C CA . LEU A 1 169 ? -31.020 -28.165 10.814 1.00 80.31 169 LEU A CA 1
ATOM 1365 C C . LEU A 1 169 ? -31.032 -27.649 9.372 1.00 80.31 169 LEU A C 1
ATOM 1367 O O . LEU A 1 169 ? -30.244 -26.768 9.029 1.00 80.31 169 LEU A O 1
ATOM 1371 N N . GLN A 1 170 ? -31.947 -28.144 8.533 1.00 78.31 170 GLN A N 1
ATOM 1372 C CA . GLN A 1 170 ? -32.123 -27.630 7.177 1.00 78.31 170 GLN A CA 1
ATOM 1373 C C . GLN A 1 170 ? -32.590 -26.177 7.163 1.00 78.31 170 GLN A C 1
ATOM 1375 O O . GLN A 1 170 ? -32.014 -25.371 6.435 1.00 78.31 170 GLN A O 1
ATOM 1380 N N . LYS A 1 171 ? -33.570 -25.817 7.996 1.00 79.44 171 LYS A N 1
ATOM 1381 C CA . LYS A 1 171 ? -33.999 -24.421 8.158 1.00 79.44 171 LYS A CA 1
ATOM 1382 C C . LYS A 1 171 ? -32.881 -23.535 8.715 1.00 79.44 171 LYS A C 1
ATOM 1384 O O . LYS A 1 171 ? -32.716 -22.418 8.238 1.00 79.44 171 LYS A O 1
ATOM 1389 N N . GLU A 1 172 ? -32.102 -24.018 9.684 1.00 77.00 172 GLU A N 1
ATOM 1390 C CA . GLU A 1 172 ? -30.944 -23.297 10.234 1.00 77.00 172 GLU A CA 1
ATOM 1391 C C . GLU A 1 172 ? -29.865 -23.069 9.167 1.00 77.00 172 GLU A C 1
ATOM 1393 O O . GLU A 1 172 ? -29.392 -21.946 9.012 1.00 77.00 172 GLU A O 1
ATOM 1398 N N . SER A 1 173 ? -29.522 -24.094 8.379 1.00 73.75 173 SER A N 1
ATOM 1399 C CA . SER A 1 173 ? -28.597 -23.964 7.245 1.00 73.75 173 SER A CA 1
ATOM 1400 C C . SER A 1 173 ? -29.127 -22.975 6.204 1.00 73.75 173 SER A C 1
ATOM 1402 O O . SER A 1 173 ? -28.400 -22.069 5.808 1.00 73.75 173 SER A O 1
ATOM 1404 N N . GLN A 1 174 ? -30.403 -23.077 5.816 1.00 75.62 174 GLN A N 1
ATOM 1405 C CA . GLN A 1 174 ? -31.033 -22.138 4.881 1.00 75.62 174 GLN A CA 1
ATOM 1406 C C . GLN A 1 174 ? -30.992 -20.701 5.404 1.00 75.62 174 GLN A C 1
ATOM 1408 O O . GLN A 1 174 ? -30.594 -19.808 4.663 1.00 75.62 174 GLN A O 1
ATOM 1413 N N . LYS A 1 175 ? -31.323 -20.472 6.680 1.00 75.69 175 LYS A N 1
ATOM 1414 C CA . LYS A 1 175 ? -31.230 -19.152 7.320 1.00 75.69 175 LYS A CA 1
ATOM 1415 C C . LYS A 1 175 ? -29.787 -18.632 7.331 1.00 75.69 175 LYS A C 1
ATOM 1417 O O . LYS A 1 175 ? -29.552 -17.482 6.966 1.00 75.69 175 LYS A O 1
ATOM 1422 N N . ASN A 1 176 ? -28.827 -19.489 7.683 1.00 71.06 176 ASN A N 1
ATOM 1423 C CA . ASN A 1 176 ? -27.404 -19.153 7.694 1.00 71.06 176 ASN A CA 1
ATOM 1424 C C . ASN A 1 176 ? -26.827 -18.912 6.295 1.00 71.06 176 ASN A C 1
ATOM 1426 O O . ASN A 1 176 ? -25.825 -18.222 6.173 1.00 71.06 176 ASN A O 1
ATOM 1430 N N . ASN A 1 177 ? -27.414 -19.485 5.246 1.00 71.62 177 ASN A N 1
ATOM 1431 C CA . ASN A 1 177 ? -27.025 -19.195 3.867 1.00 71.62 177 ASN A CA 1
ATOM 1432 C C . ASN A 1 177 ? -27.701 -17.909 3.374 1.00 71.62 177 ASN A C 1
ATOM 1434 O O . ASN A 1 177 ? -27.054 -17.094 2.726 1.00 71.62 177 ASN A O 1
ATOM 1438 N N . PHE A 1 178 ? -28.968 -17.687 3.737 1.00 76.00 178 PHE A N 1
ATOM 1439 C CA . PHE A 1 178 ? -29.734 -16.497 3.360 1.00 76.00 178 PHE A CA 1
ATOM 1440 C C . PHE A 1 178 ? -29.090 -15.203 3.876 1.00 76.00 178 PHE A C 1
ATOM 1442 O O . PHE A 1 178 ? -29.016 -14.221 3.143 1.00 76.00 178 PHE A O 1
ATOM 1449 N N . GLN A 1 179 ? -28.537 -15.207 5.097 1.00 75.81 179 GLN A N 1
ATOM 1450 C CA . GLN A 1 179 ? -27.830 -14.035 5.640 1.00 75.81 179 GLN A CA 1
ATOM 1451 C C . GLN A 1 179 ? -26.601 -13.623 4.804 1.00 75.81 179 GLN A C 1
ATOM 1453 O O . GLN A 1 179 ? -26.200 -12.464 4.834 1.00 75.81 179 GLN A O 1
ATOM 1458 N N . TYR A 1 180 ? -26.021 -14.556 4.040 1.00 77.44 180 TYR A N 1
ATOM 1459 C CA . TYR A 1 180 ? -24.848 -14.327 3.196 1.00 77.44 180 TYR A CA 1
ATOM 1460 C C . TYR A 1 180 ? -25.174 -14.333 1.699 1.00 77.44 180 TYR A C 1
ATOM 1462 O O . TYR A 1 180 ? -24.268 -14.215 0.881 1.00 77.44 180 TYR A O 1
ATOM 1470 N N . GLU A 1 181 ? -26.449 -14.417 1.309 1.00 74.88 181 GLU A N 1
ATOM 1471 C CA . GLU A 1 181 ? -26.862 -14.489 -0.100 1.00 74.88 181 GLU A CA 1
ATOM 1472 C C . GLU A 1 181 ? -26.351 -13.282 -0.909 1.00 74.88 181 GLU A C 1
ATOM 1474 O O . GLU A 1 181 ? -25.896 -13.412 -2.049 1.00 74.88 181 GLU A O 1
ATOM 1479 N N . ARG A 1 182 ? -26.360 -12.102 -0.279 1.00 79.00 182 ARG A N 1
ATOM 1480 C CA . ARG A 1 182 ? -25.916 -10.832 -0.876 1.00 79.00 182 ARG A CA 1
ATOM 1481 C C . ARG A 1 182 ? -24.446 -10.504 -0.624 1.00 79.00 182 ARG A C 1
ATOM 1483 O O . ARG A 1 182 ? -23.991 -9.445 -1.043 1.00 79.00 182 ARG A O 1
ATOM 1490 N N . VAL A 1 183 ? -23.712 -11.388 0.045 1.00 84.25 183 VAL A N 1
ATOM 1491 C CA . VAL A 1 183 ? -22.325 -11.160 0.446 1.00 84.25 183 VAL A CA 1
ATOM 1492 C C . VAL A 1 183 ? -21.420 -12.125 -0.314 1.00 84.25 183 VAL A C 1
ATOM 1494 O O . VAL A 1 183 ? -21.715 -13.311 -0.446 1.00 84.25 183 VAL A O 1
ATOM 1497 N N . ASN A 1 184 ? -20.314 -11.620 -0.855 1.00 88.06 184 ASN A N 1
ATOM 1498 C CA . ASN A 1 184 ? -19.348 -12.453 -1.564 1.00 88.06 184 ASN A CA 1
ATOM 1499 C C . ASN A 1 184 ? -18.249 -12.918 -0.591 1.00 88.06 184 ASN A C 1
ATOM 1501 O O . ASN A 1 184 ? -17.723 -12.088 0.161 1.00 88.06 184 ASN A O 1
ATOM 1505 N N . PRO A 1 185 ? -17.854 -14.205 -0.610 1.00 91.19 185 PRO A N 1
ATOM 1506 C CA . PRO A 1 185 ? -16.584 -14.608 -0.027 1.00 91.19 185 PRO A CA 1
ATOM 1507 C C . PRO A 1 185 ? -15.428 -13.981 -0.806 1.00 91.19 185 PRO A C 1
ATOM 1509 O O . PRO A 1 185 ? -15.584 -13.553 -1.953 1.00 91.19 185 PRO A O 1
ATOM 1512 N N . SER A 1 186 ? -14.256 -13.916 -0.180 1.00 91.69 186 SER A N 1
ATOM 1513 C CA . SER A 1 186 ? -13.071 -13.320 -0.796 1.00 91.69 186 SER A CA 1
ATOM 1514 C C . SER A 1 186 ? -11.889 -14.261 -0.691 1.00 91.69 186 SER A C 1
ATOM 1516 O O . SER A 1 186 ? -11.596 -14.760 0.381 1.00 91.69 186 SER A O 1
ATOM 1518 N N . ILE A 1 187 ? -11.193 -14.490 -1.794 1.00 93.38 187 ILE A N 1
ATOM 1519 C CA . ILE A 1 187 ? -9.970 -15.279 -1.830 1.00 93.38 187 ILE A CA 1
ATOM 1520 C C . ILE A 1 187 ? -8.761 -14.372 -1.599 1.00 93.38 187 ILE A C 1
ATOM 1522 O O . ILE A 1 187 ? -8.585 -13.373 -2.300 1.00 93.38 187 ILE A O 1
ATOM 1526 N N . LEU A 1 188 ? -7.895 -14.775 -0.669 1.00 93.19 188 LEU A N 1
ATOM 1527 C CA . LEU A 1 188 ? -6.532 -14.267 -0.543 1.00 93.19 188 LEU A CA 1
ATOM 1528 C C . LEU A 1 188 ? -5.553 -15.441 -0.493 1.00 93.19 188 LEU A C 1
ATOM 1530 O O . LEU A 1 188 ? -5.534 -16.202 0.473 1.00 93.19 188 LEU A O 1
ATOM 1534 N N . ALA A 1 189 ? -4.748 -15.587 -1.543 1.00 94.31 189 ALA A N 1
ATOM 1535 C CA . ALA A 1 189 ? -3.639 -16.530 -1.551 1.00 94.31 189 ALA A CA 1
ATOM 1536 C C . ALA A 1 189 ? -2.410 -15.907 -0.880 1.00 94.31 189 ALA A C 1
ATOM 1538 O O . ALA A 1 189 ? -2.132 -14.718 -1.065 1.00 94.31 189 ALA A O 1
ATOM 1539 N N . PHE A 1 190 ? -1.650 -16.708 -0.138 1.00 92.56 190 PHE A N 1
ATOM 1540 C CA . PHE A 1 190 ? -0.424 -16.267 0.523 1.00 92.56 190 PHE A CA 1
ATOM 1541 C C . PHE A 1 190 ? 0.668 -17.339 0.494 1.00 92.56 190 PHE A C 1
ATOM 1543 O O . PHE A 1 190 ? 0.395 -18.529 0.330 1.00 92.56 190 PHE A O 1
ATOM 1550 N N . ALA A 1 191 ? 1.907 -16.895 0.692 1.00 91.31 191 ALA A N 1
ATOM 1551 C CA . ALA A 1 191 ? 3.042 -17.745 1.028 1.00 91.31 191 ALA A CA 1
ATOM 1552 C C . ALA A 1 191 ? 3.696 -17.220 2.307 1.00 91.31 191 ALA A C 1
ATOM 1554 O O . ALA A 1 191 ? 3.842 -16.008 2.464 1.00 91.31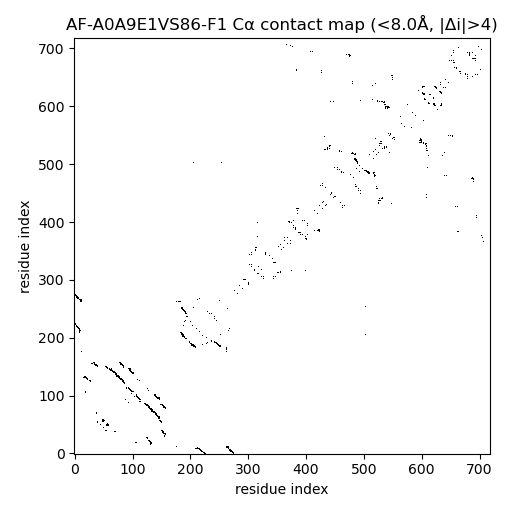 191 ALA A O 1
ATOM 1555 N N . GLY A 1 192 ? 4.088 -18.102 3.216 1.00 87.31 192 GLY A N 1
ATOM 1556 C CA . GLY A 1 192 ? 4.646 -17.706 4.503 1.00 87.31 192 GLY A CA 1
ATOM 1557 C C . GLY A 1 192 ? 5.367 -18.831 5.222 1.00 87.31 192 GLY A C 1
ATOM 1558 O O . GLY A 1 192 ? 5.512 -19.928 4.692 1.00 87.31 192 GLY A O 1
ATOM 1559 N N . SER A 1 193 ? 5.789 -18.560 6.445 1.00 78.62 193 SER A N 1
ATOM 1560 C CA . SER A 1 193 ? 6.374 -19.530 7.364 1.00 78.62 193 SER A CA 1
ATOM 1561 C C . SER A 1 193 ? 5.714 -19.398 8.728 1.00 78.62 193 SER A C 1
ATOM 1563 O O . SER A 1 193 ? 5.319 -18.308 9.146 1.00 78.62 193 SER A O 1
ATOM 1565 N N . ARG A 1 194 ? 5.570 -20.527 9.420 1.00 72.50 194 ARG A N 1
ATOM 1566 C CA . ARG A 1 194 ? 5.086 -20.536 10.798 1.00 72.50 194 ARG A CA 1
ATOM 1567 C C . ARG A 1 194 ? 6.217 -20.123 11.740 1.00 72.50 194 ARG A C 1
ATOM 1569 O O . ARG A 1 194 ? 7.333 -20.616 11.599 1.00 72.50 194 ARG A O 1
ATOM 1576 N N . THR A 1 195 ? 5.890 -19.263 12.689 1.00 68.44 195 THR A N 1
ATOM 1577 C CA . THR A 1 195 ? 6.734 -18.818 13.799 1.00 68.44 195 THR A CA 1
ATOM 1578 C C . THR A 1 195 ? 6.054 -19.204 15.119 1.00 68.44 195 THR A C 1
ATOM 1580 O O . THR A 1 195 ? 4.890 -19.622 15.125 1.00 68.44 195 THR A O 1
ATOM 1583 N N . ASP A 1 196 ? 6.757 -19.104 16.247 1.00 61.16 196 ASP A N 1
ATOM 1584 C CA . ASP A 1 196 ? 6.180 -19.452 17.558 1.00 61.16 196 ASP A CA 1
ATOM 1585 C C . ASP A 1 196 ? 5.043 -18.504 17.977 1.00 61.16 196 ASP A C 1
ATOM 1587 O O . ASP A 1 196 ? 4.116 -18.902 18.684 1.00 61.16 196 ASP A O 1
ATOM 1591 N N . ASP A 1 197 ? 5.072 -17.265 17.489 1.00 60.41 197 ASP A N 1
ATOM 1592 C CA . ASP A 1 197 ? 4.088 -16.209 17.730 1.00 60.41 197 ASP A CA 1
ATOM 1593 C C . ASP A 1 197 ? 3.028 -16.082 16.617 1.00 60.41 197 ASP A C 1
ATOM 1595 O O . ASP A 1 197 ? 2.133 -15.235 16.696 1.00 60.41 197 ASP A O 1
ATOM 1599 N N . GLY A 1 198 ? 3.071 -16.944 15.594 1.00 69.50 198 GLY A N 1
ATOM 1600 C CA . GLY A 1 198 ? 2.042 -16.997 14.562 1.00 69.50 198 GLY A CA 1
ATOM 1601 C C . GLY A 1 198 ? 2.539 -17.438 13.190 1.00 69.50 198 GLY A C 1
ATOM 1602 O O . GLY A 1 198 ? 3.131 -18.498 13.007 1.00 69.50 198 GLY A O 1
ATOM 1603 N N . MET A 1 199 ? 2.161 -16.670 12.174 1.00 74.25 199 MET A N 1
ATOM 1604 C CA . MET A 1 199 ? 2.573 -16.910 10.797 1.00 74.25 199 MET A CA 1
ATOM 1605 C C . MET A 1 199 ? 2.984 -15.586 10.183 1.00 74.25 199 MET A C 1
ATOM 1607 O O . MET A 1 199 ? 2.160 -14.666 10.098 1.00 74.25 199 MET A O 1
ATOM 1611 N N . ASP A 1 200 ? 4.221 -15.541 9.713 1.00 76.88 200 ASP A N 1
ATOM 1612 C CA . ASP A 1 200 ? 4.715 -14.496 8.836 1.00 76.88 200 ASP A CA 1
ATOM 1613 C C . ASP A 1 200 ? 4.419 -14.897 7.404 1.00 76.88 200 ASP A C 1
ATOM 1615 O O . ASP A 1 200 ? 4.829 -15.954 6.928 1.00 76.88 200 ASP A O 1
ATOM 1619 N N . TYR A 1 201 ? 3.658 -14.066 6.705 1.00 84.38 201 TYR A N 1
ATOM 1620 C CA . TYR A 1 201 ? 3.213 -14.370 5.358 1.00 84.38 201 TYR A CA 1
ATOM 1621 C C . TYR A 1 201 ? 3.231 -13.127 4.485 1.00 84.38 201 TYR A C 1
ATOM 1623 O O . TYR A 1 201 ? 3.142 -11.987 4.937 1.00 84.38 201 TYR A O 1
ATOM 1631 N N . LYS A 1 202 ? 3.296 -13.383 3.186 1.00 86.12 202 LYS A N 1
ATOM 1632 C CA . LYS A 1 202 ? 3.145 -12.402 2.130 1.00 86.12 202 LYS A CA 1
ATOM 1633 C C . LYS A 1 202 ? 1.967 -12.814 1.265 1.00 86.12 202 LYS A C 1
ATOM 1635 O O . LYS A 1 202 ? 1.935 -13.921 0.723 1.00 86.12 202 LYS A O 1
ATOM 1640 N N . ALA A 1 203 ? 0.999 -11.916 1.132 1.00 89.50 203 ALA A N 1
ATOM 1641 C CA . ALA A 1 203 ? -0.091 -12.098 0.188 1.00 89.50 203 ALA A CA 1
ATOM 1642 C C . ALA A 1 203 ? 0.451 -12.138 -1.250 1.00 89.50 203 ALA A C 1
ATOM 1644 O O . ALA A 1 203 ? 1.315 -11.341 -1.624 1.00 89.50 203 ALA A O 1
ATOM 1645 N N . LEU A 1 204 ? -0.065 -13.060 -2.063 1.00 91.25 204 LEU A N 1
ATOM 1646 C CA . LEU A 1 204 ? 0.320 -13.192 -3.472 1.00 91.25 204 LEU A CA 1
ATOM 1647 C C . LEU A 1 204 ? -0.415 -12.177 -4.363 1.00 91.25 204 LEU A C 1
ATOM 1649 O O . LEU A 1 204 ? 0.011 -11.908 -5.484 1.00 91.25 204 LEU A O 1
ATOM 1653 N N . SER A 1 205 ? -1.511 -11.601 -3.866 1.00 89.19 205 SER A N 1
ATOM 1654 C CA . SER A 1 205 ? -2.308 -10.573 -4.538 1.00 89.19 205 SER A CA 1
ATOM 1655 C C . SER A 1 205 ? -3.102 -9.738 -3.531 1.00 89.19 205 SER A C 1
ATOM 1657 O O . SER A 1 205 ? -3.127 -10.036 -2.339 1.00 89.19 205 SER A O 1
ATOM 1659 N N . LYS A 1 206 ? -3.826 -8.723 -4.020 1.00 86.50 206 LYS A N 1
ATOM 1660 C CA . LYS A 1 206 ? -4.952 -8.144 -3.268 1.00 86.50 206 LYS A CA 1
ATOM 1661 C C . LYS A 1 206 ? -6.082 -9.189 -3.139 1.00 86.50 206 LYS A C 1
ATOM 1663 O O . LYS A 1 206 ? -6.163 -10.070 -4.004 1.00 86.50 206 LYS A O 1
ATOM 1668 N N . PRO A 1 207 ? -6.950 -9.108 -2.112 1.00 88.94 207 PRO A N 1
ATOM 1669 C CA . PRO A 1 207 ? -8.105 -9.996 -1.988 1.00 88.94 207 PRO A CA 1
ATOM 1670 C C . PRO A 1 207 ? -9.039 -9.889 -3.201 1.00 88.94 207 PRO A C 1
ATOM 1672 O O . PRO A 1 207 ? -9.300 -8.787 -3.689 1.00 88.94 207 PRO A O 1
ATOM 1675 N N . ILE A 1 208 ? -9.556 -11.022 -3.681 1.00 91.62 208 ILE A N 1
ATOM 1676 C CA . ILE A 1 208 ? -10.450 -11.099 -4.848 1.00 91.62 208 ILE A CA 1
ATOM 1677 C C . ILE A 1 208 ? -11.815 -11.610 -4.388 1.00 91.62 208 ILE A C 1
ATOM 1679 O O . ILE A 1 208 ? -11.894 -12.649 -3.743 1.00 91.62 208 ILE A O 1
ATOM 1683 N N . GLU A 1 209 ? -12.901 -10.897 -4.685 1.00 91.75 209 GLU A N 1
ATOM 1684 C CA . GLU A 1 209 ? -14.253 -11.397 -4.400 1.00 91.75 209 GLU A CA 1
ATOM 1685 C C . GLU A 1 209 ? -14.642 -12.539 -5.342 1.00 91.75 209 GLU A C 1
ATOM 1687 O O . GLU A 1 209 ? -14.484 -12.437 -6.559 1.00 91.75 209 GLU A O 1
ATOM 1692 N N . VAL A 1 210 ? -15.246 -13.585 -4.784 1.00 92.38 210 VAL A N 1
ATOM 1693 C CA . VAL A 1 210 ? -15.800 -14.710 -5.539 1.00 92.38 210 VAL A CA 1
ATOM 1694 C C . VAL A 1 210 ? -17.289 -14.467 -5.752 1.00 92.38 210 VAL A C 1
ATOM 1696 O O . VAL A 1 210 ? -18.109 -14.598 -4.841 1.00 92.38 210 VAL A O 1
ATOM 1699 N N . LYS A 1 211 ? -17.634 -14.051 -6.970 1.00 91.56 211 LYS A N 1
ATOM 1700 C CA . LYS A 1 211 ? -18.993 -13.614 -7.323 1.00 91.56 211 LYS A CA 1
ATOM 1701 C C . LYS A 1 211 ? -19.840 -14.735 -7.914 1.00 91.56 211 LYS A C 1
ATOM 1703 O O . LYS A 1 211 ? -21.063 -14.687 -7.792 1.00 91.56 211 LYS A O 1
ATOM 1708 N N . ASN A 1 212 ? -19.198 -15.719 -8.537 1.00 89.50 212 ASN A N 1
ATOM 1709 C CA . ASN A 1 212 ? -19.875 -16.773 -9.273 1.00 89.50 212 ASN A CA 1
ATOM 1710 C C . ASN A 1 212 ? -20.678 -17.682 -8.339 1.00 89.50 212 ASN A C 1
ATOM 1712 O O . ASN A 1 212 ? -20.297 -17.942 -7.192 1.00 89.50 212 ASN A O 1
ATOM 1716 N N . SER A 1 213 ? -21.814 -18.150 -8.853 1.00 85.81 213 SER A N 1
ATOM 1717 C CA . SER A 1 213 ? -22.678 -19.096 -8.151 1.00 85.81 213 SER A CA 1
ATOM 1718 C C . SER A 1 213 ? -21.966 -20.432 -7.923 1.00 85.81 213 SER A C 1
ATOM 1720 O O . SER A 1 213 ? -20.977 -20.735 -8.580 1.00 85.81 213 SER A O 1
ATOM 1722 N N . MET A 1 214 ? -22.484 -21.251 -7.014 1.00 79.38 214 MET A N 1
ATOM 1723 C CA . MET A 1 214 ? -21.871 -22.531 -6.643 1.00 79.38 214 MET A CA 1
ATOM 1724 C C . MET A 1 214 ? -21.671 -23.498 -7.829 1.00 79.38 214 MET A C 1
ATOM 1726 O O . MET A 1 214 ? -20.704 -24.258 -7.876 1.00 79.38 214 MET A O 1
ATOM 1730 N N . GLU A 1 215 ? -22.577 -23.456 -8.804 1.00 81.19 215 GLU A N 1
ATOM 1731 C CA . GLU A 1 215 ? -22.546 -24.320 -9.990 1.00 81.19 215 GLU A CA 1
ATOM 1732 C C . GLU A 1 215 ? -21.479 -23.879 -11.002 1.00 81.19 215 GLU A C 1
ATOM 1734 O O . GLU A 1 215 ? -20.968 -24.695 -11.769 1.00 81.19 215 GLU A O 1
ATOM 1739 N N . ASP A 1 216 ? -21.088 -22.606 -10.949 1.00 89.75 216 ASP A N 1
ATOM 1740 C CA . ASP A 1 216 ? -20.182 -21.962 -11.892 1.00 89.75 216 ASP A CA 1
ATOM 1741 C C . ASP A 1 216 ? -18.856 -21.634 -11.198 1.00 89.75 216 ASP A C 1
ATOM 1743 O O . ASP A 1 216 ? -18.669 -20.571 -10.610 1.00 89.75 216 ASP A O 1
ATOM 1747 N N . SER A 1 217 ? -17.936 -22.598 -11.184 1.00 90.88 217 SER A N 1
ATOM 1748 C CA . SER A 1 217 ? -16.630 -22.394 -10.550 1.00 90.88 217 SER A CA 1
ATOM 1749 C C . SER A 1 217 ? -15.658 -21.680 -11.473 1.00 90.88 217 SER A C 1
ATOM 1751 O O . SER A 1 217 ? -15.578 -21.968 -12.664 1.00 90.88 217 SER A O 1
ATOM 1753 N N . GLN A 1 218 ? -14.890 -20.765 -10.891 1.00 95.38 218 GLN A N 1
ATOM 1754 C CA . GLN A 1 218 ? -13.877 -19.979 -11.576 1.00 95.38 218 GLN A CA 1
ATOM 1755 C C . GLN A 1 218 ? -12.486 -20.378 -11.077 1.00 95.38 218 GLN A C 1
ATOM 1757 O O . GLN A 1 218 ? -12.286 -20.599 -9.883 1.00 95.38 218 GLN A O 1
ATOM 1762 N N . VAL A 1 219 ? -11.508 -20.405 -11.986 1.00 96.25 219 VAL A N 1
ATOM 1763 C CA . VAL A 1 219 ? -10.089 -20.536 -11.636 1.00 96.25 219 VAL A CA 1
ATOM 1764 C C . VAL A 1 219 ? -9.493 -19.157 -11.348 1.00 96.25 219 VAL A C 1
ATOM 1766 O O . VAL A 1 219 ? -9.504 -18.265 -12.199 1.00 96.25 219 VAL A O 1
ATOM 1769 N N . PHE A 1 220 ? -8.950 -18.994 -10.146 1.00 96.19 220 PHE A N 1
ATOM 1770 C CA . PHE A 1 220 ? -8.159 -17.845 -9.721 1.00 96.19 220 PHE A CA 1
ATOM 1771 C C . PHE A 1 220 ? -6.677 -18.223 -9.799 1.00 96.19 220 PHE A C 1
ATOM 1773 O O . PHE A 1 220 ? -6.232 -19.100 -9.062 1.00 96.19 220 PHE A O 1
ATOM 1780 N N . GLU A 1 221 ? -5.923 -17.594 -10.704 1.00 95.44 221 GLU A N 1
ATOM 1781 C CA . GLU A 1 221 ? -4.491 -17.858 -10.902 1.00 95.44 221 GLU A CA 1
ATOM 1782 C C . GLU A 1 221 ? -3.637 -16.723 -10.316 1.00 95.44 221 GLU A C 1
ATOM 1784 O O . GLU A 1 221 ? -3.772 -15.556 -10.692 1.00 95.44 221 GLU A O 1
ATOM 1789 N N . PHE A 1 222 ? -2.715 -17.085 -9.425 1.00 94.50 222 PHE A N 1
ATOM 1790 C CA . PHE A 1 222 ? -1.720 -16.203 -8.824 1.00 94.50 222 PHE A CA 1
ATOM 1791 C C . PHE A 1 222 ? -0.343 -16.602 -9.344 1.00 94.50 222 PHE A C 1
ATOM 1793 O O . PHE A 1 222 ? 0.072 -17.751 -9.195 1.00 94.50 222 PHE A O 1
ATOM 1800 N N . THR A 1 223 ? 0.384 -15.665 -9.954 1.00 92.25 223 THR A N 1
ATOM 1801 C CA . THR A 1 223 ? 1.722 -15.942 -10.494 1.00 92.25 223 THR A CA 1
ATOM 1802 C C . THR A 1 223 ? 2.755 -14.980 -9.939 1.00 92.25 223 THR A C 1
ATOM 1804 O O . THR A 1 223 ? 2.470 -13.812 -9.682 1.00 92.25 223 THR A O 1
ATOM 1807 N N . GLY A 1 224 ? 3.982 -15.466 -9.793 1.00 89.94 224 GLY A N 1
ATOM 1808 C CA . GLY A 1 224 ? 5.101 -14.664 -9.322 1.00 89.94 224 GLY A CA 1
ATOM 1809 C C . GLY A 1 224 ? 6.429 -15.377 -9.525 1.00 89.94 224 GLY A C 1
ATOM 1810 O O . GLY A 1 224 ? 6.490 -16.425 -10.167 1.00 89.94 224 GLY A O 1
ATOM 1811 N N . MET A 1 225 ? 7.494 -14.795 -8.982 1.00 88.31 225 MET A N 1
ATOM 1812 C CA . MET A 1 225 ? 8.816 -15.419 -8.924 1.00 88.31 225 MET A CA 1
ATOM 1813 C C . MET A 1 225 ? 9.008 -16.049 -7.547 1.00 88.31 225 MET A C 1
ATOM 1815 O O . MET A 1 225 ? 8.725 -15.393 -6.544 1.00 88.31 225 MET A O 1
ATOM 1819 N N . LEU A 1 226 ? 9.485 -17.295 -7.497 1.00 86.38 226 LEU A N 1
ATOM 1820 C CA . LEU A 1 226 ? 9.800 -17.996 -6.246 1.00 86.38 226 LEU A CA 1
ATOM 1821 C C . LEU A 1 226 ? 10.798 -17.206 -5.388 1.00 86.38 226 LEU A C 1
ATOM 1823 O O . LEU A 1 226 ? 10.667 -17.165 -4.174 1.00 86.38 226 LEU A O 1
ATOM 1827 N N . GLU A 1 227 ? 11.741 -16.518 -6.028 1.00 86.56 227 GLU A N 1
ATOM 1828 C CA . GLU A 1 227 ? 12.774 -15.685 -5.405 1.00 86.56 227 GLU A CA 1
ATOM 1829 C C . GLU A 1 227 ? 12.199 -14.480 -4.637 1.00 86.56 227 GLU A C 1
ATOM 1831 O O . GLU A 1 227 ? 12.878 -13.903 -3.795 1.00 86.56 227 GLU A O 1
ATOM 1836 N N . ASN A 1 228 ? 10.947 -14.098 -4.917 1.00 86.25 228 ASN A N 1
ATOM 1837 C CA . ASN A 1 228 ? 10.261 -12.988 -4.250 1.00 86.25 228 ASN A CA 1
ATOM 1838 C C . ASN A 1 228 ? 9.386 -13.441 -3.067 1.00 86.25 228 ASN A C 1
ATOM 1840 O O . ASN A 1 228 ? 8.706 -12.599 -2.457 1.00 86.25 228 ASN A O 1
ATOM 1844 N N . LEU A 1 229 ? 9.326 -14.750 -2.805 1.00 85.19 229 LEU A N 1
ATOM 1845 C CA . LEU A 1 229 ? 8.583 -15.337 -1.695 1.00 85.19 229 LEU A CA 1
ATOM 1846 C C . LEU A 1 229 ? 9.448 -15.349 -0.427 1.00 85.19 229 LEU A C 1
ATOM 1848 O O . LEU A 1 229 ? 10.672 -15.435 -0.530 1.00 85.19 229 LEU A O 1
ATOM 1852 N N . PRO A 1 230 ? 8.836 -15.241 0.765 1.00 79.31 230 PRO A N 1
ATOM 1853 C CA . PRO A 1 230 ? 9.579 -15.327 2.015 1.00 79.31 230 PRO A CA 1
ATOM 1854 C C . PRO A 1 230 ? 10.289 -16.682 2.116 1.00 79.31 230 PRO A C 1
ATOM 1856 O O . PRO A 1 230 ? 9.687 -17.731 1.879 1.00 79.31 230 PRO A O 1
ATOM 1859 N N . VAL A 1 231 ? 11.574 -16.642 2.460 1.00 75.81 231 VAL A N 1
ATOM 1860 C CA . VAL A 1 231 ? 12.366 -17.837 2.762 1.00 75.81 231 VAL A CA 1
ATOM 1861 C C . VAL A 1 231 ? 12.199 -18.123 4.255 1.00 75.81 231 VAL A C 1
ATOM 1863 O O . VAL A 1 231 ? 12.360 -17.188 5.041 1.00 75.81 231 VAL A O 1
ATOM 1866 N N . PRO A 1 232 ? 11.881 -19.363 4.671 1.00 71.31 232 PRO A N 1
ATOM 1867 C CA . PRO A 1 232 ? 11.772 -19.692 6.083 1.00 71.31 232 PRO A CA 1
ATOM 1868 C C . PRO A 1 232 ? 13.113 -19.412 6.751 1.00 71.31 232 PRO A C 1
ATOM 1870 O O . PRO A 1 232 ? 14.150 -19.907 6.303 1.00 71.31 232 PRO A O 1
ATOM 1873 N N . MET A 1 233 ? 13.101 -18.599 7.801 1.00 64.06 233 MET A N 1
ATOM 1874 C CA . MET A 1 233 ? 14.289 -18.409 8.615 1.00 64.06 233 MET A CA 1
ATOM 1875 C C . MET A 1 233 ? 14.420 -19.614 9.535 1.00 64.06 233 MET A C 1
ATOM 1877 O O . MET A 1 233 ? 13.544 -19.853 10.360 1.00 64.06 233 MET A O 1
ATOM 1881 N N . ALA A 1 234 ? 15.507 -20.367 9.379 1.00 57.69 234 ALA A N 1
ATOM 1882 C CA . ALA A 1 234 ? 15.892 -21.358 10.368 1.00 57.69 234 ALA A CA 1
ATOM 1883 C C . ALA A 1 234 ? 16.282 -20.627 11.654 1.00 57.69 234 ALA A C 1
ATOM 1885 O O . ALA A 1 234 ? 17.301 -19.938 11.678 1.00 57.69 234 ALA A O 1
ATOM 1886 N N . SER A 1 235 ? 15.461 -20.739 12.695 1.00 56.00 235 SER A N 1
ATOM 1887 C CA . SER A 1 235 ? 15.877 -20.423 14.058 1.00 56.00 235 SER A CA 1
ATOM 1888 C C . SER A 1 235 ? 16.003 -21.717 14.852 1.00 56.00 235 SER A C 1
ATOM 1890 O O . SER A 1 235 ? 15.238 -22.662 14.652 1.00 56.00 235 SER A O 1
ATOM 1892 N N . ASP A 1 236 ? 16.978 -21.750 15.758 1.00 55.38 236 ASP A N 1
ATOM 1893 C CA . ASP A 1 236 ? 17.155 -22.861 16.697 1.00 55.38 236 ASP A CA 1
ATOM 1894 C C . ASP A 1 236 ? 16.037 -22.897 17.763 1.00 55.38 236 ASP A C 1
ATOM 1896 O O . ASP A 1 236 ? 15.888 -23.891 18.472 1.00 55.38 236 ASP A O 1
ATOM 1900 N N . ASP A 1 237 ? 15.233 -21.828 17.847 1.00 53.94 237 ASP A N 1
ATOM 1901 C CA . ASP A 1 237 ? 14.197 -21.627 18.863 1.00 53.94 237 ASP A CA 1
ATOM 1902 C C . ASP A 1 237 ? 12.809 -22.156 18.447 1.00 53.94 237 ASP A C 1
ATOM 1904 O O . ASP A 1 237 ? 12.018 -22.532 19.313 1.00 53.94 237 ASP A O 1
ATOM 1908 N N . VAL A 1 238 ? 12.51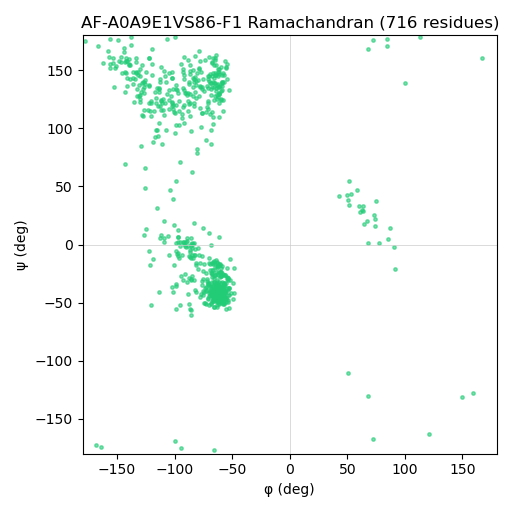3 -22.260 17.141 1.00 55.06 238 VAL A N 1
ATOM 1909 C CA . VAL A 1 238 ? 11.201 -22.732 16.657 1.00 55.06 238 VAL A CA 1
ATOM 1910 C C . VAL A 1 238 ? 11.205 -24.261 16.599 1.00 55.06 238 VAL A C 1
ATOM 1912 O O . VAL A 1 238 ? 11.678 -24.886 15.646 1.00 55.06 238 VAL A O 1
ATOM 1915 N N . SER A 1 239 ? 10.659 -24.886 17.642 1.00 54.66 239 SER A N 1
ATOM 1916 C CA . SER A 1 239 ? 10.572 -26.346 17.766 1.00 54.66 239 SER A CA 1
ATOM 1917 C C . SER A 1 239 ? 9.206 -26.877 17.296 1.00 54.66 239 SER A C 1
ATOM 1919 O O . SER A 1 239 ? 8.163 -26.597 17.881 1.00 54.66 239 SER A O 1
ATOM 1921 N N . GLY A 1 240 ? 9.182 -27.669 16.216 1.00 60.50 240 GLY A N 1
ATOM 1922 C CA . GLY A 1 240 ? 7.962 -28.337 15.744 1.00 60.50 240 GLY A CA 1
ATOM 1923 C C . GLY A 1 240 ? 8.072 -28.941 14.341 1.00 60.50 240 GLY A C 1
ATOM 1924 O O . GLY A 1 240 ? 8.916 -28.543 13.548 1.00 60.50 240 GLY A O 1
ATOM 1925 N N . GLU A 1 241 ? 7.181 -29.881 14.002 1.00 57.09 241 GLU A N 1
ATOM 1926 C CA . GLU A 1 241 ? 7.169 -30.588 12.700 1.00 57.09 241 GLU A CA 1
ATOM 1927 C C . GLU A 1 241 ? 6.923 -29.669 11.485 1.00 57.09 241 GLU A C 1
ATOM 1929 O O . GLU A 1 241 ? 7.164 -30.068 10.349 1.00 57.09 241 GLU A O 1
ATOM 1934 N N . LEU A 1 242 ? 6.433 -28.446 11.719 1.00 59.19 242 LEU A N 1
ATOM 1935 C CA . LEU A 1 242 ? 6.137 -27.443 10.690 1.00 59.19 242 LEU A CA 1
ATOM 1936 C C . LEU A 1 242 ? 7.113 -26.255 10.696 1.00 59.19 242 LEU A C 1
ATOM 1938 O O . LEU A 1 242 ? 6.933 -25.317 9.916 1.00 59.19 242 LEU A O 1
ATOM 1942 N N . ALA A 1 243 ? 8.120 -26.275 11.573 1.00 61.72 243 ALA A N 1
ATOM 1943 C CA . ALA A 1 243 ? 9.185 -25.282 11.568 1.00 61.72 243 ALA A CA 1
ATOM 1944 C C . ALA A 1 243 ? 9.960 -25.361 10.243 1.00 61.72 243 ALA A C 1
ATOM 1946 O O . ALA A 1 243 ? 10.155 -26.446 9.695 1.00 61.72 243 ALA A O 1
ATOM 1947 N N . ASN A 1 244 ? 10.420 -24.221 9.727 1.00 69.94 244 ASN A N 1
ATOM 1948 C CA . ASN A 1 244 ? 11.272 -24.143 8.530 1.00 69.94 244 ASN A CA 1
ATOM 1949 C C . ASN A 1 244 ? 10.625 -24.611 7.208 1.00 69.94 244 ASN A C 1
ATOM 1951 O O . ASN A 1 244 ? 11.329 -24.855 6.228 1.00 69.94 244 ASN A O 1
ATOM 1955 N N . ILE A 1 245 ? 9.291 -24.698 7.143 1.00 76.69 245 ILE A N 1
ATOM 1956 C CA . ILE A 1 245 ? 8.547 -25.032 5.919 1.00 76.69 245 ILE A CA 1
ATOM 1957 C C . ILE A 1 245 ? 7.891 -23.773 5.339 1.00 76.69 245 ILE A C 1
ATOM 1959 O O . ILE A 1 245 ? 7.214 -23.025 6.049 1.00 76.69 245 ILE A O 1
ATOM 1963 N N . VAL A 1 246 ? 8.036 -23.561 4.025 1.00 81.44 246 VAL A N 1
ATOM 1964 C CA . VAL A 1 246 ? 7.207 -22.583 3.302 1.00 81.44 246 VAL A CA 1
ATOM 1965 C C . VAL A 1 246 ? 5.793 -23.136 3.190 1.00 81.44 246 VAL A C 1
ATOM 1967 O O . VAL A 1 246 ? 5.556 -24.166 2.563 1.00 81.44 246 VAL A O 1
ATOM 1970 N N . THR A 1 247 ? 4.840 -22.425 3.771 1.00 85.19 247 THR A N 1
ATOM 1971 C CA . THR A 1 247 ? 3.416 -22.716 3.666 1.00 85.19 247 THR A CA 1
ATOM 1972 C C . THR A 1 247 ? 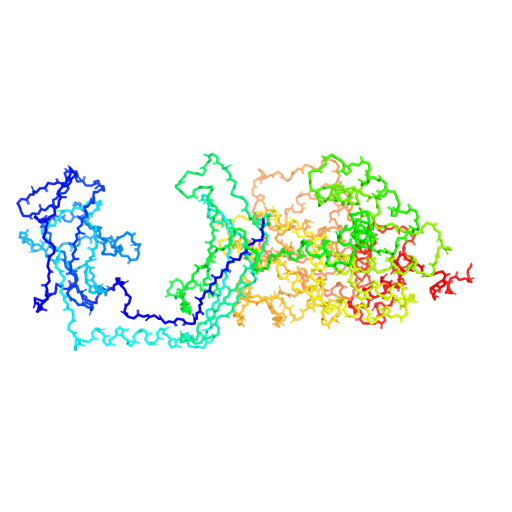2.809 -21.869 2.558 1.00 85.19 247 THR A C 1
ATOM 1974 O O . THR A 1 247 ? 2.877 -20.642 2.606 1.00 85.19 247 THR A O 1
ATOM 1977 N N . PHE A 1 248 ? 2.172 -22.519 1.588 1.00 88.62 248 PHE A N 1
ATOM 1978 C CA . PHE A 1 248 ? 1.243 -21.869 0.667 1.00 88.62 248 PHE A CA 1
ATOM 1979 C C . PHE A 1 248 ? -0.168 -22.082 1.184 1.00 88.62 248 PHE A C 1
ATOM 1981 O O . PHE A 1 248 ? -0.549 -23.208 1.509 1.00 88.62 248 PHE A O 1
ATOM 1988 N N . GLY A 1 249 ? -0.936 -21.007 1.274 1.00 89.44 249 GLY A N 1
ATOM 1989 C CA . GLY A 1 249 ? -2.266 -21.078 1.846 1.00 89.44 249 GLY A CA 1
ATOM 1990 C C . GLY A 1 249 ? -3.263 -20.172 1.158 1.00 89.44 249 GLY A C 1
ATOM 1991 O O . GLY A 1 249 ? -2.938 -19.324 0.323 1.00 89.44 249 GLY A O 1
ATOM 1992 N N . LEU A 1 250 ? -4.514 -20.404 1.529 1.00 92.12 250 LEU A N 1
ATOM 1993 C CA . LEU A 1 250 ? -5.676 -19.714 1.017 1.00 92.12 250 LEU A CA 1
ATOM 1994 C C . LEU A 1 250 ? -6.539 -19.289 2.196 1.00 92.12 250 LEU A C 1
ATOM 1996 O O . LEU A 1 250 ? -6.917 -20.121 3.020 1.00 92.12 250 LEU A O 1
ATOM 2000 N N . TRP A 1 251 ? -6.893 -18.013 2.246 1.00 89.94 251 TRP A N 1
ATOM 2001 C CA . TRP A 1 251 ? -7.901 -17.518 3.170 1.00 89.94 251 TRP A CA 1
ATOM 2002 C C . TRP A 1 251 ? -9.178 -17.160 2.438 1.00 89.94 251 TRP A C 1
ATOM 2004 O O . TRP A 1 251 ? -9.148 -16.532 1.376 1.00 89.94 251 TRP A O 1
ATOM 2014 N N . ASN A 1 252 ? -10.304 -17.495 3.072 1.00 91.25 252 ASN A N 1
ATOM 2015 C CA . ASN A 1 252 ? -11.510 -16.713 2.878 1.00 91.25 252 ASN A CA 1
ATOM 2016 C C . ASN A 1 252 ? -11.319 -15.388 3.623 1.00 91.25 252 ASN A C 1
ATOM 2018 O O . ASN A 1 252 ? -11.616 -15.282 4.807 1.00 91.25 252 ASN A O 1
ATOM 2022 N N . ASN A 1 253 ? -10.776 -14.393 2.936 1.00 88.75 253 ASN A N 1
ATOM 2023 C CA . ASN A 1 253 ? -10.439 -13.091 3.490 1.00 88.75 253 ASN A CA 1
ATOM 2024 C C . ASN A 1 253 ? -11.673 -12.208 3.717 1.00 88.75 253 ASN A C 1
ATOM 2026 O O . ASN A 1 253 ? -11.530 -11.003 3.873 1.00 88.75 253 ASN A O 1
ATOM 2030 N N . HIS A 1 254 ? -12.895 -12.744 3.683 1.00 87.44 254 HIS A N 1
ATOM 2031 C CA . HIS A 1 254 ? -14.055 -11.976 4.116 1.00 87.44 254 HIS A CA 1
ATOM 2032 C C . HIS A 1 254 ? -13.910 -11.634 5.605 1.00 87.44 254 HIS A C 1
ATOM 2034 O O . HIS A 1 254 ? -13.648 -12.517 6.418 1.00 87.44 254 HIS A O 1
ATOM 2040 N N . LEU A 1 255 ? -14.061 -10.357 5.962 1.00 83.81 255 LEU A N 1
ATOM 2041 C CA . LEU A 1 255 ? -13.835 -9.908 7.331 1.00 83.81 255 LEU A CA 1
ATOM 2042 C C . LEU A 1 255 ? -14.957 -10.415 8.243 1.00 83.81 255 LEU A C 1
ATOM 2044 O O . LEU A 1 255 ? -16.115 -10.044 8.077 1.00 83.81 255 LEU A O 1
ATOM 2048 N N . VAL A 1 256 ? -14.604 -11.257 9.213 1.00 80.06 256 VAL A N 1
ATOM 2049 C CA . VAL A 1 256 ? -15.521 -11.769 10.235 1.00 80.06 256 VAL A CA 1
ATOM 2050 C C . VAL A 1 256 ? -14.977 -11.366 11.598 1.00 80.06 256 VAL A C 1
ATOM 2052 O O . VAL A 1 256 ? -13.886 -11.783 11.979 1.00 80.06 256 VAL A O 1
ATOM 2055 N N . LYS A 1 257 ? -15.718 -10.515 12.308 1.00 70.38 257 LYS A N 1
ATOM 2056 C CA . LYS A 1 257 ? -15.299 -9.953 13.601 1.00 70.38 257 LYS A CA 1
ATOM 2057 C C . LYS A 1 257 ? -15.906 -10.684 14.794 1.00 70.38 257 LYS A C 1
ATOM 2059 O O . LYS A 1 257 ? -15.254 -10.825 15.822 1.00 70.38 257 LYS A O 1
ATOM 2064 N N . GLU A 1 258 ? -17.132 -11.178 14.653 1.00 72.00 258 GLU A N 1
ATOM 2065 C CA . GLU A 1 258 ? -17.789 -11.969 15.690 1.00 72.00 258 GLU A CA 1
ATOM 2066 C C . GLU A 1 258 ? -17.452 -13.448 15.513 1.00 72.00 258 GLU A C 1
ATOM 2068 O O . GLU A 1 258 ? -17.751 -14.036 14.476 1.00 72.00 258 GLU A O 1
ATOM 2073 N N . SER A 1 259 ? -16.886 -14.075 16.544 1.00 69.50 259 SER A N 1
ATOM 2074 C CA . SER A 1 259 ? -16.539 -15.505 16.534 1.00 69.50 259 SER A CA 1
ATOM 2075 C C . SER A 1 259 ? -17.750 -16.438 16.372 1.00 69.50 259 SER A C 1
ATOM 2077 O O . SER A 1 259 ? -17.591 -17.604 16.016 1.00 69.50 259 SER A O 1
ATOM 2079 N N . SER A 1 260 ? -18.962 -15.932 16.619 1.00 69.81 260 SER A N 1
ATOM 2080 C CA . SER A 1 260 ? -20.236 -16.617 16.366 1.00 69.81 260 SER A CA 1
ATOM 2081 C C . SER A 1 260 ? -20.586 -16.698 14.875 1.00 69.81 260 SER A C 1
ATOM 2083 O O . SER A 1 260 ? -21.340 -17.583 14.460 1.00 69.81 260 SER A O 1
ATOM 2085 N N . LEU A 1 261 ? -20.056 -15.781 14.063 1.00 70.69 261 LEU A N 1
ATOM 2086 C CA . LEU A 1 261 ? -20.278 -15.718 12.628 1.00 70.69 261 LEU A CA 1
ATOM 2087 C C . LEU A 1 261 ? -19.180 -16.504 11.909 1.00 70.69 261 LEU A C 1
ATOM 2089 O O . LEU A 1 261 ? -18.031 -16.552 12.334 1.00 70.69 261 LEU A O 1
ATOM 2093 N N . LYS A 1 262 ? -19.536 -17.133 10.787 1.00 72.69 262 LYS A N 1
ATOM 2094 C CA . LYS A 1 262 ? -18.584 -17.895 9.955 1.00 72.69 262 LYS A CA 1
ATOM 2095 C C . LYS A 1 262 ? -18.197 -17.169 8.665 1.00 72.69 262 LYS A C 1
ATOM 2097 O O . LYS A 1 262 ? -17.290 -17.608 7.965 1.00 72.69 262 LYS A O 1
ATOM 2102 N N . GLY A 1 263 ? -18.885 -16.069 8.355 1.00 82.44 263 GLY A N 1
ATOM 2103 C CA . GLY A 1 263 ? -18.772 -15.374 7.077 1.00 82.44 263 GLY A CA 1
ATOM 2104 C C . GLY A 1 263 ? -19.433 -16.135 5.918 1.00 82.44 263 GLY A C 1
ATOM 2105 O O . GLY A 1 263 ? -19.929 -17.254 6.096 1.00 82.44 263 GLY A O 1
ATOM 2106 N N . PRO A 1 264 ? -19.462 -15.533 4.717 1.00 86.94 264 PRO A N 1
ATOM 2107 C CA . PRO A 1 264 ? -19.952 -16.185 3.513 1.00 86.94 264 PRO A CA 1
ATOM 2108 C C . PRO A 1 264 ? -19.073 -17.406 3.195 1.00 86.94 264 PRO A C 1
ATOM 2110 O O . PRO A 1 264 ? -17.852 -17.269 3.108 1.00 86.94 264 PRO A O 1
ATOM 2113 N N . PRO A 1 265 ? -19.651 -18.602 3.014 1.00 85.88 265 PRO A N 1
ATOM 2114 C CA . PRO A 1 265 ? -18.881 -19.808 2.736 1.00 85.88 265 PRO A CA 1
ATOM 2115 C C . PRO A 1 265 ? -18.224 -19.752 1.352 1.00 85.88 265 PRO A C 1
ATOM 2117 O O . PRO A 1 265 ? -18.843 -19.351 0.366 1.00 85.88 265 PRO A O 1
ATOM 2120 N N . LEU A 1 266 ? -16.977 -20.212 1.278 1.00 89.50 266 LEU A N 1
ATOM 2121 C CA . LEU A 1 266 ? -16.196 -20.341 0.052 1.00 89.50 266 LEU A CA 1
ATOM 2122 C C . LEU A 1 266 ? -16.064 -21.827 -0.298 1.00 89.50 266 LEU A C 1
ATOM 2124 O O . LEU A 1 266 ? -15.561 -22.601 0.515 1.00 89.50 266 LEU A O 1
ATOM 2128 N N . LEU A 1 267 ? -16.518 -22.232 -1.485 1.00 89.94 267 LEU A N 1
ATOM 2129 C CA . LEU A 1 267 ? -16.362 -23.607 -1.958 1.00 89.94 267 LEU A CA 1
ATOM 2130 C C . LEU A 1 267 ? -15.085 -23.717 -2.787 1.00 89.94 267 LEU A C 1
ATOM 2132 O O . LEU A 1 267 ? -14.980 -23.084 -3.835 1.00 89.94 267 LEU A O 1
ATOM 2136 N N . ILE A 1 268 ? -14.150 -24.550 -2.334 1.00 92.06 268 ILE A N 1
ATOM 2137 C CA . ILE A 1 268 ? -12.918 -24.875 -3.056 1.00 92.06 268 ILE A CA 1
ATOM 2138 C C . ILE A 1 268 ? -13.083 -26.241 -3.714 1.00 92.06 268 ILE A C 1
ATOM 2140 O O . ILE A 1 268 ? -13.307 -27.233 -3.021 1.00 92.06 268 ILE A O 1
ATOM 2144 N N . LYS A 1 269 ? -12.976 -26.294 -5.043 1.00 91.38 269 LYS A N 1
ATOM 2145 C CA . LYS A 1 269 ? -13.003 -27.550 -5.808 1.00 91.38 269 LYS A CA 1
ATOM 2146 C C . LYS A 1 269 ? -11.613 -28.152 -5.955 1.00 91.38 269 LYS A C 1
ATOM 2148 O O . LYS A 1 269 ? -11.449 -29.357 -5.792 1.00 91.38 269 LYS A O 1
ATOM 2153 N N . SER A 1 270 ? -10.620 -27.317 -6.243 1.00 93.94 270 SER A N 1
ATOM 2154 C CA . SER A 1 270 ? -9.235 -27.747 -6.409 1.00 93.94 270 SER A CA 1
ATOM 2155 C C . SER A 1 270 ? -8.260 -26.624 -6.055 1.00 93.94 270 SER A C 1
ATOM 2157 O O . SER A 1 270 ? -8.581 -25.436 -6.151 1.00 93.94 270 SER A O 1
ATOM 2159 N N . VAL A 1 271 ? -7.067 -27.018 -5.611 1.00 95.44 271 VAL A N 1
ATOM 2160 C CA . VAL A 1 271 ? -5.913 -26.138 -5.403 1.00 95.44 271 VAL A CA 1
ATOM 2161 C C . VAL A 1 271 ? -4.720 -26.798 -6.078 1.00 95.44 271 VAL A C 1
ATOM 2163 O O . VAL A 1 271 ? -4.434 -27.967 -5.822 1.00 95.44 271 VAL A O 1
ATOM 2166 N N . GLU A 1 272 ? -4.032 -26.053 -6.932 1.00 95.25 272 GLU A N 1
ATOM 2167 C CA . GLU A 1 272 ? -2.861 -26.510 -7.671 1.00 95.25 272 GLU A CA 1
ATOM 2168 C C . GLU A 1 272 ? -1.709 -25.528 -7.447 1.00 95.25 272 GLU A C 1
ATOM 2170 O O . GLU A 1 272 ? -1.881 -24.311 -7.542 1.00 95.25 272 GLU A O 1
ATOM 2175 N N . PHE A 1 273 ? -0.520 -26.054 -7.163 1.00 93.06 273 PHE A N 1
ATOM 2176 C CA . PHE A 1 273 ? 0.714 -25.279 -7.148 1.00 93.06 273 PHE A CA 1
ATOM 2177 C C . PHE A 1 273 ? 1.704 -25.897 -8.130 1.00 93.06 273 PHE A C 1
ATOM 2179 O O . PHE A 1 273 ? 2.073 -27.063 -8.000 1.00 93.06 273 PHE A O 1
ATOM 2186 N N . GLU A 1 274 ? 2.147 -25.101 -9.096 1.00 93.25 274 GLU A N 1
ATOM 2187 C CA . GLU A 1 274 ? 3.061 -25.515 -10.152 1.00 93.25 274 GLU A CA 1
ATOM 2188 C C . GLU A 1 274 ? 4.328 -24.654 -10.099 1.00 93.25 274 GLU A C 1
ATOM 2190 O O . GLU A 1 274 ? 4.269 -23.422 -10.211 1.00 93.25 274 GLU A O 1
ATOM 2195 N N . ALA A 1 275 ? 5.488 -25.296 -9.929 1.00 90.12 275 ALA A N 1
ATOM 2196 C CA . ALA A 1 275 ? 6.782 -24.632 -9.982 1.00 90.12 275 ALA A CA 1
ATOM 2197 C C . ALA A 1 275 ? 7.921 -25.591 -10.419 1.00 90.12 275 ALA A C 1
ATOM 2199 O O . ALA A 1 275 ? 8.012 -26.695 -9.888 1.00 90.12 275 ALA A O 1
ATOM 2200 N N . PRO A 1 276 ? 8.826 -25.168 -11.326 1.00 87.94 276 PRO A N 1
ATOM 2201 C CA . PRO A 1 276 ? 8.779 -23.899 -12.037 1.00 87.94 276 PRO A CA 1
ATOM 2202 C C . PRO A 1 276 ? 7.706 -23.921 -13.145 1.00 87.94 276 PRO A C 1
ATOM 2204 O O . PRO A 1 276 ? 7.632 -24.850 -13.940 1.00 87.94 276 PRO A O 1
ATOM 2207 N N . TYR A 1 277 ? 6.877 -22.881 -13.198 1.00 88.31 277 TYR A N 1
ATOM 2208 C CA . TYR A 1 277 ? 5.765 -22.749 -14.134 1.00 88.31 277 TYR A CA 1
ATOM 2209 C C . TYR A 1 277 ? 6.173 -21.978 -15.391 1.00 88.31 277 TYR A C 1
ATOM 2211 O O . TYR A 1 277 ? 6.395 -20.760 -15.358 1.00 88.31 277 TYR A O 1
ATOM 2219 N N . TYR A 1 278 ? 6.205 -22.680 -16.522 1.00 86.00 278 TYR A N 1
ATOM 2220 C CA . TYR A 1 278 ? 6.489 -22.112 -17.838 1.00 86.00 278 TYR A CA 1
ATOM 2221 C C . TYR A 1 278 ? 5.410 -22.546 -18.838 1.00 86.00 278 TYR A C 1
ATOM 2223 O O . TYR A 1 278 ? 5.619 -23.504 -19.578 1.00 86.00 278 TYR A O 1
ATOM 2231 N N . PRO A 1 279 ? 4.263 -21.839 -18.910 1.00 84.88 279 PRO A N 1
ATOM 2232 C CA . PRO A 1 279 ? 3.160 -22.232 -19.797 1.00 84.88 279 PRO A CA 1
ATOM 2233 C C . PRO A 1 279 ? 3.547 -22.182 -21.281 1.00 84.88 279 PRO A C 1
ATOM 2235 O O . PRO A 1 279 ? 2.901 -22.792 -22.125 1.00 84.88 279 PRO A O 1
ATOM 2238 N N . VAL A 1 280 ? 4.602 -21.430 -21.601 1.00 89.50 280 VAL A N 1
ATOM 2239 C CA . VAL A 1 280 ? 5.225 -21.374 -22.918 1.00 89.50 280 VAL A CA 1
ATOM 2240 C C . VAL A 1 280 ? 6.723 -21.561 -22.721 1.00 89.50 280 VAL A C 1
ATOM 2242 O O . VAL A 1 280 ? 7.329 -20.856 -21.907 1.00 89.50 280 VAL A O 1
ATOM 2245 N N . TRP A 1 281 ? 7.306 -22.494 -23.474 1.00 86.81 281 TRP A N 1
ATOM 2246 C CA . TRP A 1 281 ? 8.746 -22.702 -23.538 1.00 86.81 281 TRP A CA 1
ATOM 2247 C C . TRP A 1 281 ? 9.281 -22.360 -24.937 1.00 86.81 281 TRP A C 1
ATOM 2249 O O . TRP A 1 281 ? 8.736 -22.857 -25.926 1.00 86.81 281 TRP A O 1
ATOM 2259 N N . PRO A 1 282 ? 10.355 -21.559 -25.048 1.00 89.75 282 PRO A N 1
ATOM 2260 C CA . PRO A 1 282 ? 11.049 -20.856 -23.964 1.00 89.75 282 PRO A CA 1
ATOM 2261 C C . PRO A 1 282 ? 10.199 -19.744 -23.314 1.00 89.75 282 PRO A C 1
ATOM 2263 O O . PRO A 1 282 ? 9.278 -19.224 -23.950 1.00 89.75 282 PRO A O 1
ATOM 2266 N N . PRO A 1 283 ? 10.488 -19.351 -22.059 1.00 87.12 283 PRO A N 1
ATOM 2267 C CA . PRO A 1 283 ? 9.720 -18.322 -21.367 1.00 87.12 283 PRO A CA 1
ATOM 2268 C C . PRO A 1 283 ? 9.894 -16.945 -22.012 1.00 87.12 283 PRO A C 1
ATOM 2270 O O . PRO A 1 283 ? 10.896 -16.669 -22.673 1.00 87.12 283 PRO A O 1
ATOM 2273 N N . LYS A 1 284 ? 8.956 -16.030 -21.727 1.00 87.19 284 LYS A N 1
ATOM 2274 C CA . LYS A 1 284 ? 8.986 -14.647 -22.232 1.00 87.19 284 LYS A CA 1
ATOM 2275 C C . LYS A 1 284 ? 10.330 -13.952 -21.977 1.00 87.19 284 LYS A C 1
ATOM 2277 O O . LYS A 1 284 ? 10.846 -13.307 -22.881 1.00 87.19 284 LYS A O 1
ATOM 2282 N N . SER A 1 285 ? 10.922 -14.139 -20.795 1.00 86.00 285 SER A N 1
ATOM 2283 C CA . SER A 1 285 ? 12.245 -13.597 -20.451 1.00 86.00 285 SER A CA 1
ATOM 2284 C C . SER A 1 285 ? 13.362 -14.085 -21.378 1.00 86.00 285 SER A C 1
ATOM 2286 O O . SER A 1 285 ? 14.244 -13.305 -21.712 1.00 86.00 285 SER A O 1
ATOM 2288 N N . TYR A 1 286 ? 13.309 -15.343 -21.829 1.00 91.06 286 TYR A N 1
ATOM 2289 C CA . TYR A 1 286 ? 14.251 -15.872 -22.814 1.00 91.06 286 TYR A CA 1
ATOM 2290 C C . TYR A 1 286 ? 13.958 -15.288 -24.196 1.00 91.06 286 TYR A C 1
ATOM 2292 O O . TYR A 1 286 ? 14.848 -14.723 -24.816 1.00 91.06 286 TYR A O 1
ATOM 2300 N N . THR A 1 287 ? 12.707 -15.348 -24.663 1.00 93.00 287 THR A N 1
ATOM 2301 C CA . THR A 1 287 ? 12.348 -14.902 -26.024 1.00 93.00 287 THR A CA 1
ATOM 2302 C C . THR A 1 287 ? 12.449 -13.389 -26.235 1.00 93.00 287 THR A C 1
ATOM 2304 O O . THR A 1 287 ? 12.540 -12.939 -27.374 1.00 93.00 287 THR A O 1
ATOM 2307 N N . GLU A 1 288 ? 12.404 -12.591 -25.162 1.00 91.25 288 GLU A N 1
ATOM 2308 C CA . GLU A 1 288 ? 12.659 -11.147 -25.234 1.00 91.25 288 GLU A CA 1
ATOM 2309 C C . GLU A 1 288 ? 14.134 -10.835 -25.510 1.00 91.25 288 GLU A C 1
ATOM 2311 O O . GLU A 1 288 ? 14.414 -9.852 -26.197 1.00 91.25 288 GLU A O 1
ATOM 2316 N N . ILE A 1 289 ? 15.047 -11.670 -25.000 1.00 94.38 289 ILE A N 1
ATOM 2317 C CA . ILE A 1 289 ? 16.495 -11.550 -25.202 1.00 94.38 289 ILE A CA 1
ATOM 2318 C C . ILE A 1 289 ? 16.888 -12.254 -26.507 1.00 94.38 289 ILE A C 1
ATOM 2320 O O . ILE A 1 289 ? 17.339 -11.611 -27.448 1.00 94.38 289 ILE A O 1
ATOM 2324 N N . PHE A 1 290 ? 16.631 -13.558 -26.603 1.00 95.50 290 PHE A N 1
ATOM 2325 C CA . PHE A 1 290 ? 16.922 -14.406 -27.760 1.00 95.50 290 PHE A CA 1
ATOM 2326 C C . PHE A 1 290 ? 15.680 -14.528 -28.655 1.00 95.50 290 PHE A C 1
ATOM 2328 O O . PHE A 1 290 ? 14.989 -15.549 -28.708 1.00 95.50 290 PHE A O 1
ATOM 2335 N N . PHE A 1 291 ? 15.346 -13.434 -29.340 1.00 94.88 291 PHE A N 1
ATOM 2336 C CA . PHE A 1 291 ? 14.172 -13.348 -30.214 1.00 94.88 291 PHE A CA 1
ATOM 2337 C C . PHE A 1 291 ? 14.393 -14.039 -31.568 1.00 94.88 291 PHE A C 1
ATOM 2339 O O . PHE A 1 291 ? 15.521 -14.192 -32.030 1.00 94.88 291 PHE A O 1
ATOM 2346 N N . LYS A 1 292 ? 13.308 -14.425 -32.252 1.00 94.50 292 LYS A N 1
ATOM 2347 C CA . LYS A 1 292 ? 13.396 -15.026 -33.594 1.00 94.50 292 LYS A CA 1
ATOM 2348 C C . LYS A 1 292 ? 13.991 -14.047 -34.608 1.00 94.50 292 LYS A C 1
ATOM 2350 O O . LYS A 1 292 ? 13.439 -12.967 -34.804 1.00 94.50 292 LYS A O 1
ATOM 2355 N N . SER A 1 293 ? 15.056 -14.464 -35.290 1.00 94.81 293 SER A N 1
ATOM 2356 C CA . SER A 1 293 ? 15.730 -13.700 -36.344 1.00 94.81 293 SER A CA 1
ATOM 2357 C C . SER A 1 293 ? 16.126 -14.595 -37.519 1.00 94.81 293 SER A C 1
ATOM 2359 O O . SER A 1 293 ? 16.343 -15.795 -37.358 1.00 94.81 293 SER A O 1
ATOM 2361 N N . LYS A 1 294 ? 16.255 -14.005 -38.713 1.00 95.50 294 LYS A N 1
ATOM 2362 C CA . LYS A 1 294 ? 16.816 -14.683 -39.895 1.00 95.50 294 LYS A CA 1
ATOM 2363 C C . LYS A 1 294 ? 18.301 -15.011 -39.720 1.00 95.50 294 LYS A C 1
ATOM 2365 O O . LYS A 1 294 ? 18.795 -15.921 -40.377 1.00 95.50 294 LYS A O 1
ATOM 2370 N N . ASN A 1 295 ? 18.982 -14.294 -38.828 1.00 94.19 295 ASN A N 1
ATOM 2371 C CA . ASN A 1 295 ? 20.410 -14.432 -38.579 1.00 94.19 295 ASN A CA 1
ATOM 2372 C C . ASN A 1 295 ? 20.752 -15.471 -37.503 1.00 94.19 295 ASN A C 1
ATOM 2374 O O . ASN A 1 295 ? 21.927 -15.668 -37.246 1.00 94.19 295 ASN A O 1
ATOM 2378 N N . GLN A 1 296 ? 19.778 -16.193 -36.930 1.00 92.06 296 GLN A N 1
ATOM 2379 C CA . GLN A 1 296 ? 20.012 -17.172 -35.851 1.00 92.06 296 GLN A CA 1
ATOM 2380 C C . GLN A 1 296 ? 21.063 -18.249 -36.166 1.00 92.06 296 GLN A C 1
ATOM 2382 O O . GLN A 1 296 ? 21.712 -18.748 -35.256 1.00 92.06 296 GLN A O 1
ATOM 2387 N N . ASN A 1 297 ? 21.250 -18.593 -37.442 1.00 92.75 297 ASN A N 1
ATOM 2388 C CA . ASN A 1 297 ? 22.247 -19.583 -37.867 1.00 92.75 297 ASN A CA 1
ATOM 2389 C C . ASN A 1 297 ? 23.656 -18.989 -38.065 1.00 92.75 297 ASN A C 1
ATOM 2391 O O . ASN A 1 297 ? 24.586 -19.716 -38.402 1.00 92.75 297 ASN A O 1
ATOM 2395 N N . ASN A 1 298 ? 23.815 -17.674 -37.905 1.00 95.88 298 ASN A N 1
ATOM 2396 C CA . ASN A 1 298 ? 25.090 -16.971 -37.914 1.00 95.88 298 ASN A CA 1
ATOM 2397 C C . ASN A 1 298 ? 25.291 -16.357 -36.525 1.00 95.88 298 ASN A C 1
ATOM 2399 O O . ASN A 1 298 ? 24.744 -15.295 -36.233 1.00 95.88 298 ASN A O 1
ATOM 2403 N N . GLU A 1 299 ? 26.068 -17.038 -35.679 1.00 93.75 299 GLU A N 1
ATOM 2404 C CA . GLU A 1 299 ? 26.257 -16.640 -34.281 1.00 93.75 299 GLU A CA 1
ATOM 2405 C C . GLU A 1 299 ? 26.714 -15.186 -34.144 1.00 93.75 299 GLU A C 1
ATOM 2407 O O . GLU A 1 299 ? 26.171 -14.454 -33.326 1.00 93.75 299 GLU A O 1
ATOM 2412 N N . GLU A 1 300 ? 27.662 -14.733 -34.966 1.00 93.75 300 GLU A N 1
ATOM 2413 C CA . GLU A 1 300 ? 28.167 -13.364 -34.878 1.00 93.75 300 GLU A CA 1
ATOM 2414 C C . GLU A 1 300 ? 27.091 -12.340 -35.251 1.00 93.75 300 GLU A C 1
ATOM 2416 O O . GLU A 1 300 ? 26.877 -11.370 -34.521 1.00 93.75 300 GLU A O 1
ATOM 2421 N N . ALA A 1 301 ? 26.380 -12.553 -36.360 1.00 95.38 301 ALA A N 1
ATOM 2422 C CA . ALA A 1 301 ? 25.306 -11.650 -36.772 1.00 95.38 301 ALA A CA 1
ATOM 2423 C C . ALA A 1 301 ? 24.158 -11.632 -35.749 1.00 95.38 301 ALA A C 1
ATOM 2425 O O . ALA A 1 301 ? 23.602 -10.574 -35.464 1.00 95.38 301 ALA A O 1
ATOM 2426 N N . TYR A 1 302 ? 23.828 -12.781 -35.157 1.00 97.00 302 TYR A N 1
ATOM 2427 C CA . TYR A 1 302 ? 22.778 -12.868 -34.148 1.00 97.00 302 TYR A CA 1
ATOM 2428 C C . TYR A 1 302 ? 23.197 -12.276 -32.797 1.00 97.00 302 TYR A C 1
ATOM 2430 O O . TYR A 1 302 ? 22.393 -11.601 -32.156 1.00 97.00 302 TYR A O 1
ATOM 2438 N N . ALA A 1 303 ? 24.456 -12.454 -32.380 1.00 96.19 303 ALA A N 1
ATOM 2439 C CA . ALA A 1 303 ? 25.002 -11.809 -31.187 1.00 96.19 303 ALA A CA 1
ATOM 2440 C C . ALA A 1 303 ? 24.926 -10.285 -31.304 1.00 96.19 303 ALA A C 1
ATOM 2442 O O . ALA A 1 303 ? 24.488 -9.640 -30.354 1.00 96.19 303 ALA A O 1
ATOM 2443 N N . ASN A 1 304 ? 25.273 -9.727 -32.473 1.00 95.50 304 ASN A N 1
ATOM 2444 C CA . ASN A 1 304 ? 25.105 -8.299 -32.762 1.00 95.50 304 ASN A CA 1
ATOM 2445 C C . ASN A 1 304 ? 23.669 -7.837 -32.500 1.00 95.50 304 ASN A C 1
ATOM 2447 O O . ASN A 1 304 ? 23.464 -6.946 -31.683 1.00 95.50 304 ASN A O 1
ATOM 2451 N N . GLU A 1 305 ? 22.678 -8.495 -33.102 1.00 95.75 305 GLU A N 1
ATOM 2452 C CA . GLU A 1 305 ? 21.265 -8.126 -32.944 1.00 95.75 305 GLU A CA 1
ATOM 2453 C C . GLU A 1 305 ? 20.756 -8.241 -31.494 1.00 95.75 305 GLU A C 1
ATOM 2455 O O . GLU A 1 305 ? 20.009 -7.383 -31.016 1.00 95.75 305 GLU A O 1
ATOM 2460 N N . VAL A 1 306 ? 21.130 -9.313 -30.785 1.00 97.00 306 VAL A N 1
ATOM 2461 C CA . VAL A 1 306 ? 20.704 -9.552 -29.396 1.00 97.00 306 VAL A CA 1
ATOM 2462 C C . VAL A 1 306 ? 21.326 -8.524 -28.455 1.00 97.00 306 VAL A C 1
ATOM 2464 O O . VAL A 1 306 ? 20.618 -7.921 -27.643 1.00 97.00 306 VAL A O 1
ATOM 2467 N N . ILE A 1 307 ? 22.639 -8.313 -28.570 1.00 96.62 307 ILE A N 1
ATOM 2468 C CA . ILE A 1 307 ? 23.391 -7.392 -27.717 1.00 96.62 307 ILE A CA 1
ATOM 2469 C C . ILE A 1 307 ? 22.953 -5.953 -27.987 1.00 96.62 307 ILE A C 1
ATOM 2471 O O . ILE A 1 307 ? 22.671 -5.238 -27.029 1.00 96.62 307 ILE A O 1
ATOM 2475 N N . GLU A 1 308 ? 22.804 -5.545 -29.249 1.00 95.31 308 GLU A N 1
ATOM 2476 C CA . GLU A 1 308 ? 22.324 -4.210 -29.624 1.00 95.31 308 GLU A CA 1
ATOM 2477 C C . GLU A 1 308 ? 20.966 -3.911 -28.983 1.00 95.31 308 GLU A C 1
ATOM 2479 O O . GLU A 1 308 ? 20.830 -2.961 -28.207 1.00 95.31 308 GLU A O 1
ATOM 2484 N N . LYS A 1 309 ? 19.977 -4.784 -29.208 1.00 94.06 309 LYS A N 1
ATOM 2485 C CA . LYS A 1 309 ? 18.623 -4.601 -28.672 1.00 94.06 309 LYS A CA 1
ATOM 2486 C C . LYS A 1 309 ? 18.596 -4.575 -27.143 1.00 94.06 309 LYS A C 1
ATOM 2488 O O . LYS A 1 309 ? 17.831 -3.814 -26.543 1.00 94.06 309 LYS A O 1
ATOM 2493 N N . PHE A 1 310 ? 19.404 -5.415 -26.493 1.00 95.50 310 PHE A N 1
ATOM 2494 C CA . PHE A 1 310 ? 19.504 -5.414 -25.036 1.00 95.50 310 PHE A CA 1
ATOM 2495 C C . PHE A 1 310 ? 20.160 -4.130 -24.521 1.00 95.50 310 PHE A C 1
ATOM 2497 O O . PHE A 1 310 ? 19.652 -3.531 -23.572 1.00 95.50 310 PHE A O 1
ATOM 2504 N N . MET A 1 311 ? 21.249 -3.684 -25.153 1.00 94.19 311 MET A N 1
ATOM 2505 C CA . MET A 1 311 ? 21.953 -2.456 -24.791 1.00 94.19 311 MET A CA 1
ATOM 2506 C C . MET A 1 311 ? 21.063 -1.223 -24.952 1.00 94.19 311 MET A C 1
ATOM 2508 O O . MET A 1 311 ? 21.035 -0.400 -24.041 1.00 94.19 311 MET A O 1
ATOM 2512 N N . GLU A 1 312 ? 20.293 -1.100 -26.037 1.00 91.62 312 GLU A N 1
ATOM 2513 C CA . GLU A 1 312 ? 19.373 0.033 -26.227 1.00 91.62 312 GLU A CA 1
ATOM 2514 C C . GLU A 1 312 ? 18.323 0.111 -25.114 1.00 91.62 312 GLU A C 1
ATOM 2516 O O . GLU A 1 312 ? 18.037 1.185 -24.577 1.00 91.62 312 GLU A O 1
ATOM 2521 N N . ARG A 1 313 ? 17.789 -1.045 -24.698 1.00 92.25 313 ARG A N 1
ATOM 2522 C CA . ARG A 1 313 ? 16.843 -1.133 -23.578 1.00 92.25 313 ARG A CA 1
ATOM 2523 C C . ARG A 1 313 ? 17.515 -0.833 -22.236 1.00 92.25 313 ARG A C 1
ATOM 2525 O O . ARG A 1 313 ? 16.937 -0.121 -21.415 1.00 92.25 313 ARG A O 1
ATOM 2532 N N . ALA A 1 314 ? 18.714 -1.365 -22.003 1.00 93.00 314 ALA A N 1
ATOM 2533 C CA . ALA A 1 314 ? 19.463 -1.178 -20.763 1.00 93.00 314 ALA A CA 1
ATOM 2534 C C . ALA A 1 314 ? 19.922 0.277 -20.587 1.00 93.00 314 ALA A C 1
ATOM 2536 O O . ALA A 1 314 ? 19.786 0.843 -19.503 1.00 93.00 314 ALA A O 1
ATOM 2537 N N . PHE A 1 315 ? 20.426 0.899 -21.652 1.00 91.50 315 PHE A N 1
ATOM 2538 C CA . PHE A 1 315 ? 20.921 2.278 -21.644 1.00 91.50 315 PHE A CA 1
ATOM 2539 C C . PHE A 1 315 ? 19.820 3.305 -21.919 1.00 91.50 315 PHE A C 1
ATOM 2541 O O . PHE A 1 315 ? 20.038 4.494 -21.690 1.00 91.50 315 PHE A O 1
ATOM 2548 N N . ARG A 1 316 ? 18.625 2.851 -22.330 1.00 92.38 316 ARG A N 1
ATOM 2549 C CA . ARG A 1 316 ? 17.403 3.654 -22.528 1.00 92.38 316 ARG A CA 1
ATOM 2550 C C . ARG A 1 316 ? 17.550 4.720 -23.620 1.00 92.38 316 ARG A C 1
ATOM 2552 O O . ARG A 1 316 ? 16.917 5.774 -23.556 1.00 92.38 316 ARG A O 1
ATOM 2559 N N . ARG A 1 317 ? 18.395 4.443 -24.613 1.00 89.25 317 ARG A N 1
ATOM 2560 C CA . ARG A 1 317 ? 18.681 5.298 -25.770 1.00 89.25 317 ARG A CA 1
ATOM 2561 C C . ARG A 1 317 ? 19.234 4.465 -26.918 1.00 89.25 317 ARG A C 1
ATOM 2563 O O . ARG A 1 317 ? 19.689 3.345 -26.701 1.00 89.25 317 ARG A O 1
ATOM 2570 N N . THR A 1 318 ? 19.269 5.056 -28.103 1.00 87.00 318 THR A N 1
ATOM 2571 C CA . THR A 1 318 ? 20.047 4.522 -29.226 1.00 87.00 318 THR A CA 1
ATOM 2572 C C . THR A 1 318 ? 21.536 4.476 -28.888 1.00 87.00 318 THR A C 1
ATOM 2574 O O . THR A 1 318 ? 22.050 5.329 -28.149 1.00 87.00 318 THR A O 1
ATOM 2577 N N . LEU A 1 319 ? 22.227 3.471 -29.419 1.00 86.12 319 LEU A N 1
ATOM 2578 C CA . LEU A 1 319 ? 23.665 3.299 -29.222 1.00 86.12 319 LEU A CA 1
ATOM 2579 C C . LEU A 1 319 ? 24.463 4.233 -30.131 1.00 86.12 319 LEU A C 1
ATOM 2581 O O . LEU A 1 319 ? 24.018 4.591 -31.218 1.00 86.12 319 LEU A O 1
ATOM 2585 N N . ASN A 1 320 ? 25.664 4.596 -29.686 1.00 80.12 320 ASN A N 1
ATOM 2586 C CA . ASN A 1 320 ? 26.653 5.217 -30.561 1.00 80.12 320 ASN A CA 1
ATOM 2587 C C . ASN A 1 320 ? 27.423 4.128 -31.321 1.00 80.12 320 ASN A C 1
ATOM 2589 O O . ASN A 1 320 ? 27.662 3.055 -30.763 1.00 80.12 320 ASN A O 1
ATOM 2593 N N . ASP A 1 321 ? 27.894 4.440 -32.533 1.00 70.38 321 ASP A N 1
ATOM 2594 C CA . ASP A 1 321 ? 28.538 3.482 -33.451 1.00 70.38 321 ASP A CA 1
ATOM 2595 C C . ASP A 1 321 ? 29.651 2.630 -32.803 1.00 70.38 321 ASP A C 1
ATOM 2597 O O . ASP A 1 321 ? 29.809 1.464 -33.133 1.00 70.38 321 ASP A O 1
ATOM 2601 N N . SER A 1 322 ? 30.399 3.175 -31.836 1.00 82.56 322 SER A N 1
ATOM 2602 C CA . SER A 1 322 ? 31.512 2.477 -31.172 1.00 82.56 322 SER A CA 1
ATOM 2603 C C . SER A 1 322 ? 31.151 1.738 -29.878 1.00 82.56 322 SER A C 1
ATOM 2605 O O . SER A 1 322 ? 31.987 1.019 -29.324 1.00 82.56 322 SER A O 1
ATOM 2607 N N . GLU A 1 323 ? 29.940 1.923 -29.342 1.00 88.56 323 GLU A N 1
ATOM 2608 C CA . GLU A 1 323 ? 29.547 1.299 -28.073 1.00 88.56 323 GLU A CA 1
ATOM 2609 C C . GLU A 1 323 ? 29.257 -0.188 -28.246 1.00 88.56 323 GLU A C 1
ATOM 2611 O O . GLU A 1 323 ? 29.705 -0.985 -27.422 1.00 88.56 323 GLU A O 1
ATOM 2616 N N . LEU A 1 324 ? 28.549 -0.556 -29.316 1.00 92.44 324 LEU A N 1
ATOM 2617 C CA . LEU A 1 324 ? 28.217 -1.946 -29.620 1.00 92.44 324 LEU A CA 1
ATOM 2618 C C . LEU A 1 324 ? 29.483 -2.774 -29.877 1.00 92.44 324 LEU A C 1
ATOM 2620 O O . LEU A 1 324 ? 29.664 -3.832 -29.269 1.00 92.44 324 LEU A O 1
ATOM 2624 N N . ASP A 1 325 ? 30.404 -2.240 -30.684 1.00 92.94 325 ASP A N 1
ATOM 2625 C CA . ASP A 1 325 ? 31.665 -2.894 -31.057 1.00 92.94 325 ASP A CA 1
ATOM 2626 C C . ASP A 1 325 ? 32.473 -3.370 -29.847 1.00 92.94 325 ASP A C 1
ATOM 2628 O O . ASP A 1 325 ? 33.068 -4.452 -29.872 1.00 92.94 325 ASP A O 1
ATOM 2632 N N . ARG A 1 326 ? 32.475 -2.595 -28.756 1.00 93.75 326 ARG A N 1
ATOM 2633 C CA . ARG A 1 326 ? 33.173 -2.962 -27.518 1.00 93.75 326 ARG A CA 1
ATOM 2634 C C . ARG A 1 326 ? 32.617 -4.253 -26.915 1.00 93.75 326 ARG A C 1
ATOM 2636 O O . ARG A 1 326 ? 33.398 -5.124 -26.531 1.00 93.75 326 ARG A O 1
ATOM 2643 N N . TYR A 1 327 ? 31.295 -4.372 -26.810 1.00 95.75 327 TYR A N 1
ATOM 2644 C CA . TYR A 1 327 ? 30.650 -5.543 -26.209 1.00 95.75 327 TYR A CA 1
ATOM 2645 C C . TYR A 1 327 ? 30.664 -6.746 -27.153 1.00 95.75 327 TYR A C 1
ATOM 2647 O O . TYR A 1 327 ? 30.827 -7.874 -26.695 1.00 95.75 327 TYR A O 1
ATOM 2655 N N . ILE A 1 328 ? 30.604 -6.515 -28.465 1.00 95.69 328 ILE A N 1
ATOM 2656 C CA . ILE A 1 328 ? 30.749 -7.574 -29.470 1.00 95.69 328 ILE A CA 1
ATOM 2657 C C . ILE A 1 328 ? 32.172 -8.117 -29.511 1.00 95.69 328 ILE A C 1
ATOM 2659 O O . ILE A 1 328 ? 32.367 -9.328 -29.578 1.00 95.69 328 ILE A O 1
ATOM 2663 N N . THR A 1 329 ? 33.180 -7.252 -29.402 1.00 96.25 329 THR A N 1
ATOM 2664 C CA . THR A 1 329 ? 34.577 -7.687 -29.275 1.00 96.25 329 THR A CA 1
ATOM 2665 C C . THR A 1 329 ? 34.779 -8.493 -27.995 1.00 96.25 329 THR A C 1
ATOM 2667 O O . THR A 1 329 ? 35.438 -9.529 -28.023 1.00 96.25 329 THR A O 1
ATOM 2670 N N . PHE A 1 330 ? 34.177 -8.061 -26.881 1.00 96.44 330 PHE A N 1
ATOM 2671 C CA . PHE A 1 330 ? 34.204 -8.829 -25.637 1.00 96.44 330 PHE A CA 1
ATOM 2672 C C . PHE A 1 330 ? 33.573 -10.216 -25.814 1.00 96.44 330 PHE A C 1
ATOM 2674 O O . PHE A 1 330 ? 34.225 -11.204 -25.489 1.00 96.44 330 PHE A O 1
ATOM 2681 N N . TRP A 1 331 ? 32.381 -10.296 -26.417 1.00 97.25 331 TRP A N 1
ATOM 2682 C CA . TRP A 1 331 ? 31.722 -11.564 -26.735 1.00 97.25 331 TRP A CA 1
ATOM 2683 C C . TRP A 1 331 ? 32.612 -12.483 -27.581 1.00 97.25 331 TRP A C 1
ATOM 2685 O O . TRP A 1 331 ? 32.822 -13.633 -27.212 1.00 97.25 331 TRP A O 1
ATOM 2695 N N . LYS A 1 332 ? 33.193 -11.971 -28.677 1.00 96.75 332 LYS A N 1
ATOM 2696 C CA . LYS A 1 332 ? 34.084 -12.742 -29.564 1.00 96.75 332 LYS A CA 1
ATOM 2697 C C . LYS A 1 332 ? 35.275 -13.339 -28.818 1.00 96.75 332 LYS A C 1
ATOM 2699 O O . LYS A 1 332 ? 35.651 -14.472 -29.096 1.00 96.75 332 LYS A O 1
ATOM 2704 N N . ASN A 1 333 ? 35.850 -12.587 -27.880 1.00 97.19 333 ASN A N 1
ATOM 2705 C CA . ASN A 1 333 ? 37.016 -13.027 -27.116 1.00 97.19 333 ASN A CA 1
ATOM 2706 C C . ASN A 1 333 ? 36.689 -14.139 -26.117 1.00 97.19 333 ASN A C 1
ATOM 2708 O O . ASN A 1 333 ? 37.543 -14.985 -25.886 1.00 97.19 333 ASN A O 1
ATOM 2712 N N . ILE A 1 334 ? 35.486 -14.134 -25.535 1.00 96.56 334 ILE A N 1
ATOM 2713 C CA . ILE A 1 334 ? 35.070 -15.139 -24.542 1.00 96.56 334 ILE A CA 1
ATOM 2714 C C . ILE A 1 334 ? 34.243 -16.275 -25.153 1.00 96.56 334 ILE A C 1
ATOM 2716 O O . ILE A 1 334 ? 33.958 -17.256 -24.479 1.00 96.56 334 ILE A O 1
ATOM 2720 N N . ARG A 1 335 ? 33.814 -16.167 -26.420 1.00 94.75 335 ARG A N 1
ATOM 2721 C CA . ARG A 1 335 ? 32.870 -17.111 -27.039 1.00 94.75 335 ARG A CA 1
ATOM 2722 C C . ARG A 1 335 ? 33.364 -18.558 -26.989 1.00 94.75 335 ARG A C 1
ATOM 2724 O O . ARG A 1 335 ? 32.539 -19.450 -26.813 1.00 94.75 335 ARG A O 1
ATOM 2731 N N . SER A 1 336 ? 34.669 -18.794 -27.137 1.00 95.50 336 SER A N 1
ATOM 2732 C CA . SER A 1 336 ? 35.272 -20.135 -27.070 1.00 95.50 336 SER A CA 1
ATOM 2733 C C . SER A 1 336 ? 35.248 -20.766 -25.679 1.00 95.50 336 SER A C 1
ATOM 2735 O O . SER A 1 336 ? 35.444 -21.973 -25.572 1.00 95.50 336 SER A O 1
ATOM 2737 N N . ASP A 1 337 ? 35.017 -19.971 -24.636 1.00 96.69 337 ASP A N 1
ATOM 2738 C CA . ASP A 1 337 ? 35.087 -20.413 -23.242 1.00 96.69 337 ASP A CA 1
ATOM 2739 C C . ASP A 1 337 ? 33.753 -21.014 -22.758 1.00 96.69 337 ASP A C 1
ATOM 2741 O O . ASP A 1 337 ? 33.681 -21.547 -21.653 1.00 96.69 337 ASP A O 1
ATOM 2745 N N . PHE A 1 338 ? 32.699 -20.948 -23.585 1.00 96.12 338 PHE A N 1
ATOM 2746 C CA . PHE A 1 338 ? 31.350 -21.417 -23.265 1.00 96.12 338 PHE A CA 1
ATOM 2747 C C . PHE A 1 338 ? 30.848 -22.464 -24.261 1.00 96.12 338 PHE A C 1
ATOM 2749 O O . PHE A 1 338 ? 30.949 -22.294 -25.479 1.00 96.12 338 PHE A O 1
ATOM 2756 N N . ASP A 1 339 ? 30.209 -23.511 -23.734 1.00 94.56 339 ASP A N 1
ATOM 2757 C CA . ASP A 1 339 ? 29.622 -24.587 -24.541 1.00 94.56 339 ASP A CA 1
ATOM 2758 C C . ASP A 1 339 ? 28.429 -24.098 -25.379 1.00 94.56 339 ASP A C 1
ATOM 2760 O O . ASP A 1 339 ? 28.275 -24.488 -26.539 1.00 94.56 339 ASP A O 1
ATOM 2764 N N . SER A 1 340 ? 27.589 -23.221 -24.815 1.00 95.19 340 SER A N 1
ATOM 2765 C CA . SER A 1 340 ? 26.413 -22.667 -25.493 1.00 95.19 340 SER A CA 1
ATOM 2766 C C . SER A 1 340 ? 26.626 -21.220 -25.945 1.00 95.19 340 SER A C 1
ATOM 2768 O O . SER A 1 340 ? 27.311 -20.429 -25.289 1.00 95.19 340 SER A O 1
ATOM 2770 N N . PHE A 1 341 ? 26.002 -20.857 -27.070 1.00 94.94 341 PHE A N 1
ATOM 2771 C CA . PHE A 1 341 ? 25.971 -19.479 -27.569 1.00 94.94 341 PHE A CA 1
ATOM 2772 C C . PHE A 1 341 ? 25.371 -18.529 -26.523 1.00 94.94 341 PHE A C 1
ATOM 2774 O O . PHE A 1 341 ? 25.903 -17.446 -26.266 1.00 94.94 341 PHE A O 1
ATOM 2781 N N . GLU A 1 342 ? 24.275 -18.953 -25.893 1.00 95.50 342 GLU A N 1
ATOM 2782 C CA . GLU A 1 342 ? 23.537 -18.163 -24.919 1.00 95.50 342 GLU A CA 1
ATOM 2783 C C . GLU A 1 342 ? 24.346 -17.859 -23.663 1.00 95.50 342 GLU A C 1
ATOM 2785 O O . GLU A 1 342 ? 24.223 -16.751 -23.146 1.00 95.50 342 GLU A O 1
ATOM 2790 N N . ASP A 1 343 ? 25.168 -18.788 -23.172 1.00 95.62 343 ASP A N 1
ATOM 2791 C CA . ASP A 1 343 ? 25.992 -18.542 -21.983 1.00 95.62 343 ASP A CA 1
ATOM 2792 C C . ASP A 1 343 ? 27.077 -17.497 -22.262 1.00 95.62 343 ASP A C 1
ATOM 2794 O O . ASP A 1 343 ? 27.229 -16.558 -21.481 1.00 95.62 343 ASP A O 1
ATOM 2798 N N . GLY A 1 344 ? 27.720 -17.555 -23.435 1.00 96.31 344 GLY A N 1
ATOM 2799 C CA . GLY A 1 344 ? 28.656 -16.509 -23.858 1.00 96.31 344 GLY A CA 1
ATOM 2800 C C . GLY A 1 344 ? 27.988 -15.135 -23.998 1.00 96.31 344 GLY A C 1
ATOM 2801 O O . GLY A 1 344 ? 28.558 -14.119 -23.602 1.00 96.31 344 GLY A O 1
ATOM 2802 N N . VAL A 1 345 ? 26.756 -15.074 -24.521 1.00 96.94 345 VAL A N 1
ATOM 2803 C CA . VAL A 1 345 ? 25.995 -13.812 -24.587 1.00 96.94 345 VAL A CA 1
ATOM 2804 C C . VAL A 1 345 ? 25.617 -13.314 -23.188 1.00 96.94 345 VAL A C 1
ATOM 2806 O O . VAL A 1 345 ? 25.739 -12.116 -22.933 1.00 96.94 345 VAL A O 1
ATOM 2809 N N . LYS A 1 346 ? 25.193 -14.189 -22.264 1.00 96.50 346 LYS A N 1
ATOM 2810 C CA . LYS A 1 346 ? 24.801 -13.798 -20.894 1.00 96.50 346 LYS A CA 1
ATOM 2811 C C . LYS A 1 346 ? 25.910 -13.047 -20.162 1.00 96.50 346 LYS A C 1
ATOM 2813 O O . LYS A 1 346 ? 25.606 -12.032 -19.541 1.00 96.50 346 LYS A O 1
ATOM 2818 N N . GLU A 1 347 ? 27.167 -13.471 -20.280 1.00 97.44 347 GLU A N 1
ATOM 2819 C CA . GLU A 1 347 ? 28.303 -12.758 -19.670 1.00 97.44 347 GLU A CA 1
ATOM 2820 C C . GLU A 1 347 ? 28.446 -11.322 -20.188 1.00 97.44 347 GLU A C 1
ATOM 2822 O O . GLU A 1 347 ? 28.723 -10.384 -19.436 1.00 97.44 347 GLU A O 1
ATOM 2827 N N . VAL A 1 348 ? 28.174 -11.111 -21.474 1.00 97.56 348 VAL A N 1
ATOM 2828 C CA . VAL A 1 348 ? 28.169 -9.774 -22.078 1.00 97.56 348 VAL A CA 1
ATOM 2829 C C . VAL A 1 348 ? 27.009 -8.948 -21.528 1.00 97.56 348 VAL A C 1
ATOM 2831 O O . VAL A 1 348 ? 27.193 -7.774 -21.207 1.00 97.56 348 VAL A O 1
ATOM 2834 N N . LEU A 1 349 ? 25.825 -9.550 -21.364 1.00 97.25 349 LEU A N 1
ATOM 2835 C CA . LEU A 1 349 ? 24.674 -8.874 -20.756 1.00 97.25 349 LEU A CA 1
ATOM 2836 C C . LEU A 1 349 ? 24.960 -8.475 -19.302 1.00 97.25 349 LEU A C 1
ATOM 2838 O O . LEU A 1 349 ? 24.604 -7.369 -18.899 1.00 97.25 349 LEU A O 1
ATOM 2842 N N . ILE A 1 350 ? 25.650 -9.323 -18.531 1.00 96.88 350 ILE A N 1
ATOM 2843 C CA . ILE A 1 350 ? 26.113 -8.992 -17.174 1.00 96.88 350 ILE A CA 1
ATOM 2844 C C . ILE A 1 350 ? 27.048 -7.779 -17.224 1.00 96.88 350 ILE A C 1
ATOM 2846 O O . ILE A 1 350 ? 26.829 -6.808 -16.497 1.00 96.88 350 ILE A O 1
ATOM 2850 N N . ALA A 1 351 ? 28.027 -7.770 -18.133 1.00 96.88 351 ALA A N 1
ATOM 2851 C CA . ALA A 1 351 ? 28.930 -6.632 -18.303 1.00 96.88 351 ALA A CA 1
ATOM 2852 C C . ALA A 1 351 ? 28.181 -5.329 -18.654 1.00 96.88 351 ALA A C 1
ATOM 2854 O O . ALA A 1 351 ? 28.538 -4.258 -18.156 1.00 96.88 351 ALA A O 1
ATOM 2855 N N . ILE A 1 352 ? 27.117 -5.410 -19.464 1.00 96.50 352 ILE A N 1
ATOM 2856 C CA . ILE A 1 352 ? 26.239 -4.273 -19.790 1.00 96.50 352 ILE A CA 1
ATOM 2857 C C . ILE A 1 352 ? 25.509 -3.768 -18.540 1.00 96.50 352 ILE A C 1
ATOM 2859 O O . ILE A 1 352 ? 25.460 -2.559 -18.313 1.00 96.50 352 ILE A O 1
ATOM 2863 N N . LEU A 1 353 ? 24.980 -4.668 -17.706 1.00 96.19 353 LEU A N 1
ATOM 2864 C CA . LEU A 1 353 ? 24.303 -4.314 -16.450 1.00 96.19 353 LEU A CA 1
ATOM 2865 C C . LEU A 1 353 ? 25.265 -3.744 -15.392 1.00 96.19 353 LEU A C 1
ATOM 2867 O O . LEU A 1 353 ? 24.850 -2.964 -14.541 1.00 96.19 353 LEU A O 1
ATOM 2871 N N . CYS A 1 354 ? 26.557 -4.060 -15.465 1.00 95.94 354 CYS A N 1
ATOM 2872 C CA . CYS A 1 354 ? 27.589 -3.432 -14.635 1.00 95.94 354 CYS A CA 1
ATOM 2873 C C . CYS A 1 354 ? 28.081 -2.081 -15.188 1.00 95.94 354 CYS A C 1
ATOM 2875 O O . CYS A 1 354 ? 28.912 -1.420 -14.563 1.00 95.94 354 CYS A O 1
ATOM 2877 N N . SER A 1 355 ? 27.601 -1.652 -16.359 1.00 93.25 355 SER A N 1
ATOM 2878 C CA . SER A 1 355 ? 28.035 -0.406 -16.987 1.00 93.25 355 SER A CA 1
ATOM 2879 C C . SER A 1 355 ? 27.514 0.829 -16.240 1.00 93.25 355 SER A C 1
ATOM 2881 O O . SER A 1 355 ? 26.332 0.876 -15.884 1.00 93.25 355 SER A O 1
ATOM 2883 N N . PRO A 1 356 ? 28.314 1.908 -16.126 1.00 90.31 356 PRO A N 1
ATOM 2884 C CA . PRO A 1 356 ? 27.822 3.203 -15.658 1.00 90.31 356 PRO A CA 1
ATOM 2885 C C . PRO A 1 356 ? 26.616 3.727 -16.453 1.00 90.31 356 PRO A C 1
ATOM 2887 O O . PRO A 1 356 ? 25.777 4.415 -15.887 1.00 90.31 356 PRO A O 1
ATOM 2890 N N . ASN A 1 357 ? 26.498 3.383 -17.743 1.00 88.44 357 ASN A N 1
ATOM 2891 C CA . ASN A 1 357 ? 25.352 3.766 -18.578 1.00 88.44 357 ASN A CA 1
ATOM 2892 C C . ASN A 1 357 ? 24.037 3.089 -18.155 1.00 88.44 357 ASN A C 1
ATOM 2894 O O . ASN A 1 357 ? 22.963 3.615 -18.444 1.00 88.44 357 ASN A O 1
ATOM 2898 N N . PHE A 1 358 ? 24.109 1.933 -17.488 1.00 92.38 358 PHE A N 1
ATOM 2899 C CA . PHE A 1 358 ? 22.945 1.272 -16.906 1.00 92.38 358 PHE A CA 1
ATOM 2900 C C . PHE A 1 358 ? 22.673 1.787 -15.490 1.00 92.38 358 PHE A C 1
ATOM 2902 O O . PHE A 1 358 ? 21.543 2.199 -15.217 1.00 92.38 358 PHE A O 1
ATOM 2909 N N . ILE A 1 359 ? 23.708 1.791 -14.637 1.00 91.38 359 ILE A N 1
ATOM 2910 C CA . ILE A 1 359 ? 23.630 2.109 -13.199 1.00 91.38 359 ILE A CA 1
ATOM 2911 C C . ILE A 1 359 ? 23.199 3.561 -12.958 1.00 91.38 359 ILE A C 1
ATOM 2913 O O . ILE A 1 359 ? 22.422 3.825 -12.042 1.00 91.38 359 ILE A O 1
ATOM 2917 N N . TYR A 1 360 ? 23.674 4.498 -13.782 1.00 87.56 360 TYR A N 1
ATOM 2918 C CA . TYR A 1 360 ? 23.364 5.918 -13.649 1.00 87.56 360 TYR A CA 1
ATOM 2919 C C . TYR A 1 360 ? 22.441 6.409 -14.765 1.00 87.56 360 TYR A C 1
ATOM 2921 O O . TYR A 1 360 ? 22.503 5.970 -15.917 1.00 87.56 360 TYR A O 1
ATOM 2929 N N . LEU A 1 361 ? 21.616 7.403 -14.437 1.00 85.44 361 LEU A N 1
ATOM 2930 C CA . LEU A 1 361 ? 20.940 8.230 -15.432 1.00 85.44 361 LEU A CA 1
ATOM 2931 C C . LEU A 1 361 ? 21.927 9.295 -15.920 1.00 85.44 361 LEU A C 1
ATOM 2933 O O . LEU A 1 361 ? 21.961 10.415 -15.415 1.00 85.44 361 LEU A O 1
ATOM 2937 N N . ASN A 1 362 ? 22.785 8.920 -16.870 1.00 73.69 362 ASN A N 1
ATOM 2938 C CA . ASN A 1 362 ? 23.821 9.812 -17.381 1.00 73.69 362 ASN A CA 1
ATOM 2939 C C . ASN A 1 362 ? 23.211 10.973 -18.169 1.00 73.69 362 ASN A C 1
ATOM 2941 O O . ASN A 1 362 ? 22.650 10.787 -19.249 1.00 73.69 362 ASN A O 1
ATOM 2945 N N . GLN A 1 363 ? 23.373 12.186 -17.641 1.00 72.25 363 GLN A N 1
ATOM 2946 C CA . GLN A 1 363 ? 23.044 13.398 -18.372 1.00 72.25 363 GLN A CA 1
ATOM 2947 C C . GLN A 1 363 ? 24.031 13.583 -19.544 1.00 72.25 363 GLN A C 1
ATOM 2949 O O . GLN A 1 363 ? 25.244 13.479 -19.334 1.00 72.25 363 GLN A O 1
ATOM 2954 N N . PRO A 1 364 ? 23.563 13.911 -20.764 1.00 66.19 364 PRO A N 1
ATOM 2955 C CA . PRO A 1 364 ? 24.455 14.168 -21.892 1.00 66.19 364 PRO A CA 1
ATOM 2956 C C . PRO A 1 364 ? 25.440 15.317 -21.591 1.00 66.19 364 PRO A C 1
ATOM 2958 O O . PRO A 1 364 ? 25.047 16.434 -21.251 1.00 66.19 364 PRO A O 1
ATOM 2961 N N . MET A 1 365 ? 26.750 15.050 -21.729 1.00 55.41 365 MET A N 1
ATOM 2962 C CA . MET A 1 365 ? 27.838 15.981 -21.355 1.00 55.41 365 MET A CA 1
ATOM 2963 C C . MET A 1 365 ? 27.962 17.209 -22.276 1.00 55.41 365 MET A C 1
ATOM 2965 O O . MET A 1 365 ? 28.616 18.189 -21.919 1.00 55.41 365 MET A O 1
ATOM 2969 N N . LYS A 1 366 ? 27.350 17.190 -23.468 1.00 55.81 366 LYS A N 1
ATOM 2970 C CA . LYS A 1 366 ? 27.315 18.338 -24.385 1.00 55.81 366 LYS A CA 1
ATOM 2971 C C . LYS A 1 366 ? 25.877 18.811 -24.558 1.00 55.81 366 LYS A C 1
ATOM 2973 O O . LYS A 1 366 ? 25.083 18.116 -25.175 1.00 55.81 366 LYS A O 1
ATOM 2978 N N . LEU A 1 367 ? 25.611 20.077 -24.228 1.00 46.53 367 LEU A N 1
ATOM 2979 C CA . LEU A 1 367 ? 24.403 20.828 -24.636 1.00 46.53 367 LEU A CA 1
ATOM 2980 C C . LEU A 1 367 ? 24.263 20.988 -26.180 1.00 46.53 367 LEU A C 1
ATOM 2982 O O . LEU A 1 367 ? 23.443 21.772 -26.653 1.00 46.53 367 LEU A O 1
ATOM 2986 N N . ASN A 1 368 ? 25.139 20.347 -26.962 1.00 43.06 368 ASN A N 1
ATOM 2987 C CA . ASN A 1 368 ? 25.213 20.295 -28.430 1.00 43.06 368 ASN A CA 1
ATOM 2988 C C . ASN A 1 368 ? 25.255 18.839 -28.951 1.00 43.06 368 ASN A C 1
ATOM 2990 O O . ASN A 1 368 ? 25.543 18.629 -30.126 1.00 43.06 368 ASN A O 1
ATOM 2994 N N . SER A 1 369 ? 25.046 17.843 -28.082 1.00 46.56 369 SER A N 1
ATOM 2995 C CA . SER A 1 369 ? 24.690 16.492 -28.526 1.00 46.56 369 SER A CA 1
ATOM 2996 C C . SER A 1 369 ? 23.321 16.557 -29.225 1.00 46.56 369 SER A C 1
ATOM 2998 O O . SER A 1 369 ? 22.609 17.552 -29.064 1.00 46.56 369 SER A O 1
ATOM 3000 N N . GLY A 1 370 ? 23.021 15.628 -30.135 1.00 54.78 370 GLY A N 1
ATOM 3001 C CA . GLY A 1 370 ? 21.889 15.771 -31.059 1.00 54.78 370 GLY A CA 1
ATOM 3002 C C . GLY A 1 370 ? 20.564 16.038 -30.334 1.00 54.78 370 GLY A C 1
ATOM 3003 O O . GLY A 1 370 ? 20.398 15.636 -29.188 1.00 54.78 370 GLY A O 1
ATOM 3004 N N . GLU A 1 371 ? 19.596 16.673 -31.011 1.00 59.19 371 GLU A N 1
ATOM 3005 C CA . GLU A 1 371 ? 18.244 16.969 -30.477 1.00 59.19 371 GLU A CA 1
ATOM 3006 C C . GLU A 1 371 ? 17.568 15.740 -29.822 1.00 59.19 371 GLU A C 1
ATOM 3008 O O . GLU A 1 371 ? 16.684 15.896 -28.986 1.00 59.19 371 GLU A O 1
ATOM 3013 N N . TYR A 1 372 ? 18.024 14.531 -30.163 1.00 70.75 372 TYR A N 1
ATOM 3014 C CA . TYR A 1 372 ? 17.535 13.240 -29.690 1.00 70.75 372 TYR A CA 1
ATOM 3015 C C . TYR A 1 372 ? 18.107 12.772 -28.334 1.00 70.75 372 TYR A C 1
ATOM 3017 O O . TYR A 1 372 ? 17.386 12.111 -27.589 1.00 70.75 372 TYR A O 1
ATOM 3025 N N . ASP A 1 373 ? 19.345 13.122 -27.960 1.00 77.12 373 ASP A N 1
ATOM 3026 C CA . ASP A 1 373 ? 19.952 12.643 -26.698 1.00 77.12 373 ASP A CA 1
ATOM 3027 C C . ASP A 1 373 ? 19.265 13.263 -25.473 1.00 77.12 373 ASP A C 1
ATOM 3029 O O . ASP A 1 373 ? 18.967 12.580 -24.489 1.00 77.12 373 ASP A O 1
ATOM 3033 N N . ASP A 1 374 ? 18.927 14.551 -25.572 1.00 81.81 374 ASP A N 1
ATOM 3034 C CA . ASP A 1 374 ? 18.148 15.265 -24.559 1.00 81.81 374 ASP A CA 1
ATOM 3035 C C . ASP A 1 374 ? 16.729 14.681 -24.410 1.00 81.81 374 ASP A C 1
ATOM 3037 O O . ASP A 1 374 ? 16.152 14.723 -23.323 1.00 81.81 374 ASP A O 1
ATOM 3041 N N . GLU A 1 375 ? 16.151 14.137 -25.486 1.00 89.69 375 GLU A N 1
ATOM 3042 C CA . GLU A 1 375 ? 14.816 13.531 -25.472 1.00 89.69 375 GLU A CA 1
ATOM 3043 C C . GLU A 1 375 ? 14.825 12.156 -24.783 1.00 89.69 375 GLU A C 1
ATOM 3045 O O . GLU A 1 375 ? 13.926 11.860 -23.993 1.00 89.69 375 GLU A O 1
ATOM 3050 N N . TYR A 1 376 ? 15.849 11.324 -25.015 1.00 90.81 376 TYR A N 1
ATOM 3051 C CA . TYR A 1 376 ? 16.009 10.045 -24.304 1.00 90.81 376 TYR A CA 1
ATOM 3052 C C . TYR A 1 376 ? 16.298 10.242 -22.817 1.00 90.81 376 TYR A C 1
ATOM 3054 O O . TYR A 1 376 ? 15.767 9.517 -21.966 1.00 90.81 376 TYR A O 1
ATOM 3062 N N . TYR A 1 377 ? 17.109 11.249 -22.490 1.00 90.19 377 TYR A N 1
ATOM 3063 C CA . TYR A 1 377 ? 17.362 11.610 -21.104 1.00 90.19 377 TYR A CA 1
ATOM 3064 C C . TYR A 1 377 ? 16.068 12.060 -20.409 1.00 90.19 377 TYR A C 1
ATOM 3066 O O . TYR A 1 377 ? 15.748 11.541 -19.338 1.00 90.19 377 TYR A O 1
ATOM 3074 N N . LEU A 1 378 ? 15.257 12.914 -21.052 1.00 91.88 378 LEU A N 1
ATOM 3075 C CA . LEU A 1 378 ? 13.943 13.306 -20.529 1.00 91.88 378 LEU A CA 1
ATOM 3076 C C . LEU A 1 378 ? 13.006 12.100 -20.353 1.00 91.88 378 LEU A C 1
ATOM 3078 O O . LEU A 1 378 ? 12.342 11.991 -19.322 1.00 91.88 378 LEU A O 1
ATOM 3082 N N . ALA A 1 379 ? 12.947 11.186 -21.329 1.00 94.62 379 ALA A N 1
ATOM 3083 C CA . ALA A 1 379 ? 12.152 9.959 -21.227 1.00 94.62 379 ALA A CA 1
ATOM 3084 C C . ALA A 1 379 ? 12.530 9.154 -19.977 1.00 94.62 379 ALA A C 1
ATOM 3086 O O . ALA A 1 379 ? 11.657 8.731 -19.214 1.00 94.62 379 ALA A O 1
ATOM 3087 N N . SER A 1 380 ? 13.836 9.002 -19.745 1.00 94.44 380 SER A N 1
ATOM 3088 C CA . SER A 1 380 ? 14.369 8.324 -18.568 1.00 94.44 380 SER A CA 1
ATOM 3089 C C . SER A 1 380 ? 13.994 9.067 -17.283 1.00 94.44 380 SER A C 1
ATOM 3091 O O . SER A 1 380 ? 13.378 8.462 -16.409 1.00 94.44 380 SER A O 1
ATOM 3093 N N . GLN A 1 381 ? 14.251 10.375 -17.183 1.00 94.06 381 GLN A N 1
ATOM 3094 C CA . GLN A 1 381 ? 13.897 11.169 -15.997 1.00 94.06 381 GLN A CA 1
ATOM 3095 C C . GLN A 1 381 ? 12.406 11.074 -15.650 1.00 94.06 381 GLN A C 1
ATOM 3097 O O . GLN A 1 381 ? 12.066 10.819 -14.498 1.00 94.06 381 GLN A O 1
ATOM 3102 N N . LEU A 1 382 ? 11.511 11.209 -16.636 1.00 96.38 382 LEU A N 1
AT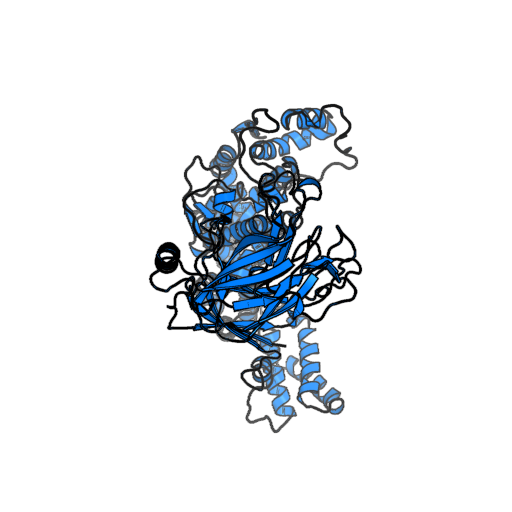OM 3103 C CA . LEU A 1 382 ? 10.063 11.073 -16.426 1.00 96.38 382 LEU A CA 1
ATOM 3104 C C . LEU A 1 382 ? 9.692 9.696 -15.881 1.00 96.38 382 LEU A C 1
ATOM 3106 O O . LEU A 1 382 ? 8.898 9.589 -14.949 1.00 96.38 382 LEU A O 1
ATOM 3110 N N . SER A 1 383 ? 10.252 8.642 -16.476 1.00 97.12 383 SER A N 1
ATOM 3111 C CA . SER A 1 383 ? 9.944 7.262 -16.101 1.00 97.12 383 SER A CA 1
ATOM 3112 C C . SER A 1 383 ? 10.426 6.909 -14.694 1.00 97.12 383 SER A C 1
ATOM 3114 O O . SER A 1 383 ? 9.677 6.299 -13.935 1.00 97.12 383 SER A O 1
ATOM 3116 N N . TYR A 1 384 ? 11.615 7.359 -14.292 1.00 95.50 384 TYR A N 1
ATOM 3117 C CA . TYR A 1 384 ? 12.122 7.100 -12.948 1.00 95.50 384 TYR A CA 1
ATOM 3118 C C . TYR A 1 384 ? 11.461 7.991 -11.897 1.00 95.50 384 TYR A C 1
ATOM 3120 O O . TYR A 1 384 ? 11.165 7.499 -10.815 1.00 95.50 384 TYR A O 1
ATOM 3128 N N . PHE A 1 385 ? 11.120 9.239 -12.231 1.00 97.50 385 PHE A N 1
ATOM 3129 C CA . PHE A 1 385 ? 10.362 10.096 -11.323 1.00 97.50 385 PHE A CA 1
ATOM 3130 C C . PHE A 1 385 ? 8.943 9.561 -11.077 1.00 97.50 385 PHE A C 1
ATOM 3132 O O . PHE A 1 385 ? 8.549 9.362 -9.934 1.00 97.50 385 PHE A O 1
ATOM 3139 N N . LEU A 1 386 ? 8.162 9.309 -12.134 1.00 98.00 386 LEU A N 1
ATOM 3140 C CA . LEU A 1 386 ? 6.740 8.972 -11.983 1.00 98.00 386 LEU A CA 1
ATOM 3141 C C . LEU A 1 386 ? 6.485 7.482 -11.747 1.00 98.00 386 LEU A C 1
ATOM 3143 O O . LEU A 1 386 ? 5.487 7.126 -11.126 1.00 98.00 386 LEU A O 1
ATOM 3147 N N . TRP A 1 387 ? 7.338 6.601 -12.270 1.00 97.88 387 TRP A N 1
ATOM 3148 C CA . TRP A 1 387 ? 7.106 5.155 -12.248 1.00 97.88 387 TRP A CA 1
ATOM 3149 C C . TRP A 1 387 ? 8.209 4.356 -11.561 1.00 97.88 387 TRP A C 1
ATOM 3151 O O . TRP A 1 387 ? 8.046 3.141 -11.448 1.00 97.88 387 TRP A O 1
ATOM 3161 N N . ASN A 1 388 ? 9.321 4.978 -11.150 1.00 95.00 388 ASN A N 1
ATOM 3162 C CA . ASN A 1 388 ? 10.509 4.292 -10.630 1.00 95.00 388 ASN A CA 1
ATOM 3163 C C . ASN A 1 388 ? 10.878 3.037 -11.457 1.00 95.00 388 ASN A C 1
ATOM 3165 O O . ASN A 1 388 ? 11.120 1.950 -10.932 1.00 95.00 388 ASN A O 1
ATOM 3169 N N . SER A 1 389 ? 10.783 3.153 -12.785 1.00 93.62 389 SER A N 1
ATOM 3170 C CA . SER A 1 389 ? 10.985 2.050 -13.729 1.00 93.62 389 SER A CA 1
ATOM 3171 C C . SER A 1 389 ? 11.448 2.592 -15.085 1.00 93.62 389 SER A C 1
ATOM 3173 O O . SER A 1 389 ? 11.198 3.767 -15.355 1.00 93.62 389 SER A O 1
ATOM 3175 N N . PRO A 1 390 ? 12.067 1.766 -15.953 1.00 92.94 390 PRO A N 1
ATOM 3176 C CA . PRO A 1 390 ? 12.489 2.201 -17.282 1.00 92.94 390 PRO A CA 1
ATOM 3177 C C . PRO A 1 390 ? 11.341 2.799 -18.118 1.00 92.94 390 PRO A C 1
ATOM 3179 O O . PRO A 1 390 ? 10.178 2.397 -17.943 1.00 92.94 390 PRO A O 1
ATOM 3182 N N . PRO A 1 391 ? 11.653 3.714 -19.057 1.00 95.88 391 PRO A N 1
ATOM 3183 C CA . PRO A 1 391 ? 10.663 4.284 -19.961 1.00 95.88 391 PRO A CA 1
ATOM 3184 C C . PRO A 1 391 ? 9.995 3.186 -20.787 1.00 95.88 391 PRO A C 1
ATOM 3186 O O . PRO A 1 391 ? 10.611 2.179 -21.133 1.00 95.88 391 PRO A O 1
ATOM 3189 N N . ASP A 1 392 ? 8.711 3.373 -21.084 1.00 95.88 392 ASP A N 1
ATOM 3190 C CA . ASP A 1 392 ? 7.995 2.463 -21.969 1.00 95.88 392 ASP A CA 1
ATOM 3191 C C . ASP A 1 392 ? 8.322 2.735 -23.440 1.00 95.88 392 ASP A C 1
ATOM 3193 O O . ASP A 1 392 ? 8.858 3.788 -23.801 1.00 95.88 392 ASP A O 1
ATOM 3197 N N . ASP A 1 393 ? 7.938 1.794 -24.304 1.00 93.88 393 ASP A N 1
ATOM 3198 C CA . ASP A 1 393 ? 8.171 1.884 -25.748 1.00 93.88 393 ASP A CA 1
ATOM 3199 C C . ASP A 1 393 ? 7.629 3.191 -26.334 1.00 93.88 393 ASP A C 1
ATOM 3201 O O . ASP A 1 393 ? 8.197 3.729 -27.279 1.00 93.88 393 ASP A O 1
ATOM 3205 N N . LYS A 1 394 ? 6.554 3.751 -25.757 1.00 96.69 394 LYS A N 1
ATOM 3206 C CA . LYS A 1 394 ? 5.980 5.005 -26.243 1.00 96.69 394 LYS A CA 1
ATOM 3207 C C . LYS A 1 394 ? 6.872 6.210 -25.963 1.00 96.69 394 LYS A C 1
ATOM 3209 O O . LYS A 1 394 ? 7.021 7.058 -26.845 1.00 96.69 394 LYS A O 1
ATOM 3214 N N . LEU A 1 395 ? 7.439 6.311 -24.760 1.00 96.06 395 LEU A N 1
ATOM 3215 C CA . LEU A 1 395 ? 8.398 7.367 -24.430 1.00 96.06 395 LEU A CA 1
ATOM 3216 C C . LEU A 1 395 ? 9.662 7.244 -25.286 1.00 96.06 395 LEU A C 1
ATOM 3218 O O . LEU A 1 395 ? 10.102 8.249 -25.842 1.00 96.06 395 LEU A O 1
ATOM 3222 N N . ILE A 1 396 ? 10.180 6.023 -25.455 1.00 93.62 396 ILE A N 1
ATOM 3223 C CA . ILE A 1 396 ? 11.339 5.738 -26.314 1.00 93.62 396 ILE A CA 1
ATOM 3224 C C . ILE A 1 396 ? 11.049 6.104 -27.777 1.00 93.62 396 ILE A C 1
ATOM 3226 O O . ILE A 1 396 ? 11.837 6.805 -28.406 1.00 93.62 396 ILE A O 1
ATOM 3230 N N . GLU A 1 397 ? 9.884 5.729 -28.313 1.00 93.81 397 GLU A N 1
ATOM 3231 C CA . GLU A 1 397 ? 9.474 6.068 -29.680 1.00 93.81 397 GLU A CA 1
ATOM 3232 C C . GLU A 1 397 ? 9.389 7.590 -29.881 1.00 93.81 397 GLU A C 1
ATOM 3234 O O . GLU A 1 397 ? 9.867 8.121 -30.885 1.00 93.81 397 GLU A O 1
ATOM 3239 N N . LEU A 1 398 ? 8.786 8.317 -28.936 1.00 94.69 398 LEU A N 1
ATOM 3240 C CA . LEU A 1 398 ? 8.698 9.776 -29.013 1.00 94.69 398 LEU A CA 1
ATOM 3241 C C . LEU A 1 398 ? 10.075 10.436 -28.912 1.00 94.69 398 LEU A C 1
ATOM 3243 O O . LEU A 1 398 ? 10.321 11.407 -29.634 1.00 94.69 398 LEU A O 1
ATOM 3247 N N . ALA A 1 399 ? 10.954 9.905 -28.060 1.00 91.94 399 ALA A N 1
ATOM 3248 C CA . ALA A 1 399 ? 12.312 10.399 -27.902 1.00 91.94 399 ALA A CA 1
ATOM 3249 C C . ALA A 1 399 ? 13.147 10.189 -29.172 1.00 91.94 399 ALA A C 1
ATOM 3251 O O . ALA A 1 399 ? 13.711 11.149 -29.697 1.00 91.94 399 ALA A O 1
ATOM 3252 N N . SER A 1 400 ? 13.086 8.988 -29.759 1.00 89.62 400 SER A N 1
ATOM 3253 C CA . SER A 1 400 ? 13.762 8.648 -31.023 1.00 89.62 400 SER A CA 1
ATOM 3254 C C . SER A 1 400 ? 13.379 9.563 -32.192 1.00 89.62 400 SER A C 1
ATOM 3256 O O . SER A 1 400 ? 14.149 9.754 -33.128 1.00 89.62 4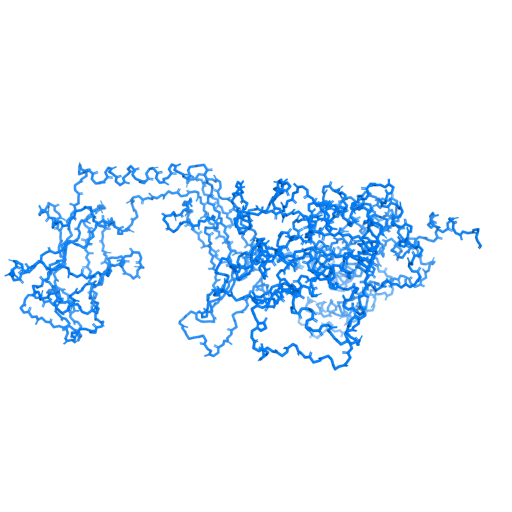00 SER A O 1
ATOM 3258 N N . LYS A 1 401 ? 12.178 10.155 -32.140 1.00 91.38 401 LYS A N 1
ATOM 3259 C CA . LYS A 1 401 ? 11.634 11.040 -33.178 1.00 91.38 401 LYS A CA 1
ATOM 3260 C C . LYS A 1 401 ? 11.798 12.528 -32.862 1.00 91.38 401 LYS A C 1
ATOM 3262 O O . LYS A 1 401 ? 11.290 13.339 -33.637 1.00 91.38 401 LYS A O 1
ATOM 3267 N N . GLY A 1 402 ? 12.423 12.901 -31.741 1.00 89.44 402 GLY A N 1
ATOM 3268 C CA . GLY A 1 402 ? 12.552 14.307 -31.327 1.00 89.44 402 GLY A CA 1
ATOM 3269 C C . GLY A 1 402 ? 11.198 14.970 -31.041 1.00 89.44 402 GLY A C 1
ATOM 3270 O O . GLY A 1 402 ? 10.948 16.126 -31.402 1.00 89.44 402 GLY A O 1
ATOM 3271 N N . LYS A 1 403 ? 10.242 14.185 -30.528 1.00 92.38 403 LYS A N 1
ATOM 3272 C CA . LYS A 1 403 ? 8.844 14.600 -30.338 1.00 92.38 403 LYS A CA 1
ATOM 3273 C C . LYS A 1 403 ? 8.394 14.575 -28.884 1.00 92.38 403 LYS A C 1
ATOM 3275 O O . LYS A 1 403 ? 7.313 15.112 -28.622 1.00 92.38 403 LYS A O 1
ATOM 3280 N N . LEU A 1 404 ? 9.144 13.981 -27.955 1.00 92.19 404 LEU A N 1
ATOM 3281 C CA . LEU A 1 404 ? 8.695 13.849 -26.566 1.00 92.19 404 LEU A CA 1
ATOM 3282 C C . LEU A 1 404 ? 8.523 15.231 -25.919 1.00 92.19 404 LEU A C 1
ATOM 3284 O O . LEU A 1 404 ? 7.456 15.503 -25.368 1.00 92.19 404 LEU A O 1
ATOM 3288 N N . TYR A 1 405 ? 9.451 16.162 -26.138 1.00 89.25 405 TYR A N 1
ATOM 3289 C CA . TYR A 1 405 ? 9.348 17.542 -25.668 1.00 89.25 405 TYR A CA 1
ATOM 3290 C C . TYR A 1 405 ? 8.045 18.239 -26.080 1.00 89.25 405 TYR A C 1
ATOM 3292 O O . TYR A 1 405 ? 7.474 19.000 -25.300 1.00 89.25 405 TYR A O 1
ATOM 3300 N N . ARG A 1 406 ? 7.562 17.993 -27.305 1.00 89.56 406 ARG A N 1
ATOM 3301 C CA . ARG A 1 406 ? 6.334 18.615 -27.841 1.00 89.56 406 ARG A CA 1
ATOM 3302 C C . ARG A 1 406 ? 5.059 17.942 -27.336 1.00 89.56 406 ARG A C 1
ATOM 3304 O O . ARG A 1 406 ? 4.001 18.555 -27.375 1.00 89.56 406 ARG A O 1
ATOM 3311 N N . ASN A 1 407 ? 5.161 16.696 -26.878 1.00 94.50 407 ASN A N 1
ATOM 3312 C CA . ASN A 1 407 ? 4.036 15.892 -26.398 1.00 94.50 407 ASN A CA 1
ATOM 3313 C C . ASN A 1 407 ? 4.019 15.758 -24.868 1.00 94.50 407 ASN A C 1
ATOM 3315 O O . ASN A 1 407 ? 3.191 15.019 -24.335 1.00 94.50 407 ASN A O 1
ATOM 3319 N N . LEU A 1 408 ? 4.899 16.473 -24.164 1.00 93.25 408 LEU A N 1
ATOM 3320 C CA . LEU A 1 408 ? 5.136 16.299 -22.737 1.00 93.25 408 LEU A CA 1
ATOM 3321 C C . LEU A 1 408 ? 3.866 16.389 -21.866 1.00 93.25 408 LEU A C 1
ATOM 3323 O O . LEU A 1 408 ? 3.661 15.455 -21.095 1.00 93.25 408 LEU A O 1
ATOM 3327 N N . PRO A 1 409 ? 2.964 17.386 -22.012 1.00 94.38 409 PRO A N 1
ATOM 3328 C CA . PRO A 1 409 ? 1.740 17.442 -21.202 1.00 94.38 409 PRO A CA 1
ATOM 3329 C C . PRO A 1 409 ? 0.901 16.157 -21.299 1.00 94.38 409 PRO A C 1
ATOM 3331 O O . PRO A 1 409 ? 0.545 15.559 -20.289 1.00 94.38 409 PRO A O 1
ATOM 3334 N N . SER A 1 410 ? 0.691 15.657 -22.524 1.00 96.38 410 SER A N 1
ATOM 3335 C CA . SER A 1 410 ? -0.067 14.420 -22.753 1.00 96.38 410 SER A CA 1
ATOM 3336 C C . SER A 1 410 ? 0.598 13.186 -22.137 1.00 96.38 410 SER A C 1
ATOM 3338 O O . SER A 1 410 ? -0.090 12.257 -21.713 1.00 96.38 410 SER A O 1
ATOM 3340 N N . GLN A 1 411 ? 1.936 13.160 -22.088 1.00 97.69 411 GLN A N 1
ATOM 3341 C CA . GLN A 1 411 ? 2.674 12.050 -21.497 1.00 97.69 411 GLN A CA 1
ATOM 3342 C C . GLN A 1 411 ? 2.612 12.089 -19.973 1.00 97.69 411 GLN A C 1
ATOM 3344 O O . GLN A 1 411 ? 2.395 11.040 -19.380 1.00 97.69 411 GLN A O 1
ATOM 3349 N N . ILE A 1 412 ? 2.701 13.267 -19.348 1.00 97.31 412 ILE A N 1
ATOM 3350 C CA . ILE A 1 412 ? 2.534 13.407 -17.894 1.00 97.31 412 ILE A CA 1
ATOM 3351 C C . ILE A 1 412 ? 1.159 12.871 -17.471 1.00 97.31 412 ILE A C 1
ATOM 3353 O O . ILE A 1 412 ? 1.081 11.982 -16.624 1.00 97.31 412 ILE A O 1
ATOM 3357 N N . ASP A 1 413 ? 0.083 13.315 -18.128 1.00 96.44 413 ASP A N 1
ATOM 3358 C CA . ASP A 1 413 ? -1.279 12.865 -17.809 1.00 96.44 413 ASP A CA 1
ATOM 3359 C C . ASP A 1 413 ? -1.464 11.358 -18.002 1.00 96.44 413 ASP A C 1
ATOM 3361 O O . ASP A 1 413 ? -2.094 10.682 -17.182 1.00 96.44 413 ASP A O 1
ATOM 3365 N N . ARG A 1 414 ? -0.907 10.812 -19.090 1.00 97.50 414 ARG A N 1
ATOM 3366 C CA . ARG A 1 414 ? -0.926 9.372 -19.364 1.00 97.50 414 ARG A CA 1
ATOM 3367 C C . ARG A 1 414 ? -0.201 8.594 -18.270 1.00 97.50 414 ARG A C 1
ATOM 3369 O O . ARG A 1 414 ? -0.685 7.544 -17.854 1.00 97.50 414 ARG A O 1
ATOM 3376 N N . MET A 1 415 ? 0.952 9.091 -17.830 1.00 98.19 415 MET A N 1
ATOM 3377 C CA . MET A 1 415 ? 1.786 8.422 -16.838 1.00 98.19 415 MET A CA 1
ATOM 3378 C C . MET A 1 415 ? 1.172 8.468 -15.441 1.00 98.19 415 MET A C 1
ATOM 3380 O O . MET A 1 415 ? 1.194 7.444 -14.762 1.00 98.19 415 MET A O 1
ATOM 3384 N N . ILE A 1 416 ? 0.548 9.585 -15.054 1.00 97.62 416 ILE A N 1
ATOM 3385 C CA . ILE A 1 416 ? -0.191 9.710 -13.786 1.00 97.62 416 ILE A CA 1
ATOM 3386 C C . ILE A 1 416 ? -1.391 8.753 -13.743 1.00 97.62 416 ILE A C 1
ATOM 3388 O O . ILE A 1 416 ? -1.698 8.197 -12.696 1.00 97.62 416 ILE A O 1
ATOM 3392 N N . LYS A 1 417 ? -2.066 8.515 -14.875 1.00 96.50 417 LYS A N 1
ATOM 3393 C CA . LYS A 1 417 ? -3.201 7.573 -14.957 1.00 96.50 417 LYS A CA 1
ATOM 3394 C C . LYS A 1 417 ? -2.782 6.101 -15.039 1.00 96.50 417 LYS A C 1
ATOM 3396 O O . LYS A 1 417 ? -3.640 5.223 -14.992 1.00 96.50 417 LYS A O 1
ATOM 3401 N N . ASN A 1 418 ? -1.495 5.815 -15.220 1.00 97.56 418 ASN A N 1
ATOM 3402 C CA . ASN A 1 418 ? -0.996 4.450 -15.327 1.00 97.56 418 ASN A CA 1
ATOM 3403 C C . ASN A 1 418 ? -0.808 3.831 -13.937 1.00 97.56 418 ASN A C 1
ATOM 3405 O O . ASN A 1 418 ? -0.351 4.507 -13.025 1.00 97.56 418 ASN A O 1
ATOM 3409 N N . SER A 1 419 ? -1.070 2.530 -13.785 1.00 95.50 419 SER A N 1
ATOM 3410 C CA . SER A 1 419 ? -0.917 1.825 -12.503 1.00 95.50 419 SER A CA 1
ATOM 3411 C C . SER A 1 419 ? 0.498 1.894 -11.920 1.00 95.50 419 SER A C 1
ATOM 3413 O O . SER A 1 419 ? 0.657 1.827 -10.707 1.00 95.50 419 SER A O 1
ATOM 3415 N N . LYS A 1 420 ? 1.532 2.085 -12.751 1.00 96.69 420 LYS A N 1
ATOM 3416 C CA . LYS A 1 420 ? 2.915 2.279 -12.290 1.00 96.69 420 LYS A CA 1
ATOM 3417 C C . LYS A 1 420 ? 3.121 3.546 -11.446 1.00 96.69 420 LYS A C 1
ATOM 3419 O O . LYS A 1 420 ? 4.139 3.634 -10.769 1.00 96.69 420 LYS A O 1
ATOM 3424 N N . ILE A 1 421 ? 2.183 4.502 -11.450 1.00 97.50 421 ILE A N 1
ATOM 3425 C CA . ILE A 1 421 ? 2.232 5.693 -10.582 1.00 97.50 421 ILE A CA 1
ATOM 3426 C C . ILE A 1 421 ? 2.252 5.333 -9.090 1.00 97.50 421 ILE A C 1
ATOM 3428 O O . ILE A 1 421 ? 2.752 6.106 -8.276 1.00 97.50 421 ILE A O 1
ATOM 3432 N N . GLU A 1 422 ? 1.760 4.141 -8.727 1.00 96.31 422 GLU A N 1
ATOM 3433 C CA . GLU A 1 422 ? 1.831 3.628 -7.355 1.00 96.31 422 GLU A CA 1
ATOM 3434 C C . GLU A 1 422 ? 3.280 3.547 -6.848 1.00 96.31 422 GLU A C 1
ATOM 3436 O O . GLU A 1 422 ? 3.509 3.716 -5.657 1.00 96.31 422 GLU A O 1
ATOM 3441 N N . ASN A 1 423 ? 4.274 3.396 -7.732 1.00 97.12 423 ASN A N 1
ATOM 3442 C CA . ASN A 1 423 ? 5.682 3.402 -7.331 1.00 97.12 423 ASN A CA 1
ATOM 3443 C C . ASN A 1 423 ? 6.146 4.777 -6.826 1.00 97.12 423 ASN A C 1
ATOM 3445 O O . ASN A 1 423 ? 6.842 4.833 -5.812 1.00 97.12 423 ASN A O 1
ATOM 3449 N N . LEU A 1 424 ? 5.739 5.871 -7.491 1.00 97.62 424 LEU A N 1
ATOM 3450 C CA . LEU A 1 424 ? 5.975 7.233 -6.995 1.00 97.62 424 LEU A CA 1
ATOM 3451 C C . LEU A 1 424 ? 5.266 7.422 -5.657 1.00 97.62 424 LEU A C 1
ATOM 3453 O O . LEU A 1 424 ? 5.893 7.866 -4.706 1.00 97.62 424 LEU A O 1
ATOM 3457 N N . ILE A 1 425 ? 3.978 7.075 -5.579 1.00 97.69 425 ILE A N 1
ATOM 3458 C CA . ILE A 1 425 ? 3.176 7.255 -4.360 1.00 97.69 425 ILE A CA 1
ATOM 3459 C C . ILE A 1 425 ? 3.834 6.528 -3.184 1.00 97.69 425 ILE A C 1
ATOM 3461 O O . ILE A 1 425 ? 4.091 7.137 -2.150 1.00 97.69 425 ILE A O 1
ATOM 3465 N N . ASN A 1 426 ? 4.182 5.255 -3.359 1.00 96.19 426 ASN A N 1
ATOM 3466 C CA . ASN A 1 426 ? 4.760 4.453 -2.290 1.00 96.19 426 ASN A CA 1
ATOM 3467 C C . ASN A 1 426 ? 6.144 4.969 -1.882 1.00 96.19 426 ASN A C 1
ATOM 3469 O O . ASN A 1 426 ? 6.391 5.157 -0.693 1.00 96.19 426 ASN A O 1
ATOM 3473 N N . GLY A 1 427 ? 7.031 5.224 -2.852 1.00 96.88 427 GLY A N 1
ATOM 3474 C CA . GLY A 1 427 ? 8.395 5.685 -2.586 1.00 96.88 427 GLY A CA 1
ATOM 3475 C C . GLY A 1 427 ? 8.429 7.078 -1.959 1.00 96.88 427 GLY A C 1
ATOM 3476 O O . GLY A 1 427 ? 8.973 7.256 -0.871 1.00 96.88 427 GLY A O 1
ATOM 3477 N N . PHE A 1 428 ? 7.781 8.049 -2.606 1.00 97.50 428 PHE A N 1
ATOM 3478 C CA . PHE A 1 428 ? 7.752 9.432 -2.138 1.00 97.50 428 PHE A CA 1
ATOM 3479 C C . PHE A 1 428 ? 7.083 9.556 -0.769 1.00 97.50 428 PHE A C 1
ATOM 3481 O O . PHE A 1 428 ? 7.646 10.185 0.124 1.00 97.50 428 PHE A O 1
ATOM 3488 N N . SER A 1 429 ? 5.911 8.944 -0.560 1.00 96.94 429 SER A N 1
ATOM 3489 C CA . SER A 1 429 ? 5.217 9.040 0.729 1.00 96.94 429 SER A CA 1
ATOM 3490 C C . SER A 1 429 ? 5.977 8.343 1.853 1.00 96.94 429 SER A C 1
ATOM 3492 O O . SER A 1 429 ? 5.986 8.860 2.969 1.00 96.94 429 SER A O 1
ATOM 3494 N N . TYR A 1 430 ? 6.646 7.217 1.574 1.00 96.94 430 TYR A N 1
ATOM 3495 C CA . TYR A 1 430 ? 7.455 6.519 2.575 1.00 96.94 430 TYR A CA 1
ATOM 3496 C C . TYR A 1 430 ? 8.602 7.394 3.092 1.00 96.94 430 TYR A C 1
ATOM 3498 O O . TYR A 1 430 ? 8.785 7.510 4.306 1.00 96.94 430 TYR A O 1
ATOM 3506 N N . GLU A 1 431 ? 9.321 8.060 2.185 1.00 94.62 431 GLU A N 1
ATOM 3507 C CA . GLU A 1 431 ? 10.447 8.938 2.524 1.00 94.62 431 GLU A CA 1
ATOM 3508 C C . GLU A 1 431 ? 9.995 10.276 3.121 1.00 94.62 431 GLU A C 1
ATOM 3510 O O . GLU A 1 431 ? 10.458 10.668 4.197 1.00 94.62 431 GLU A O 1
ATOM 3515 N N . TRP A 1 432 ? 9.064 10.969 2.455 1.00 95.62 432 TRP A N 1
ATOM 3516 C CA . TRP A 1 432 ? 8.587 12.288 2.877 1.00 95.62 432 TRP A CA 1
ATOM 3517 C C . TRP A 1 432 ? 7.966 12.234 4.273 1.00 95.62 432 TRP A C 1
ATOM 3519 O O . TRP A 1 432 ? 8.325 13.035 5.140 1.00 95.62 432 TRP A O 1
ATOM 3529 N N . LEU A 1 433 ? 7.077 11.267 4.515 1.00 95.81 433 LEU A N 1
ATOM 3530 C CA . LEU A 1 433 ? 6.299 11.190 5.752 1.00 95.81 433 LEU A CA 1
ATOM 3531 C C . LEU A 1 433 ? 6.969 10.347 6.841 1.00 95.81 433 LEU A C 1
ATOM 3533 O O . LEU A 1 433 ? 6.426 10.261 7.942 1.00 95.81 433 LEU A O 1
ATOM 3537 N N . ARG A 1 434 ? 8.162 9.790 6.583 1.00 94.81 434 ARG A N 1
ATOM 3538 C CA . ARG A 1 434 ? 8.912 8.950 7.534 1.00 94.81 434 ARG A CA 1
ATOM 3539 C C . ARG A 1 434 ? 8.129 7.719 7.991 1.00 94.81 434 ARG A C 1
ATOM 3541 O O . ARG A 1 434 ? 8.077 7.398 9.181 1.00 94.81 434 ARG A O 1
ATOM 3548 N N . LEU A 1 435 ? 7.523 7.018 7.032 1.00 96.44 435 LEU A N 1
ATOM 3549 C CA . LEU A 1 435 ? 6.759 5.796 7.306 1.00 96.44 435 LEU A CA 1
ATOM 3550 C C . LEU A 1 435 ? 7.655 4.644 7.807 1.00 96.44 435 LEU A C 1
ATOM 3552 O O . LEU A 1 435 ? 7.157 3.707 8.431 1.00 96.44 435 LEU A O 1
ATOM 3556 N N . ASP A 1 436 ? 8.979 4.753 7.641 1.00 95.62 436 ASP A N 1
ATOM 3557 C CA . ASP A 1 436 ? 9.974 3.895 8.297 1.00 95.62 436 ASP A CA 1
ATOM 3558 C C . ASP A 1 436 ? 9.808 3.864 9.822 1.00 95.62 436 ASP A C 1
ATOM 3560 O O . ASP A 1 436 ? 9.939 2.809 10.442 1.00 95.62 436 ASP A O 1
ATOM 3564 N N . ARG A 1 437 ? 9.454 5.001 10.433 1.00 95.00 437 ARG A N 1
ATOM 3565 C CA . ARG A 1 437 ? 9.261 5.086 11.885 1.00 95.00 437 ARG A CA 1
ATOM 3566 C C . ARG A 1 437 ? 8.040 4.312 12.355 1.00 95.00 437 ARG A C 1
ATOM 3568 O O . ARG A 1 437 ? 8.100 3.669 13.392 1.00 95.00 437 ARG A O 1
ATOM 3575 N N . HIS A 1 438 ? 6.955 4.344 11.586 1.00 95.75 438 HIS A N 1
ATOM 3576 C CA . HIS A 1 438 ? 5.773 3.531 11.862 1.00 95.75 438 HIS A CA 1
ATOM 3577 C C . HIS A 1 438 ? 6.071 2.039 11.715 1.00 95.75 438 HIS A C 1
ATOM 3579 O O . HIS A 1 438 ? 5.642 1.229 12.533 1.00 95.75 438 HIS A O 1
ATOM 3585 N N . LYS A 1 439 ? 6.854 1.679 10.691 1.00 92.56 439 LYS A N 1
ATOM 3586 C CA . LYS A 1 439 ? 7.192 0.283 10.385 1.00 92.56 439 LYS A CA 1
ATOM 3587 C C . LYS A 1 439 ? 7.887 -0.378 11.559 1.00 92.56 439 LYS A C 1
ATOM 3589 O O . LYS A 1 439 ? 7.480 -1.454 11.987 1.00 92.56 439 LYS A O 1
ATOM 3594 N N . ASN A 1 440 ? 8.864 0.335 12.100 1.00 91.12 440 ASN A N 1
ATOM 3595 C CA . ASN A 1 440 ? 9.723 -0.124 13.180 1.00 91.12 440 ASN A CA 1
ATOM 3596 C C . ASN A 1 440 ? 9.157 0.191 14.577 1.00 91.12 440 ASN A C 1
ATOM 3598 O O . ASN A 1 440 ? 9.863 -0.001 15.558 1.00 91.12 440 ASN A O 1
ATOM 3602 N N . MET A 1 441 ? 7.934 0.730 14.680 1.00 93.06 441 MET A N 1
ATOM 3603 C CA . MET A 1 441 ? 7.310 1.014 15.973 1.00 93.06 441 MET A CA 1
ATOM 3604 C C . MET A 1 441 ? 6.656 -0.243 16.539 1.00 93.06 441 MET A C 1
ATOM 3606 O O . MET A 1 441 ? 5.721 -0.769 15.930 1.00 93.06 441 MET A O 1
ATOM 3610 N N . ASP A 1 442 ? 7.081 -0.653 17.728 1.00 90.81 442 ASP A N 1
ATOM 3611 C CA . ASP A 1 442 ? 6.460 -1.742 18.474 1.00 90.81 442 ASP A CA 1
ATOM 3612 C C . ASP A 1 442 ? 5.575 -1.167 19.576 1.00 90.81 442 ASP A C 1
ATOM 3614 O O . ASP A 1 442 ? 6.034 -0.457 20.468 1.00 90.81 442 ASP A O 1
ATOM 3618 N N . VAL A 1 443 ? 4.276 -1.438 19.475 1.00 91.94 443 VAL A N 1
ATOM 3619 C CA . VAL A 1 443 ? 3.270 -0.994 20.443 1.00 91.94 443 VAL A CA 1
ATOM 3620 C C . VAL A 1 443 ? 3.090 -2.070 21.506 1.00 91.94 443 VAL A C 1
ATOM 3622 O O . VAL A 1 443 ? 3.091 -3.262 21.197 1.00 91.94 443 VAL A O 1
ATOM 3625 N N . ASN A 1 444 ? 2.884 -1.658 22.757 1.00 90.50 444 ASN A N 1
ATOM 3626 C CA . ASN A 1 444 ? 2.541 -2.579 23.831 1.00 90.50 444 ASN A CA 1
ATOM 3627 C C . ASN A 1 444 ? 1.133 -3.163 23.617 1.00 90.50 444 ASN A C 1
ATOM 3629 O O . ASN A 1 444 ? 0.125 -2.552 23.968 1.00 90.50 444 ASN A O 1
ATOM 3633 N N . VAL A 1 445 ? 1.070 -4.377 23.071 1.00 87.50 445 VAL A N 1
ATOM 3634 C CA . VAL A 1 445 ? -0.188 -5.078 22.765 1.00 87.50 445 VAL A CA 1
ATOM 3635 C C . VAL A 1 445 ? -1.015 -5.439 24.002 1.00 87.50 445 VAL A C 1
ATOM 3637 O O . VAL A 1 445 ? -2.210 -5.665 23.866 1.00 87.50 445 VAL A O 1
ATOM 3640 N N . GLN A 1 446 ? -0.418 -5.476 25.201 1.00 89.12 446 GLN A N 1
ATOM 3641 C CA . GLN A 1 446 ? -1.171 -5.688 26.447 1.00 89.12 446 GLN A CA 1
ATOM 3642 C C . GLN A 1 446 ? -1.937 -4.428 26.869 1.00 89.12 446 GLN A C 1
ATOM 3644 O O . GLN A 1 446 ? -2.979 -4.521 27.506 1.00 89.12 446 GLN A O 1
ATOM 3649 N N . GLU A 1 447 ? -1.419 -3.244 26.531 1.00 89.25 447 GLU A N 1
ATOM 3650 C CA . GLU A 1 447 ? -2.089 -1.965 26.794 1.00 89.25 447 GLU A CA 1
ATOM 3651 C C . GLU A 1 447 ? -3.077 -1.607 25.671 1.00 89.25 447 GLU A C 1
ATOM 3653 O O . GLU A 1 447 ? -4.114 -0.989 25.916 1.00 89.25 447 GLU A O 1
ATOM 3658 N N . TYR A 1 448 ? -2.781 -2.040 24.443 1.00 92.75 448 TYR A N 1
ATOM 3659 C CA . TYR A 1 448 ? -3.556 -1.745 23.240 1.00 92.75 448 TYR A CA 1
ATOM 3660 C C . TYR A 1 448 ? -3.957 -3.026 22.491 1.00 92.75 448 TYR A C 1
ATOM 3662 O O . TYR A 1 448 ? -3.526 -3.247 21.360 1.00 92.75 448 TYR A O 1
ATOM 3670 N N . GLU A 1 449 ? -4.810 -3.855 23.098 1.00 90.94 449 GLU A N 1
ATOM 3671 C CA . GLU A 1 449 ? -5.217 -5.165 22.548 1.00 90.94 449 GLU A CA 1
ATOM 3672 C C . GLU A 1 449 ? -5.851 -5.074 21.144 1.00 90.94 449 GLU A C 1
ATOM 3674 O O . GLU A 1 449 ? -5.640 -5.941 20.294 1.00 90.94 449 GLU A O 1
ATOM 3679 N N . ASP A 1 450 ? -6.578 -3.987 20.862 1.00 90.12 450 ASP A N 1
ATOM 3680 C CA . ASP A 1 450 ? -7.217 -3.749 19.560 1.00 90.12 450 ASP A CA 1
ATOM 3681 C C . ASP A 1 450 ? -6.218 -3.346 18.455 1.00 90.12 450 ASP A C 1
ATOM 3683 O O . ASP A 1 450 ? -6.547 -3.390 17.262 1.00 90.12 450 ASP A O 1
ATOM 3687 N N . TYR A 1 451 ? -4.998 -2.928 18.820 1.00 93.12 451 TYR A N 1
ATOM 3688 C CA . TYR A 1 451 ? -3.947 -2.559 17.871 1.00 93.12 451 TYR A CA 1
ATOM 3689 C C . TYR A 1 451 ? -3.256 -3.820 17.344 1.00 93.12 451 TYR A C 1
ATOM 3691 O O . TYR A 1 451 ? -2.173 -4.225 17.762 1.00 93.12 451 TYR A O 1
ATOM 3699 N N . THR A 1 452 ? -3.920 -4.472 16.397 1.00 90.38 452 THR A N 1
ATOM 3700 C CA . THR A 1 452 ? -3.398 -5.681 15.757 1.00 90.38 452 THR A CA 1
ATOM 3701 C C . THR A 1 452 ? -2.412 -5.347 14.635 1.00 90.38 452 THR A C 1
ATOM 3703 O O . THR A 1 452 ? -2.441 -4.263 14.047 1.00 90.38 452 THR A O 1
ATOM 3706 N N . ARG A 1 453 ? -1.601 -6.332 14.224 1.00 87.00 453 ARG A N 1
ATOM 3707 C CA . ARG A 1 453 ? -0.752 -6.220 13.022 1.00 87.00 453 ARG A CA 1
ATOM 3708 C C . ARG A 1 453 ? -1.528 -5.832 11.753 1.00 87.00 453 ARG A C 1
ATOM 3710 O O . ARG A 1 453 ? -0.975 -5.178 10.877 1.00 87.00 453 ARG A O 1
ATOM 3717 N N . PHE A 1 454 ? -2.810 -6.199 11.669 1.00 88.06 454 PHE A N 1
ATOM 3718 C CA . PHE A 1 454 ? -3.680 -5.839 10.548 1.00 88.06 454 PHE A CA 1
ATOM 3719 C C . PHE A 1 454 ? -4.065 -4.359 10.581 1.00 88.06 454 PHE A C 1
ATOM 3721 O O . PHE A 1 454 ? -4.040 -3.707 9.547 1.00 88.06 454 PHE A O 1
ATOM 3728 N N . VAL A 1 455 ? -4.353 -3.809 11.766 1.00 94.19 455 VAL A N 1
ATOM 3729 C CA . VAL A 1 455 ? -4.578 -2.362 11.939 1.00 94.19 455 VAL A CA 1
ATOM 3730 C C . VAL A 1 455 ? -3.313 -1.580 11.583 1.00 94.19 455 VAL A C 1
ATOM 3732 O O . VAL A 1 455 ? -3.394 -0.590 10.860 1.00 94.19 455 VAL A O 1
ATOM 3735 N N . LYS A 1 456 ? -2.139 -2.049 12.029 1.00 94.38 456 LYS A N 1
ATOM 3736 C CA . LYS A 1 456 ? -0.845 -1.451 11.667 1.00 94.38 456 LYS A CA 1
ATOM 3737 C C . LYS A 1 456 ? -0.645 -1.424 10.146 1.00 94.38 456 LYS A C 1
ATOM 3739 O O . LYS A 1 456 ? -0.324 -0.378 9.590 1.00 94.38 456 LYS A O 1
ATOM 3744 N N . GLU A 1 457 ? -0.880 -2.532 9.450 1.00 92.44 457 GLU A N 1
ATOM 3745 C CA . GLU A 1 457 ? -0.790 -2.574 7.983 1.00 92.44 457 GLU A CA 1
ATOM 3746 C C . GLU A 1 457 ? -1.842 -1.675 7.305 1.00 92.44 457 GLU A C 1
ATOM 3748 O O . GLU A 1 457 ? -1.546 -0.966 6.342 1.00 92.44 457 GLU A O 1
ATOM 3753 N N . ASP A 1 458 ? -3.066 -1.627 7.830 1.00 95.62 458 ASP A N 1
ATOM 3754 C CA . ASP A 1 458 ? -4.115 -0.766 7.287 1.00 95.62 458 ASP A CA 1
ATOM 3755 C C . ASP A 1 458 ? -3.784 0.728 7.435 1.00 95.62 458 ASP A C 1
ATOM 3757 O O . ASP A 1 458 ? -4.074 1.506 6.529 1.00 95.62 458 ASP A O 1
ATOM 3761 N N . MET A 1 459 ? -3.107 1.145 8.509 1.00 97.44 459 MET A N 1
ATOM 3762 C CA . MET A 1 459 ? -2.625 2.526 8.665 1.00 97.44 459 MET A CA 1
ATOM 3763 C C . MET A 1 459 ? -1.592 2.923 7.597 1.00 97.44 459 MET A C 1
ATOM 3765 O O . MET A 1 459 ? -1.576 4.072 7.149 1.00 97.44 459 MET A O 1
ATOM 3769 N N . PHE A 1 460 ? -0.730 1.994 7.160 1.00 94.75 460 PHE A N 1
ATOM 3770 C CA . PHE A 1 460 ? 0.161 2.245 6.018 1.00 94.75 460 PHE A CA 1
ATOM 3771 C C . P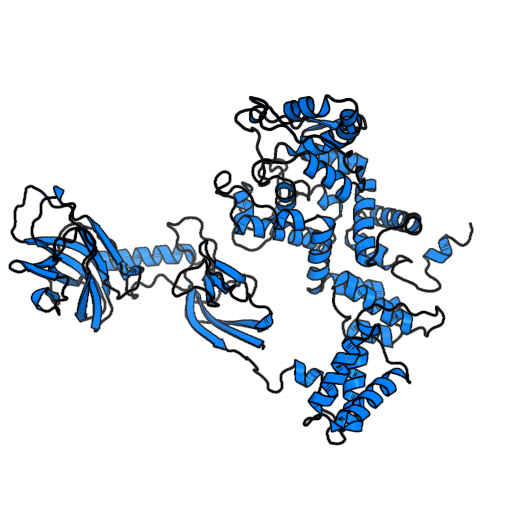HE A 1 460 ? -0.638 2.468 4.741 1.00 94.75 460 PHE A C 1
ATOM 3773 O O . PHE A 1 460 ? -0.429 3.451 4.025 1.00 94.75 460 PHE A O 1
ATOM 3780 N N . ASN A 1 461 ? -1.570 1.555 4.476 1.00 96.12 461 ASN A N 1
ATOM 3781 C CA . ASN A 1 461 ? -2.378 1.585 3.268 1.00 96.12 461 ASN A CA 1
ATOM 3782 C C . ASN A 1 461 ? -3.315 2.803 3.229 1.00 96.12 461 ASN A C 1
ATOM 3784 O O . ASN A 1 461 ? -3.492 3.373 2.154 1.00 96.12 461 ASN A O 1
ATOM 3788 N N . GLU A 1 462 ? -3.811 3.285 4.376 1.00 98.12 462 GLU A N 1
ATOM 3789 C CA . GLU A 1 462 ? -4.516 4.571 4.487 1.00 98.12 462 GLU A CA 1
ATOM 3790 C C . GLU A 1 462 ? -3.668 5.707 3.909 1.00 98.12 462 GLU A C 1
ATOM 3792 O O . GLU A 1 462 ? -4.155 6.475 3.079 1.00 98.12 462 GLU A O 1
ATOM 3797 N N . THR A 1 463 ? -2.395 5.804 4.304 1.00 98.19 463 THR A N 1
ATOM 3798 C CA . THR A 1 463 ? -1.510 6.887 3.845 1.00 98.19 463 THR A CA 1
ATOM 3799 C C . THR A 1 463 ? -1.303 6.837 2.333 1.00 98.19 463 THR A C 1
ATOM 3801 O O . THR A 1 463 ? -1.437 7.855 1.647 1.00 98.19 463 THR A O 1
ATOM 3804 N N . TYR A 1 464 ? -1.003 5.652 1.795 1.00 97.94 464 TYR A N 1
ATOM 3805 C CA . TYR A 1 464 ? -0.761 5.480 0.362 1.00 97.94 464 TYR A CA 1
ATOM 3806 C C . TYR A 1 464 ? -2.016 5.727 -0.472 1.00 97.94 464 TYR A C 1
ATOM 3808 O O . TYR A 1 464 ? -1.972 6.485 -1.443 1.00 97.94 464 TYR A O 1
ATOM 3816 N N . GLU A 1 465 ? -3.152 5.148 -0.080 1.00 98.25 465 GLU A N 1
ATOM 3817 C CA . GLU A 1 465 ? -4.418 5.355 -0.783 1.00 98.25 465 GLU A CA 1
ATOM 3818 C C . GLU A 1 465 ? -4.891 6.812 -0.657 1.00 98.25 465 GLU A C 1
ATOM 3820 O O . GLU A 1 465 ? -5.502 7.332 -1.588 1.00 98.25 465 GLU A O 1
ATOM 3825 N N . PHE A 1 466 ? -4.554 7.519 0.428 1.00 98.69 466 PHE A N 1
ATOM 3826 C CA . PHE A 1 466 ? -4.866 8.941 0.598 1.00 98.69 466 PHE A CA 1
ATOM 3827 C C . PHE A 1 466 ? -4.084 9.830 -0.371 1.00 98.69 466 PHE A C 1
ATOM 3829 O O . PHE A 1 466 ? -4.679 10.623 -1.107 1.00 98.69 466 PHE A O 1
ATOM 3836 N N . VAL A 1 467 ? -2.762 9.654 -0.446 1.00 98.50 467 VAL A N 1
ATOM 3837 C CA . VAL A 1 467 ? -1.907 10.398 -1.389 1.00 98.50 467 VAL A CA 1
ATOM 3838 C C . VAL A 1 467 ? -2.296 10.080 -2.833 1.00 98.50 467 VAL A C 1
ATOM 3840 O O . VAL A 1 467 ? -2.426 10.988 -3.660 1.00 98.50 467 VAL A O 1
ATOM 3843 N N . LYS A 1 468 ? -2.563 8.803 -3.127 1.00 98.19 468 LYS A N 1
ATOM 3844 C CA . LYS A 1 468 ? -3.081 8.354 -4.422 1.00 98.19 468 LYS A CA 1
ATOM 3845 C C . LYS A 1 468 ? -4.406 9.019 -4.767 1.00 98.19 468 LYS A C 1
ATOM 3847 O O . LYS A 1 468 ? -4.562 9.506 -5.885 1.00 98.19 468 LYS A O 1
ATOM 3852 N N . HIS A 1 469 ? -5.353 9.054 -3.832 1.00 98.44 469 HIS A N 1
ATOM 3853 C CA . HIS A 1 469 ? -6.668 9.641 -4.057 1.00 98.44 469 HIS A CA 1
ATOM 3854 C C . HIS A 1 469 ? -6.563 11.129 -4.405 1.00 98.44 469 HIS A C 1
ATOM 3856 O O . HIS A 1 469 ? -7.181 11.563 -5.378 1.00 98.44 469 HIS A O 1
ATOM 3862 N N . ILE A 1 470 ? -5.737 11.884 -3.673 1.00 98.69 470 ILE A N 1
ATOM 3863 C CA . ILE A 1 470 ? -5.491 13.308 -3.942 1.00 98.69 470 ILE A CA 1
ATOM 3864 C C . ILE A 1 470 ? -4.852 13.492 -5.325 1.00 98.69 470 ILE A C 1
ATOM 3866 O O . ILE A 1 470 ? -5.307 14.336 -6.094 1.00 98.69 470 ILE A O 1
ATOM 3870 N N . LEU A 1 471 ? -3.854 12.680 -5.692 1.00 98.19 471 LEU A N 1
ATOM 3871 C CA . LEU A 1 471 ? -3.169 12.809 -6.983 1.00 98.19 471 LEU A CA 1
ATOM 3872 C C . LEU A 1 471 ? -4.061 12.442 -8.176 1.00 98.19 471 LEU A C 1
ATOM 3874 O O . LEU A 1 471 ? -4.163 13.197 -9.144 1.00 98.19 471 LEU A O 1
ATOM 3878 N N . ILE A 1 472 ? -4.699 11.272 -8.137 1.00 96.88 472 ILE A N 1
ATOM 3879 C CA . ILE A 1 472 ? -5.461 10.743 -9.275 1.00 96.88 472 ILE A CA 1
ATOM 3880 C C . ILE A 1 472 ? -6.666 11.635 -9.585 1.00 96.88 472 ILE A C 1
ATOM 3882 O O . ILE A 1 472 ? -6.904 11.960 -10.757 1.00 96.88 472 ILE A O 1
ATOM 3886 N N . ASN A 1 473 ? -7.366 12.088 -8.540 1.00 97.69 473 ASN A N 1
ATOM 3887 C CA . ASN A 1 473 ? -8.515 12.984 -8.660 1.00 97.69 473 ASN A CA 1
ATOM 3888 C C . ASN A 1 473 ? -8.125 14.463 -8.790 1.00 97.69 473 ASN A C 1
ATOM 3890 O O . ASN A 1 473 ? -9.013 15.296 -8.924 1.00 97.69 473 ASN A O 1
ATOM 3894 N N . ASP A 1 474 ? -6.825 14.777 -8.802 1.00 97.75 474 ASP A N 1
ATOM 3895 C CA . ASP A 1 474 ? -6.297 16.142 -8.902 1.00 97.75 474 ASP A CA 1
ATOM 3896 C C . ASP A 1 474 ? -6.864 17.103 -7.852 1.00 97.75 474 ASP A C 1
ATOM 3898 O O . ASP A 1 474 ? -7.260 18.234 -8.136 1.00 97.75 474 ASP A O 1
ATOM 3902 N N . LEU A 1 475 ? -6.956 16.619 -6.617 1.00 98.56 475 LEU A N 1
ATOM 3903 C CA . LEU A 1 475 ? -7.428 17.433 -5.514 1.00 98.56 475 LEU A CA 1
ATOM 3904 C C . LEU A 1 475 ? -6.350 18.439 -5.105 1.00 98.56 475 LEU A C 1
ATOM 3906 O O . LEU A 1 475 ? -5.152 18.258 -5.342 1.00 98.56 475 LEU A O 1
ATOM 3910 N N . SER A 1 476 ? -6.795 19.503 -4.439 1.00 98.75 476 SER A N 1
ATOM 3911 C CA . SER A 1 476 ? -5.893 20.481 -3.842 1.00 98.75 476 SER A CA 1
ATOM 3912 C C . SER A 1 476 ? -4.961 19.807 -2.831 1.00 98.75 476 SER A C 1
ATOM 3914 O O . SER A 1 476 ? -5.432 19.045 -1.981 1.00 98.75 476 SER A O 1
ATOM 3916 N N . ILE A 1 477 ? -3.668 20.145 -2.846 1.00 98.75 477 ILE A N 1
ATOM 3917 C CA . ILE A 1 477 ? -2.703 19.681 -1.837 1.00 98.75 477 ILE A CA 1
ATOM 3918 C C . ILE A 1 477 ? -3.074 20.135 -0.419 1.00 98.75 477 ILE A C 1
ATOM 3920 O O . ILE A 1 477 ? -2.606 19.541 0.544 1.00 98.75 477 ILE A O 1
ATOM 3924 N N . MET A 1 478 ? -3.961 21.126 -0.261 1.00 98.62 478 MET A N 1
ATOM 3925 C CA . MET A 1 478 ? -4.488 21.522 1.051 1.00 98.62 478 MET A CA 1
ATOM 3926 C C . MET A 1 478 ? -5.225 20.378 1.764 1.00 98.62 478 MET A C 1
ATOM 3928 O O . MET A 1 478 ? -5.250 20.355 2.993 1.00 98.62 478 MET A O 1
ATOM 3932 N N . ASN A 1 479 ? -5.725 19.381 1.019 1.00 98.69 479 ASN A N 1
ATOM 3933 C CA . ASN A 1 479 ? -6.330 18.176 1.595 1.00 98.69 479 ASN A CA 1
ATOM 3934 C C . ASN A 1 479 ? -5.361 17.390 2.489 1.00 98.69 479 ASN A C 1
ATOM 3936 O O . ASN A 1 479 ? -5.803 16.725 3.425 1.00 98.69 479 ASN A O 1
ATOM 3940 N N . PHE A 1 480 ? -4.047 17.489 2.248 1.00 98.69 480 PHE A N 1
ATOM 3941 C CA . PHE A 1 480 ? -3.035 16.889 3.120 1.00 98.69 480 PHE A CA 1
ATOM 3942 C C . PHE A 1 480 ? -3.032 17.489 4.530 1.00 98.69 480 PHE A C 1
ATOM 3944 O O . PHE A 1 480 ? -2.621 16.807 5.466 1.00 98.69 480 PHE A O 1
ATOM 3951 N N . ILE A 1 481 ? -3.489 18.732 4.700 1.00 98.38 481 ILE A N 1
ATOM 3952 C CA . ILE A 1 481 ? -3.639 19.364 6.014 1.00 98.38 481 ILE A CA 1
ATOM 3953 C C . ILE A 1 481 ? -5.001 19.019 6.599 1.00 98.38 481 ILE A C 1
ATOM 3955 O O . ILE A 1 481 ? -5.067 18.451 7.689 1.00 98.38 481 ILE A O 1
ATOM 3959 N N . ASP A 1 482 ? -6.070 19.311 5.858 1.00 97.56 482 ASP A N 1
ATOM 3960 C CA . ASP A 1 482 ? -7.431 18.997 6.274 1.00 97.56 482 ASP A CA 1
ATOM 3961 C C . ASP A 1 482 ? -8.295 18.582 5.088 1.00 97.56 482 ASP A C 1
ATOM 3963 O O . ASP A 1 482 ? -8.320 19.251 4.056 1.00 97.56 482 ASP A O 1
ATOM 3967 N N . SER A 1 483 ? -9.006 17.472 5.246 1.00 97.44 483 SER A N 1
ATOM 3968 C CA . SER A 1 483 ? -9.895 16.901 4.234 1.00 97.44 483 SER A CA 1
ATOM 3969 C C . SER A 1 483 ? -11.197 16.457 4.880 1.00 97.44 483 SER A C 1
ATOM 3971 O O . SER A 1 483 ? -11.224 15.990 6.017 1.00 97.44 483 SER A O 1
ATOM 3973 N N . ASP A 1 484 ? -12.284 16.546 4.119 1.00 96.75 484 ASP A N 1
ATOM 3974 C CA . ASP A 1 484 ? -13.602 16.051 4.514 1.00 96.75 484 ASP A CA 1
ATOM 3975 C C . ASP A 1 484 ? -13.766 14.545 4.249 1.00 96.75 484 ASP A C 1
ATOM 3977 O O . ASP A 1 484 ? -14.887 14.036 4.202 1.00 96.75 484 ASP A O 1
ATOM 3981 N N . PHE A 1 485 ? -12.657 13.821 4.079 1.00 97.81 485 PHE A N 1
ATOM 3982 C CA . PHE A 1 485 ? -12.624 12.382 3.872 1.00 97.81 485 PHE A CA 1
ATOM 3983 C C . PHE A 1 485 ? -11.382 11.740 4.507 1.00 97.81 485 PHE A C 1
ATOM 3985 O O . PHE A 1 485 ? -10.353 12.384 4.698 1.00 97.81 485 PHE A O 1
ATOM 3992 N N . ALA A 1 486 ? -11.471 10.441 4.789 1.00 97.50 486 ALA A N 1
ATOM 3993 C CA . ALA A 1 486 ? -10.330 9.573 5.083 1.00 97.50 486 ALA A CA 1
ATOM 3994 C C . ALA A 1 486 ? -10.380 8.329 4.191 1.00 97.50 486 ALA A C 1
ATOM 3996 O O . ALA A 1 486 ? -11.455 7.925 3.740 1.00 97.50 486 ALA A O 1
ATOM 3997 N N . MET A 1 487 ? -9.225 7.718 3.927 1.00 98.25 487 MET A N 1
ATOM 3998 C CA . MET A 1 487 ? -9.155 6.473 3.163 1.00 98.25 487 MET A CA 1
ATOM 3999 C C . MET A 1 487 ? -9.198 5.292 4.117 1.00 98.25 487 MET A C 1
ATOM 4001 O O . MET A 1 487 ? -8.206 4.990 4.768 1.00 98.25 487 MET A O 1
ATOM 4005 N N . LEU A 1 488 ? -10.342 4.614 4.192 1.00 97.88 488 LEU A N 1
ATOM 4006 C CA . LEU A 1 488 ? -10.577 3.581 5.201 1.00 97.88 488 LEU A CA 1
ATOM 4007 C C . LEU A 1 488 ? -11.114 2.296 4.570 1.00 97.88 488 LEU A C 1
ATOM 4009 O O . LEU A 1 488 ? -11.899 2.329 3.616 1.00 97.88 488 LEU A O 1
ATOM 4013 N N . ASN A 1 489 ? -10.713 1.163 5.134 1.00 95.38 489 ASN A N 1
ATOM 4014 C CA . ASN A 1 489 ? -11.446 -0.096 5.050 1.00 95.38 489 ASN A CA 1
ATOM 4015 C C . ASN A 1 489 ? -12.255 -0.303 6.349 1.00 95.38 489 ASN A C 1
ATOM 4017 O O . ASN A 1 489 ? -12.206 0.533 7.252 1.00 95.38 489 ASN A O 1
ATOM 4021 N N . GLN A 1 490 ? -13.015 -1.397 6.454 1.00 93.12 490 GLN A N 1
ATOM 4022 C CA . GLN A 1 490 ? -13.823 -1.665 7.650 1.00 93.12 490 GLN A CA 1
ATOM 4023 C C . GLN A 1 490 ? -12.974 -1.786 8.923 1.00 93.12 490 GLN A C 1
ATOM 4025 O O . GLN A 1 490 ? -13.299 -1.171 9.933 1.00 93.12 490 GLN A O 1
ATOM 4030 N N . ASN A 1 491 ? -11.877 -2.545 8.868 1.00 93.44 491 ASN A N 1
ATOM 4031 C CA . ASN A 1 491 ? -11.040 -2.820 10.035 1.00 93.44 491 ASN A CA 1
ATOM 4032 C C . ASN A 1 491 ? -10.462 -1.533 10.654 1.00 93.44 491 ASN A C 1
ATOM 4034 O O . ASN A 1 491 ? -10.551 -1.335 11.865 1.00 93.44 491 ASN A O 1
ATOM 4038 N N . LEU A 1 492 ? -9.928 -0.632 9.825 1.00 96.31 492 LEU A N 1
ATOM 4039 C CA . LEU A 1 492 ? -9.384 0.642 10.289 1.00 96.31 492 LEU A CA 1
ATOM 4040 C C . LEU A 1 492 ? -10.476 1.633 10.710 1.00 96.31 492 LEU A C 1
ATOM 4042 O O . LEU A 1 492 ? -10.295 2.367 11.680 1.00 96.31 492 LEU A O 1
ATOM 4046 N N . ALA A 1 493 ? -11.618 1.648 10.015 1.00 95.69 493 ALA A N 1
ATOM 4047 C CA . ALA A 1 493 ? -12.752 2.486 10.395 1.00 95.69 493 ALA A CA 1
ATOM 4048 C C . ALA A 1 493 ? -13.260 2.136 11.801 1.00 95.69 493 ALA A C 1
ATOM 4050 O O . ALA A 1 493 ? -13.389 3.030 12.634 1.00 95.69 493 ALA A O 1
ATOM 4051 N N . GLU A 1 494 ? -13.457 0.847 12.092 1.00 93.25 494 GLU A N 1
ATOM 4052 C CA . GLU A 1 494 ? -13.839 0.359 13.423 1.00 93.25 494 GLU A CA 1
ATOM 4053 C C . GLU A 1 494 ? -12.800 0.743 14.483 1.00 93.25 494 GLU A C 1
ATOM 4055 O O . GLU A 1 494 ? -13.165 1.276 15.531 1.00 93.25 494 GLU A O 1
ATOM 4060 N N . PHE A 1 495 ? -11.506 0.562 14.188 1.00 95.06 495 PHE A N 1
ATOM 4061 C CA . PHE A 1 495 ? -10.420 0.964 15.088 1.00 95.06 495 PHE A CA 1
ATOM 4062 C C . PHE A 1 495 ? -10.438 2.473 15.400 1.00 95.06 495 PHE A C 1
ATOM 4064 O O . PHE A 1 495 ? -10.096 2.902 16.502 1.00 95.06 495 PHE A O 1
ATOM 4071 N N . TYR A 1 496 ? -10.880 3.296 14.446 1.00 95.06 496 TYR A N 1
ATOM 4072 C CA . TYR A 1 496 ? -11.071 4.736 14.624 1.00 95.06 496 TYR A CA 1
ATOM 4073 C C . TYR A 1 496 ? -12.428 5.131 15.217 1.00 95.06 496 TYR A C 1
ATOM 4075 O O . TYR A 1 496 ? -12.652 6.323 15.431 1.00 95.06 496 TYR A O 1
ATOM 4083 N N . GLY A 1 497 ? -13.319 4.178 15.501 1.00 92.56 497 GLY A N 1
ATOM 4084 C CA . GLY A 1 497 ? -14.667 4.448 16.006 1.00 92.56 497 GLY A CA 1
ATOM 4085 C C . GLY A 1 497 ? -15.622 5.010 14.945 1.00 92.56 497 GLY A C 1
ATOM 4086 O O . GLY A 1 497 ? -16.564 5.734 15.274 1.00 92.56 497 GLY A O 1
ATOM 4087 N N . LEU A 1 498 ? -15.372 4.719 13.666 1.00 92.38 498 LEU A N 1
ATOM 4088 C CA . LEU A 1 498 ? -16.172 5.158 12.525 1.00 92.38 498 LEU A CA 1
ATOM 4089 C C . LEU A 1 498 ? -17.061 4.015 12.024 1.00 92.38 498 LEU A C 1
ATOM 4091 O O . LEU A 1 498 ? -16.584 2.954 11.633 1.00 92.38 498 LEU A O 1
ATOM 4095 N N . ASN A 1 499 ? -18.370 4.262 11.996 1.00 90.38 499 ASN A N 1
ATOM 4096 C CA . ASN A 1 499 ? -19.369 3.289 11.554 1.00 90.38 499 ASN A CA 1
ATOM 4097 C C . ASN A 1 499 ? -19.684 3.426 10.055 1.00 90.38 499 ASN A C 1
ATOM 4099 O O . ASN A 1 499 ? -19.490 4.486 9.460 1.00 90.38 499 ASN A O 1
ATOM 4103 N N . GLY A 1 500 ? -20.265 2.377 9.463 1.00 87.88 500 GLY A N 1
ATOM 4104 C CA . GLY A 1 500 ? -20.809 2.412 8.096 1.00 87.88 500 GLY A CA 1
ATOM 4105 C C . GLY A 1 500 ? -19.800 2.107 6.984 1.00 87.88 500 GLY A C 1
ATOM 4106 O O . GLY A 1 500 ? -20.083 2.368 5.815 1.00 87.88 500 GLY A O 1
ATOM 4107 N N . VAL A 1 501 ? -18.634 1.558 7.328 1.00 92.06 501 VAL A N 1
ATOM 4108 C CA . VAL A 1 501 ? -17.623 1.086 6.373 1.00 92.06 501 VAL A CA 1
ATOM 4109 C C . VAL A 1 501 ? -17.573 -0.437 6.432 1.00 92.06 501 VAL A C 1
ATOM 4111 O O . VAL A 1 501 ? -17.375 -0.994 7.502 1.00 92.06 501 VAL A O 1
ATOM 4114 N N . GLU A 1 502 ? -17.735 -1.111 5.292 1.00 87.75 502 GLU A N 1
ATOM 4115 C CA . GLU A 1 502 ? -17.828 -2.582 5.231 1.00 87.75 502 GLU A CA 1
ATOM 4116 C C . GLU A 1 502 ? -16.825 -3.198 4.244 1.00 87.75 502 GLU A C 1
ATOM 4118 O O . GLU A 1 502 ? -16.697 -2.742 3.109 1.00 87.75 502 GLU A O 1
ATOM 4123 N N . GLY A 1 503 ? -16.135 -4.270 4.625 1.00 85.56 503 GLY A N 1
ATOM 4124 C CA . GLY A 1 503 ? -15.178 -4.997 3.788 1.00 85.56 503 GLY A CA 1
ATOM 4125 C C . GLY A 1 503 ? -13.750 -4.430 3.771 1.00 85.56 503 GLY A C 1
ATOM 4126 O O . GLY A 1 503 ? -13.465 -3.338 4.261 1.00 85.56 503 GLY A O 1
ATOM 4127 N N . ASN A 1 504 ? -12.835 -5.192 3.164 1.00 86.38 504 ASN A N 1
ATOM 4128 C CA . ASN A 1 504 ? -11.382 -4.965 3.263 1.00 86.38 504 ASN A CA 1
ATOM 4129 C C . ASN A 1 504 ? -10.821 -3.881 2.333 1.00 86.38 504 ASN A C 1
ATOM 4131 O O . ASN A 1 504 ? -9.679 -3.464 2.498 1.00 86.38 504 ASN A O 1
ATOM 4135 N N . GLY A 1 505 ? -11.577 -3.464 1.316 1.00 89.00 505 GLY A N 1
ATOM 4136 C CA . GLY A 1 505 ? -11.102 -2.485 0.339 1.00 89.00 505 GLY A CA 1
ATOM 4137 C C . GLY A 1 505 ? -11.112 -1.061 0.894 1.00 89.00 505 GLY A C 1
ATOM 4138 O O . GLY A 1 505 ? -12.127 -0.625 1.443 1.00 89.00 505 GLY A O 1
ATOM 4139 N N . PHE A 1 506 ? -10.021 -0.324 0.688 1.00 94.88 506 PHE A N 1
ATOM 4140 C CA . PHE A 1 506 ? -9.941 1.102 1.001 1.00 94.88 506 PHE A CA 1
ATOM 4141 C C . PHE A 1 506 ? -10.862 1.925 0.102 1.00 94.88 506 PHE A C 1
ATOM 4143 O O . PHE A 1 506 ? -10.971 1.682 -1.102 1.00 94.88 506 PHE A O 1
ATOM 4150 N N . ARG A 1 507 ? -11.520 2.922 0.691 1.00 96.62 507 ARG A N 1
ATOM 4151 C CA . ARG A 1 507 ? -12.366 3.887 -0.020 1.00 96.62 507 ARG A CA 1
ATOM 4152 C C . ARG A 1 507 ? -12.330 5.244 0.664 1.00 96.62 507 ARG A C 1
ATOM 4154 O O . ARG A 1 507 ? -12.063 5.317 1.860 1.00 96.62 507 ARG A O 1
ATOM 4161 N N . ALA A 1 508 ? -12.650 6.291 -0.088 1.00 97.75 508 ALA A N 1
ATOM 4162 C CA . ALA A 1 508 ? -12.875 7.609 0.486 1.00 97.75 508 ALA A CA 1
ATOM 4163 C C . ALA A 1 508 ? -14.169 7.580 1.306 1.00 97.75 508 ALA A C 1
ATOM 4165 O O . ALA A 1 508 ? -15.263 7.412 0.763 1.00 97.75 508 ALA A O 1
ATOM 4166 N N . VAL A 1 509 ? -14.033 7.711 2.619 1.00 97.81 509 VAL A N 1
ATOM 4167 C CA . VAL A 1 509 ? -15.135 7.785 3.576 1.00 97.81 509 VAL A CA 1
ATOM 4168 C C . VAL A 1 509 ? -15.300 9.236 3.974 1.00 97.81 509 VAL A C 1
ATOM 4170 O O . VAL A 1 509 ? -14.371 9.836 4.510 1.00 97.81 509 VAL A O 1
ATOM 4173 N N . LYS A 1 510 ? -16.478 9.798 3.699 1.00 96.88 510 LYS A N 1
ATOM 4174 C CA . LYS A 1 510 ? -16.796 11.178 4.060 1.00 96.88 510 LYS A CA 1
ATOM 4175 C C . LYS A 1 510 ? -16.791 11.345 5.578 1.00 96.88 510 LYS A C 1
ATOM 4177 O O . LYS A 1 510 ? -17.426 10.565 6.287 1.00 96.88 510 LYS A O 1
ATOM 4182 N N . LEU A 1 511 ? -16.122 12.391 6.042 1.00 95.12 511 LEU A N 1
ATOM 4183 C CA . LEU A 1 511 ? -15.993 12.733 7.444 1.00 95.12 511 LEU A CA 1
ATOM 4184 C C . LEU A 1 511 ? -16.933 13.873 7.839 1.00 95.12 511 LEU A C 1
ATOM 4186 O O . LEU A 1 511 ? -17.152 14.838 7.106 1.00 95.12 511 LEU A O 1
ATOM 4190 N N . ASN A 1 512 ? -17.459 13.771 9.052 1.00 88.62 512 ASN A N 1
ATOM 4191 C CA . ASN A 1 512 ? -18.120 14.856 9.759 1.00 88.62 512 ASN A CA 1
ATOM 4192 C C . ASN A 1 512 ? -17.092 15.587 10.631 1.00 88.62 512 ASN A C 1
ATOM 4194 O O . ASN A 1 512 ? -16.173 14.968 11.162 1.00 88.62 512 ASN A O 1
ATOM 4198 N N . LYS A 1 513 ? -17.298 16.888 10.873 1.00 75.25 513 LYS A N 1
ATOM 4199 C CA . LYS A 1 513 ? -16.364 17.727 11.654 1.00 75.25 513 LYS A CA 1
ATOM 4200 C C . LYS A 1 513 ? -16.014 17.174 13.044 1.00 75.25 513 LYS A C 1
ATOM 4202 O O . LYS A 1 513 ? -14.918 17.402 13.531 1.00 75.25 513 LYS A O 1
ATOM 4207 N N . ASN A 1 514 ? -16.917 16.416 13.665 1.00 80.06 514 ASN A N 1
ATOM 4208 C CA . ASN A 1 514 ? -16.741 15.906 15.029 1.00 80.06 514 ASN A CA 1
ATOM 4209 C C . ASN A 1 514 ? -15.935 14.598 15.101 1.00 80.06 514 ASN A C 1
ATOM 4211 O O . ASN A 1 514 ? -15.795 14.031 16.179 1.00 80.06 514 ASN A O 1
ATOM 4215 N N . GLN A 1 515 ? -15.467 14.072 13.967 1.00 86.62 515 GLN A N 1
ATOM 4216 C CA . GLN A 1 515 ? -14.785 12.777 13.923 1.00 86.62 515 GLN A CA 1
ATOM 4217 C C . GLN A 1 515 ? -13.284 12.867 14.203 1.00 86.62 515 GLN A C 1
ATOM 4219 O O . GLN A 1 515 ? -12.652 11.823 14.304 1.00 86.62 515 GLN A O 1
ATOM 4224 N N . ASN A 1 516 ? -12.719 14.074 14.358 1.00 90.25 516 ASN A N 1
ATOM 4225 C CA . ASN A 1 516 ? -11.298 14.284 14.671 1.00 90.25 516 ASN A CA 1
ATOM 4226 C C . ASN A 1 516 ? -10.377 13.480 13.731 1.00 90.25 516 ASN A C 1
ATOM 4228 O O . ASN A 1 516 ? -9.436 12.823 14.158 1.00 90.25 516 ASN A O 1
ATOM 4232 N N . ARG A 1 517 ? -10.695 13.476 12.436 1.00 94.38 517 ARG A N 1
ATOM 4233 C CA . ARG A 1 517 ? -9.939 12.804 11.369 1.00 94.38 517 ARG A CA 1
ATOM 4234 C C . ARG A 1 517 ? -9.859 13.721 10.147 1.00 94.38 517 ARG A C 1
ATOM 4236 O O . ARG A 1 517 ? -10.391 14.829 10.175 1.00 94.38 517 ARG A O 1
ATOM 4243 N N . GLY A 1 518 ? -9.183 13.269 9.096 1.00 95.44 518 GLY A N 1
ATOM 4244 C CA . GLY A 1 518 ? -8.957 14.022 7.861 1.00 95.44 518 GLY A CA 1
ATOM 4245 C C . GLY A 1 518 ? -7.563 14.645 7.840 1.00 95.44 518 GLY A C 1
ATOM 4246 O O . GLY A 1 518 ? -7.071 15.135 8.858 1.00 95.44 518 GLY A O 1
ATOM 4247 N N . GLY A 1 519 ? -6.900 14.600 6.691 1.00 97.19 519 GLY A N 1
ATOM 4248 C CA . GLY A 1 519 ? -5.525 15.079 6.535 1.00 97.19 519 GLY A CA 1
ATOM 4249 C C . GLY A 1 519 ? -4.476 14.241 7.280 1.00 97.19 519 GLY A C 1
ATOM 4250 O O . GLY A 1 519 ? -4.779 13.399 8.127 1.00 97.19 519 GLY A O 1
ATOM 4251 N N . LEU A 1 520 ? -3.204 14.497 6.973 1.00 97.88 520 LEU A N 1
ATOM 4252 C CA . LEU A 1 520 ? -2.056 13.710 7.436 1.00 97.88 520 LEU A CA 1
ATOM 4253 C C . LEU A 1 520 ? -1.838 13.791 8.953 1.00 97.88 520 LEU A C 1
ATOM 4255 O O . LEU A 1 520 ? -1.398 12.823 9.565 1.00 97.88 520 LEU A O 1
ATOM 4259 N N . LEU A 1 521 ? -2.170 14.929 9.573 1.00 97.19 521 LEU A N 1
ATOM 4260 C CA . LEU A 1 521 ? -1.945 15.167 11.006 1.00 97.19 521 LEU A CA 1
ATOM 4261 C C . LEU A 1 521 ? -2.788 14.241 11.901 1.00 97.19 521 LEU A C 1
ATOM 4263 O O . LEU A 1 521 ? -2.505 14.121 13.089 1.00 97.19 521 LEU A O 1
ATOM 4267 N N . SER A 1 522 ? -3.818 13.600 11.347 1.00 96.12 522 SER A N 1
ATOM 4268 C CA . SER A 1 522 ? -4.705 12.694 12.080 1.00 96.12 522 SER A CA 1
ATOM 4269 C C . SER A 1 522 ? -4.593 11.229 11.643 1.00 96.12 522 SER A C 1
ATOM 4271 O O . SER A 1 522 ? -5.368 10.406 12.124 1.00 96.12 522 SER A O 1
ATOM 4273 N N . GLN A 1 523 ? -3.651 10.880 10.758 1.00 97.94 523 GLN A N 1
ATOM 4274 C CA . GLN A 1 523 ? -3.465 9.495 10.308 1.00 97.94 523 GLN A CA 1
ATOM 4275 C C . GLN A 1 523 ? -2.684 8.661 11.326 1.00 97.94 523 GLN A C 1
ATOM 4277 O O . GLN A 1 523 ? -1.715 9.130 11.933 1.00 97.94 523 GLN A O 1
ATOM 4282 N N . GLY A 1 524 ? -3.088 7.400 11.492 1.00 96.81 524 GLY A N 1
ATOM 4283 C CA . GLY A 1 524 ? -2.494 6.501 12.484 1.00 96.81 524 GLY A CA 1
ATOM 4284 C C . GLY A 1 524 ? -1.016 6.207 12.236 1.00 96.81 524 GLY A C 1
ATOM 4285 O O . GLY A 1 524 ? -0.231 6.206 13.181 1.00 96.81 524 GLY A O 1
ATOM 4286 N N . SER A 1 525 ? -0.610 6.063 10.970 1.00 96.50 525 SER A N 1
ATOM 4287 C CA . SER A 1 525 ? 0.781 5.768 10.604 1.00 96.50 525 SER A CA 1
ATOM 4288 C C . SER A 1 525 ? 1.752 6.817 11.156 1.00 96.50 525 SER A C 1
ATOM 4290 O O . SER A 1 525 ? 2.779 6.491 11.754 1.00 96.50 525 SER A O 1
ATOM 4292 N N . PHE A 1 526 ? 1.388 8.094 11.046 1.00 95.69 526 PHE A N 1
ATOM 4293 C CA . PHE A 1 526 ? 2.165 9.193 11.599 1.00 95.69 526 PHE A CA 1
ATOM 4294 C C . PHE A 1 526 ? 2.118 9.211 13.133 1.00 95.69 526 PHE A C 1
ATOM 4296 O O . PHE A 1 526 ? 3.171 9.255 13.780 1.00 95.69 526 PHE A O 1
ATOM 4303 N N . LEU A 1 527 ? 0.912 9.180 13.710 1.00 97.19 527 LEU A N 1
ATOM 4304 C CA . LEU A 1 527 ? 0.699 9.315 15.152 1.00 97.19 527 LEU A CA 1
ATOM 4305 C C . LEU A 1 527 ? 1.423 8.214 15.933 1.00 97.19 527 LEU A C 1
ATOM 4307 O O . LEU A 1 527 ? 2.076 8.511 16.939 1.00 97.19 527 LEU A O 1
ATOM 4311 N N . THR A 1 528 ? 1.361 6.979 15.438 1.00 96.94 528 THR A N 1
ATOM 4312 C CA . THR A 1 528 ? 2.023 5.822 16.041 1.00 96.94 528 THR A CA 1
ATOM 4313 C C . THR A 1 528 ? 3.512 5.796 15.764 1.00 96.94 528 THR A C 1
ATOM 4315 O O . THR A 1 528 ? 4.287 5.603 16.700 1.00 96.94 528 THR A O 1
ATOM 4318 N N . GLY A 1 529 ? 3.947 6.102 14.536 1.00 95.44 529 GLY A N 1
ATOM 4319 C CA . GLY A 1 529 ? 5.374 6.189 14.195 1.00 95.44 529 GLY A CA 1
ATOM 4320 C C . GLY A 1 529 ? 6.155 7.219 15.020 1.00 95.44 529 GLY A C 1
ATOM 4321 O O . GLY A 1 529 ? 7.377 7.150 15.112 1.00 95.44 529 GLY A O 1
ATOM 4322 N N . HIS A 1 530 ? 5.461 8.158 15.661 1.00 94.44 530 HIS A N 1
ATOM 4323 C CA . HIS A 1 530 ? 6.046 9.175 16.534 1.00 94.44 530 HIS A CA 1
ATOM 4324 C C . HIS A 1 530 ? 5.598 9.023 17.994 1.00 94.44 530 HIS A C 1
ATOM 4326 O O . HIS A 1 530 ? 5.485 10.018 18.707 1.00 94.44 530 HIS A O 1
ATOM 4332 N N . SER A 1 531 ? 5.343 7.791 18.433 1.00 92.25 531 SER A N 1
ATOM 4333 C CA . SER A 1 531 ? 5.141 7.409 19.837 1.00 92.25 531 SER A CA 1
ATOM 4334 C C . SER A 1 531 ? 6.419 6.790 20.447 1.00 92.25 531 SER A C 1
ATOM 4336 O O . SER A 1 531 ? 7.511 6.889 19.865 1.00 92.25 531 SER A O 1
ATOM 4338 N N . ASP A 1 532 ? 6.309 6.204 21.639 1.00 88.44 532 ASP A N 1
ATOM 4339 C CA . ASP A 1 532 ? 7.289 5.258 22.201 1.00 88.44 532 ASP A CA 1
ATOM 4340 C C . ASP A 1 532 ? 6.750 3.816 22.326 1.00 88.44 532 ASP A C 1
ATOM 4342 O O . ASP A 1 532 ? 7.413 2.968 22.913 1.00 88.44 532 ASP A O 1
ATOM 4346 N N . GLY A 1 533 ? 5.557 3.545 21.782 1.00 88.00 533 GLY A N 1
ATOM 4347 C CA . GLY A 1 533 ? 4.888 2.243 21.859 1.00 88.00 533 GLY A CA 1
ATOM 4348 C C . GLY A 1 533 ? 3.942 2.071 23.052 1.00 88.00 533 GLY A C 1
ATOM 4349 O O . GLY A 1 533 ? 3.022 1.257 22.981 1.00 88.00 533 GLY A O 1
ATOM 4350 N N . THR A 1 534 ? 4.104 2.867 24.111 1.00 87.56 534 THR A N 1
ATOM 4351 C CA . THR A 1 534 ? 3.212 2.886 25.289 1.00 87.56 534 THR A CA 1
ATOM 4352 C C . THR A 1 534 ? 2.456 4.206 25.402 1.00 87.56 534 THR A C 1
ATOM 4354 O O . THR A 1 534 ? 1.254 4.235 25.659 1.00 87.56 534 THR A O 1
ATOM 4357 N N . GLN A 1 535 ? 3.134 5.320 25.131 1.00 87.44 535 GLN A N 1
ATOM 4358 C CA . GLN A 1 535 ? 2.623 6.674 25.264 1.00 87.44 535 GLN A CA 1
ATOM 4359 C C . GLN A 1 535 ? 2.884 7.492 23.986 1.00 87.44 535 GLN A C 1
ATOM 4361 O O . GLN A 1 535 ? 3.837 7.250 23.232 1.00 87.44 535 GLN A O 1
ATOM 4366 N N . PRO A 1 536 ? 2.017 8.476 23.687 1.0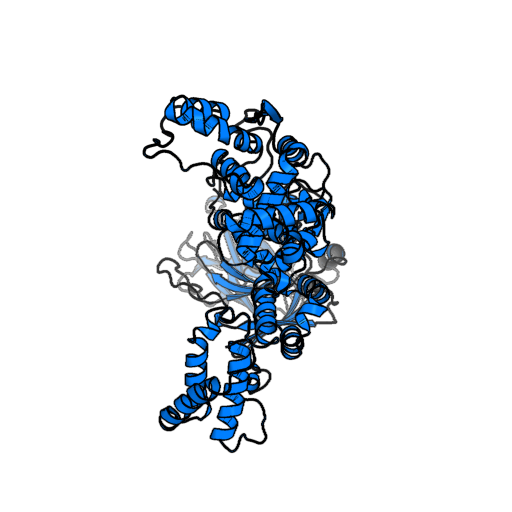0 89.81 536 PRO A N 1
ATOM 4367 C CA . PRO A 1 536 ? 2.276 9.424 22.613 1.00 89.81 536 PRO A CA 1
ATOM 4368 C C . PRO A 1 536 ? 3.498 10.293 22.935 1.00 89.81 536 PRO A C 1
ATOM 4370 O O . PRO A 1 536 ? 3.707 10.690 24.077 1.00 89.81 536 PRO A O 1
ATOM 4373 N N . HIS A 1 537 ? 4.279 10.669 21.917 1.00 89.94 537 HIS A N 1
ATOM 4374 C CA . HIS A 1 537 ? 5.486 11.473 22.121 1.00 89.94 537 HIS A CA 1
ATOM 4375 C C . HIS A 1 537 ? 5.382 12.841 21.431 1.00 89.94 537 HIS A C 1
ATOM 4377 O O . HIS A 1 537 ? 5.782 13.028 20.277 1.00 89.94 537 HIS A O 1
ATOM 4383 N N . ALA A 1 538 ? 4.907 13.842 22.177 1.00 89.19 538 ALA A N 1
ATOM 4384 C CA . ALA A 1 538 ? 4.616 15.187 21.669 1.00 89.19 538 ALA A CA 1
ATOM 4385 C C . ALA A 1 538 ? 5.785 15.840 20.912 1.00 89.19 538 ALA A C 1
ATOM 4387 O O . ALA A 1 538 ? 5.586 16.380 19.829 1.00 89.19 538 ALA A O 1
ATOM 4388 N N . ILE A 1 539 ? 7.019 15.740 21.422 1.00 87.94 539 ILE A N 1
ATOM 4389 C CA . ILE A 1 539 ? 8.190 16.344 20.760 1.00 87.94 539 ILE A CA 1
ATOM 4390 C C . ILE A 1 539 ? 8.511 15.673 19.415 1.00 87.94 539 ILE A C 1
ATOM 4392 O O . ILE A 1 539 ? 8.774 16.371 18.439 1.00 87.94 539 ILE A O 1
ATOM 4396 N N . LYS A 1 540 ? 8.442 14.336 19.313 1.00 91.25 540 LYS A N 1
ATOM 4397 C CA . LYS A 1 540 ? 8.660 13.623 18.042 1.00 91.25 540 LYS A CA 1
ATOM 4398 C C . LYS A 1 540 ? 7.609 14.027 17.004 1.00 91.25 540 LYS A C 1
ATOM 4400 O O . LYS A 1 540 ? 7.968 14.268 15.851 1.00 91.25 540 LYS A O 1
ATOM 4405 N N . ARG A 1 541 ? 6.341 14.153 17.421 1.00 95.00 541 ARG A N 1
ATOM 4406 C CA . ARG A 1 541 ? 5.241 14.632 16.565 1.00 95.00 541 ARG A CA 1
ATOM 4407 C C . ARG A 1 541 ? 5.437 16.098 16.144 1.00 95.00 541 ARG A C 1
ATOM 4409 O O . ARG A 1 541 ? 5.281 16.413 14.968 1.00 95.00 541 ARG A O 1
ATOM 4416 N N . ALA A 1 542 ? 5.868 16.967 17.063 1.00 94.75 542 ALA A N 1
ATOM 4417 C CA . ALA A 1 542 ? 6.173 18.374 16.789 1.00 94.75 542 ALA A CA 1
ATOM 4418 C C . ALA A 1 542 ? 7.290 18.537 15.753 1.00 94.75 542 ALA A C 1
ATOM 4420 O O . ALA A 1 542 ? 7.139 19.278 14.784 1.00 94.75 542 ALA A O 1
ATOM 4421 N N . VAL A 1 543 ? 8.411 17.834 15.947 1.00 93.38 543 VAL A N 1
ATOM 4422 C CA . VAL A 1 543 ? 9.563 17.888 15.036 1.00 93.38 543 VAL A CA 1
ATOM 4423 C C . VAL A 1 543 ? 9.153 17.442 13.638 1.00 93.38 543 VAL A C 1
ATOM 4425 O O . VAL A 1 543 ? 9.483 18.122 12.671 1.00 93.38 543 VAL A O 1
ATOM 4428 N N . TRP A 1 544 ? 8.380 16.360 13.524 1.00 95.31 544 TRP A N 1
ATOM 4429 C CA . TRP A 1 544 ? 7.862 15.918 12.232 1.00 95.31 544 TRP A CA 1
ATOM 4430 C C . TRP A 1 544 ? 6.945 16.957 11.584 1.00 95.31 544 TRP A C 1
ATOM 4432 O O . TRP A 1 544 ? 7.122 17.258 10.407 1.00 95.31 544 TRP A O 1
ATOM 4442 N N . LEU A 1 545 ? 6.009 17.548 12.339 1.00 96.81 545 LEU A N 1
ATOM 4443 C CA . LEU A 1 545 ? 5.099 18.569 11.813 1.00 96.81 545 LEU A CA 1
ATOM 4444 C C . LEU A 1 545 ? 5.892 19.763 11.269 1.00 96.81 545 LEU A C 1
ATOM 4446 O O . LEU A 1 545 ? 5.674 20.209 10.145 1.00 96.81 545 LEU A O 1
ATOM 4450 N N . LYS A 1 546 ? 6.866 20.251 12.035 1.00 95.50 546 LYS A N 1
ATOM 4451 C CA . LYS A 1 546 ? 7.707 21.369 11.608 1.00 95.50 546 LYS A CA 1
ATOM 4452 C C . LYS A 1 546 ? 8.557 21.019 10.387 1.00 95.50 546 LYS A C 1
ATOM 4454 O O . LYS A 1 546 ? 8.550 21.761 9.410 1.00 95.50 546 LYS A O 1
ATOM 4459 N N . GLU A 1 547 ? 9.233 19.876 10.404 1.00 94.06 547 GLU A N 1
ATOM 4460 C CA . GLU A 1 547 ? 10.169 19.498 9.346 1.00 94.06 547 GLU A CA 1
ATOM 4461 C C . GLU A 1 547 ? 9.457 19.074 8.054 1.00 94.06 547 GLU A C 1
ATOM 4463 O O . GLU A 1 547 ? 9.798 19.555 6.974 1.00 94.06 547 GLU A O 1
ATOM 4468 N N . LYS A 1 548 ? 8.476 18.169 8.144 1.00 94.56 548 LYS A N 1
ATOM 4469 C CA . LYS A 1 548 ? 7.857 17.530 6.972 1.00 94.56 548 LYS A CA 1
ATOM 4470 C C . LYS A 1 548 ? 6.670 18.301 6.421 1.00 94.56 548 LYS A C 1
ATOM 4472 O O . LYS A 1 548 ? 6.478 18.306 5.205 1.00 94.56 548 LYS A O 1
ATOM 4477 N N . ILE A 1 549 ? 5.910 18.985 7.276 1.00 97.00 549 ILE A N 1
ATOM 4478 C CA . ILE A 1 549 ? 4.751 19.774 6.843 1.00 97.00 549 ILE A CA 1
ATOM 4479 C C . ILE A 1 549 ? 5.145 21.236 6.642 1.00 97.00 549 ILE A C 1
ATOM 4481 O O . ILE A 1 549 ? 4.930 21.761 5.558 1.00 97.00 549 ILE A O 1
ATOM 4485 N N . LEU A 1 550 ? 5.776 21.889 7.621 1.00 96.44 550 LEU A N 1
ATOM 4486 C CA . LEU A 1 550 ? 6.098 23.324 7.520 1.00 96.44 550 LEU A CA 1
ATOM 4487 C C . LEU A 1 550 ? 7.436 23.626 6.824 1.00 96.44 550 LEU A C 1
ATOM 4489 O O . LEU A 1 550 ? 7.702 24.781 6.498 1.00 96.44 550 LEU A O 1
ATOM 4493 N N . GLY A 1 551 ? 8.280 22.619 6.583 1.00 93.56 551 GLY A N 1
ATOM 4494 C CA . GLY A 1 551 ? 9.596 22.811 5.967 1.00 93.56 551 GLY A CA 1
ATOM 4495 C C . GLY A 1 551 ? 10.590 23.582 6.849 1.00 93.56 551 GLY A C 1
ATOM 4496 O O . GLY A 1 551 ? 11.555 24.142 6.326 1.00 93.56 551 GLY A O 1
ATOM 4497 N N . ASP A 1 552 ? 10.349 23.624 8.163 1.00 91.44 552 ASP A N 1
ATOM 4498 C CA . ASP A 1 552 ? 11.182 24.272 9.180 1.00 91.44 552 ASP A CA 1
ATOM 4499 C C . ASP A 1 552 ? 11.898 23.202 10.016 1.00 91.44 552 ASP A C 1
ATOM 4501 O O . ASP A 1 552 ? 11.312 22.618 10.928 1.00 91.44 552 ASP A O 1
ATOM 4505 N N . HIS A 1 553 ? 13.161 22.919 9.685 1.00 87.06 553 HIS A N 1
ATOM 4506 C CA . HIS A 1 553 ? 13.964 21.909 10.373 1.00 87.06 553 HIS A CA 1
ATOM 4507 C C . HIS A 1 553 ? 14.452 22.440 11.734 1.00 87.06 553 HIS A C 1
ATOM 4509 O O . HIS A 1 553 ? 15.264 23.371 11.768 1.00 87.06 553 HIS A O 1
ATOM 4515 N N . PRO A 1 554 ? 13.992 21.875 12.869 1.00 83.19 554 PRO A N 1
ATOM 4516 C CA . PRO A 1 554 ? 14.482 22.285 14.180 1.00 83.19 554 PRO A CA 1
ATOM 4517 C C . PRO A 1 554 ? 15.976 21.950 14.338 1.00 83.19 554 PRO A C 1
ATOM 4519 O O . PRO A 1 554 ? 16.425 20.940 13.797 1.00 83.19 554 PRO A O 1
ATOM 4522 N N . PRO A 1 555 ? 16.759 22.747 15.091 1.00 78.31 555 PRO A N 1
ATOM 4523 C CA . PRO A 1 555 ? 18.153 22.409 15.363 1.00 78.31 555 PRO A CA 1
ATOM 4524 C C . PRO A 1 555 ? 18.252 21.087 16.147 1.00 78.31 555 PRO A C 1
ATOM 4526 O O . PRO A 1 555 ? 17.337 20.767 16.916 1.00 78.31 555 PRO A O 1
ATOM 4529 N N . PRO A 1 556 ? 19.354 20.327 15.993 1.00 76.31 556 PRO A N 1
ATOM 4530 C CA . PRO A 1 556 ? 19.571 19.118 16.778 1.00 76.31 556 PRO A CA 1
ATOM 4531 C C . PRO A 1 556 ? 19.605 19.439 18.283 1.00 76.31 556 PRO A C 1
ATOM 4533 O O . PRO A 1 556 ? 19.965 20.560 18.666 1.00 76.31 556 PRO A O 1
ATOM 4536 N N . PRO A 1 557 ? 19.245 18.474 19.151 1.00 70.19 557 PRO A N 1
ATOM 4537 C CA . PRO A 1 557 ? 19.306 18.680 20.591 1.00 70.19 557 PRO A CA 1
ATOM 4538 C C . PRO A 1 557 ? 20.753 18.964 21.043 1.00 70.19 557 PRO A C 1
ATOM 4540 O O . PRO A 1 557 ? 21.696 18.447 20.436 1.00 70.19 557 PRO A O 1
ATOM 4543 N N . PRO A 1 558 ? 20.958 19.764 22.107 1.00 69.19 558 PRO A N 1
ATOM 4544 C CA . PRO A 1 558 ? 22.287 20.005 22.658 1.00 69.19 558 PRO A CA 1
ATOM 4545 C C . PRO A 1 558 ? 22.990 18.698 23.074 1.00 69.19 558 PRO A C 1
ATOM 4547 O O . PRO A 1 558 ? 22.331 17.786 23.577 1.00 69.19 558 PRO A O 1
ATOM 4550 N N . PRO A 1 559 ? 24.325 18.597 22.941 1.00 59.44 559 PRO A N 1
ATOM 4551 C CA . PRO A 1 559 ? 25.068 17.497 23.548 1.00 59.44 559 PRO A CA 1
ATOM 4552 C C . PRO A 1 559 ? 24.922 17.560 25.081 1.00 59.44 559 PRO A C 1
ATOM 4554 O O . PRO A 1 559 ? 25.045 18.636 25.665 1.00 59.44 559 PRO A O 1
ATOM 4557 N N . ASN A 1 560 ? 24.676 16.416 25.731 1.00 62.38 560 ASN A N 1
ATOM 4558 C CA . ASN A 1 560 ? 24.462 16.252 27.183 1.00 62.38 560 ASN A CA 1
ATOM 4559 C C . ASN A 1 560 ? 23.096 16.709 27.740 1.00 62.38 560 ASN A C 1
ATOM 4561 O O . ASN A 1 560 ? 23.030 17.217 28.862 1.00 62.38 560 ASN A O 1
ATOM 4565 N N . VAL A 1 561 ? 21.994 16.509 27.010 1.00 59.34 561 VAL A N 1
ATOM 4566 C CA . VAL A 1 561 ? 20.655 16.544 27.629 1.00 59.34 561 VAL A CA 1
ATOM 4567 C C . VAL A 1 561 ? 20.489 15.269 28.470 1.00 59.34 561 VAL A C 1
ATOM 4569 O O . VAL A 1 561 ? 20.504 14.186 27.889 1.00 59.34 561 VAL A O 1
ATOM 4572 N N . PRO A 1 562 ? 20.380 15.350 29.812 1.00 57.59 562 PRO A N 1
ATOM 4573 C CA . PRO A 1 562 ? 20.069 14.176 30.618 1.00 57.59 562 PRO A CA 1
ATOM 4574 C C . PRO A 1 562 ? 18.691 13.647 30.218 1.00 57.59 562 PRO A C 1
ATOM 4576 O O . PRO A 1 562 ? 17.765 14.438 30.009 1.00 57.59 562 PRO A O 1
ATOM 4579 N N . GLU A 1 563 ? 18.564 12.326 30.106 1.00 56.16 563 GLU A N 1
ATOM 4580 C CA . GLU A 1 563 ? 17.264 11.684 29.923 1.00 56.16 563 GLU A CA 1
ATOM 4581 C C . GLU A 1 563 ? 16.315 12.095 31.058 1.00 56.16 563 GLU A C 1
ATOM 4583 O O . GLU A 1 563 ? 16.745 12.469 32.156 1.00 56.16 563 GLU A O 1
ATOM 4588 N N . LEU A 1 564 ? 15.013 12.091 30.774 1.00 56.69 564 LEU A N 1
ATOM 4589 C CA . LEU A 1 564 ? 14.005 12.249 31.815 1.00 56.69 564 LEU A CA 1
ATOM 4590 C C . LEU A 1 564 ? 14.202 11.126 32.829 1.00 56.69 564 LEU A C 1
ATOM 4592 O O . LEU A 1 564 ? 14.042 9.972 32.456 1.00 56.69 564 LEU A O 1
ATOM 4596 N N . ASP A 1 565 ? 14.568 11.466 34.066 1.00 54.12 565 ASP A N 1
ATOM 4597 C CA . ASP A 1 565 ? 14.765 10.486 35.131 1.00 54.12 565 ASP A CA 1
ATOM 4598 C C . ASP A 1 565 ? 13.410 9.843 35.483 1.00 54.12 565 ASP A C 1
ATOM 4600 O O . ASP A 1 565 ? 12.586 10.500 36.142 1.00 54.12 565 ASP A O 1
ATOM 4604 N N . PRO A 1 566 ? 13.150 8.593 35.045 1.00 53.22 566 PRO A N 1
ATOM 4605 C CA . PRO A 1 566 ? 11.878 7.920 35.280 1.00 53.22 566 PRO A CA 1
ATOM 4606 C C . PRO A 1 566 ? 11.675 7.605 36.766 1.00 53.22 566 PRO A C 1
ATOM 4608 O O . PRO A 1 566 ? 10.555 7.325 37.178 1.00 53.22 566 PRO A O 1
ATOM 4611 N N . GLU A 1 567 ? 12.740 7.668 37.576 1.00 51.91 567 GLU A N 1
ATOM 4612 C CA . GLU A 1 567 ? 12.712 7.417 39.018 1.00 51.91 567 GLU A CA 1
ATOM 4613 C C . GLU A 1 567 ? 12.202 8.629 39.813 1.00 51.91 567 GLU A C 1
ATOM 4615 O O . GLU A 1 567 ? 12.048 8.541 41.032 1.00 51.91 567 GLU A O 1
ATOM 4620 N N . THR A 1 568 ? 11.913 9.764 39.158 1.00 63.28 568 THR A N 1
ATOM 4621 C CA . THR A 1 568 ? 11.281 10.916 39.817 1.00 63.28 568 THR A CA 1
ATOM 4622 C C . THR A 1 568 ? 9.901 10.492 40.345 1.00 63.28 568 THR A C 1
ATOM 4624 O O . THR A 1 568 ? 8.985 10.291 39.544 1.00 63.28 568 THR A O 1
ATOM 4627 N N . PRO A 1 569 ? 9.685 10.378 41.673 1.00 53.34 569 PRO A N 1
ATOM 4628 C CA . PRO A 1 569 ? 8.470 9.759 42.194 1.00 53.34 569 PRO A CA 1
ATOM 4629 C C . PRO A 1 569 ? 7.209 10.522 41.773 1.00 53.34 569 PRO A C 1
ATOM 4631 O O . PRO A 1 569 ? 7.048 11.701 42.093 1.00 53.34 569 PRO A O 1
ATOM 4634 N N . GLY A 1 570 ? 6.288 9.843 41.081 1.00 62.22 570 GLY A N 1
ATOM 4635 C CA . GLY A 1 570 ? 5.034 10.428 40.608 1.00 62.22 570 GLY A CA 1
ATOM 4636 C C . GLY A 1 570 ? 5.123 11.152 39.262 1.00 62.22 570 GLY A C 1
ATOM 4637 O O . GLY A 1 570 ? 4.107 11.708 38.838 1.00 62.22 570 GLY A O 1
ATOM 4638 N N . PHE A 1 571 ? 6.272 11.128 38.576 1.00 65.75 571 PHE A N 1
ATOM 4639 C CA . PHE A 1 571 ? 6.449 11.706 37.237 1.00 65.75 571 PHE A CA 1
ATOM 4640 C C . PHE A 1 571 ? 5.491 11.080 36.216 1.00 65.75 571 PHE A C 1
ATOM 4642 O O . PHE A 1 571 ? 4.826 11.783 35.457 1.00 65.75 571 PHE A O 1
ATOM 4649 N N . GLU A 1 572 ? 5.288 9.766 36.300 1.00 65.00 572 GLU A N 1
ATOM 4650 C CA . GLU A 1 572 ? 4.330 9.003 35.498 1.00 65.00 572 GLU A CA 1
ATOM 4651 C C . GLU A 1 572 ? 2.853 9.382 35.737 1.00 65.00 572 GLU A C 1
ATOM 4653 O O . GLU A 1 572 ? 1.986 8.998 34.942 1.00 65.00 572 GLU A O 1
ATOM 4658 N N . LYS A 1 573 ? 2.552 10.133 36.809 1.00 68.25 573 LYS A N 1
ATOM 4659 C CA . LYS A 1 573 ? 1.201 10.614 37.166 1.00 68.25 573 LYS A CA 1
ATOM 4660 C C . LYS A 1 573 ? 0.944 12.064 36.740 1.00 68.25 573 LYS A C 1
ATOM 4662 O O . LYS A 1 573 ? -0.182 12.558 36.905 1.00 68.25 573 LYS A O 1
ATOM 4667 N N . LEU A 1 574 ? 1.962 12.752 36.228 1.00 73.56 574 LEU A N 1
ATOM 4668 C CA . LEU A 1 574 ? 1.873 14.121 35.727 1.00 73.56 574 LEU A CA 1
ATOM 4669 C C . LEU A 1 574 ? 1.293 14.146 34.307 1.00 73.56 574 LEU A C 1
ATOM 4671 O O . LEU A 1 574 ? 1.513 13.234 33.511 1.00 73.56 574 LEU A O 1
ATOM 4675 N N . THR A 1 575 ? 0.559 15.208 33.989 1.00 77.56 575 THR A N 1
ATOM 4676 C CA . THR A 1 575 ? 0.159 15.558 32.617 1.00 77.56 575 THR A CA 1
ATOM 4677 C C . THR A 1 575 ? 1.392 15.898 31.776 1.00 77.56 575 THR A C 1
ATOM 4679 O O . THR A 1 575 ? 2.426 16.286 32.325 1.00 77.56 575 THR A O 1
ATOM 4682 N N . LEU A 1 576 ? 1.306 15.828 30.444 1.00 77.94 576 LEU A N 1
ATOM 4683 C CA . LEU A 1 576 ? 2.436 16.201 29.584 1.00 77.94 576 LEU A CA 1
ATOM 4684 C C . LEU A 1 576 ? 2.913 17.628 29.856 1.00 77.94 576 LEU A C 1
ATOM 4686 O O . LEU A 1 576 ? 4.113 17.872 29.900 1.00 77.94 576 LEU A O 1
ATOM 4690 N N . LYS A 1 577 ? 1.997 18.582 30.058 1.00 78.25 577 LYS A N 1
ATOM 4691 C CA . LYS A 1 577 ? 2.371 19.973 30.356 1.00 78.25 577 LYS A CA 1
ATOM 4692 C C . LYS A 1 577 ? 3.181 20.085 31.645 1.00 78.25 577 LYS A C 1
ATOM 4694 O O . LYS A 1 577 ? 4.148 20.843 31.682 1.00 78.25 577 LYS A O 1
ATOM 4699 N N . GLU A 1 578 ? 2.822 19.321 32.673 1.00 77.56 578 GLU A N 1
ATOM 4700 C CA . GLU A 1 578 ? 3.575 19.244 33.930 1.00 77.56 578 GLU A CA 1
ATOM 4701 C C . GLU A 1 578 ? 4.945 18.575 33.720 1.00 77.56 578 GLU A C 1
ATOM 4703 O O . GLU A 1 578 ? 5.956 19.100 34.190 1.00 77.56 578 GLU A O 1
ATOM 4708 N N . GLN A 1 579 ? 5.010 17.481 32.952 1.00 78.06 579 GLN A N 1
ATOM 4709 C CA . GLN A 1 579 ? 6.270 16.805 32.610 1.00 78.06 579 GLN A CA 1
ATOM 4710 C C . GLN A 1 579 ? 7.212 17.721 31.811 1.00 78.06 579 GLN A C 1
ATOM 4712 O O . GLN A 1 579 ? 8.377 17.892 32.176 1.00 78.06 579 GLN A O 1
ATOM 4717 N N . LEU A 1 580 ? 6.700 18.375 30.761 1.00 76.75 580 LEU A N 1
ATOM 4718 C CA . LEU A 1 580 ? 7.439 19.352 29.960 1.00 76.75 580 LEU A CA 1
ATOM 4719 C C . LEU A 1 580 ? 7.901 20.526 30.820 1.00 76.75 580 LEU A C 1
ATOM 4721 O O . LEU A 1 580 ? 9.033 20.976 30.661 1.00 76.75 580 LEU A O 1
ATOM 4725 N N . PHE A 1 581 ? 7.065 21.015 31.743 1.00 76.00 581 PHE A N 1
ATOM 4726 C CA . PHE A 1 581 ? 7.439 22.086 32.665 1.00 76.00 581 PHE A CA 1
ATOM 4727 C C . PHE A 1 581 ? 8.632 21.695 33.545 1.00 76.00 581 PHE A C 1
ATOM 4729 O O . PHE A 1 581 ? 9.584 22.470 33.636 1.00 76.00 581 PHE A O 1
ATOM 4736 N N . LEU A 1 582 ? 8.618 20.496 34.136 1.00 73.00 582 LEU A N 1
ATOM 4737 C CA . LEU A 1 582 ? 9.739 19.996 34.939 1.00 73.00 582 LEU A CA 1
ATOM 4738 C C . LEU A 1 582 ? 11.011 19.816 34.102 1.00 73.00 582 LEU A C 1
ATOM 4740 O O . LEU A 1 582 ? 12.091 20.219 34.535 1.00 73.00 582 LEU A O 1
ATOM 4744 N N . HIS A 1 583 ? 10.884 19.280 32.885 1.00 71.31 583 HIS A N 1
ATOM 4745 C CA . HIS A 1 583 ? 12.012 19.050 31.980 1.00 71.31 583 HIS A CA 1
ATOM 4746 C C . HIS A 1 583 ? 12.667 20.352 31.502 1.00 71.31 583 HIS A C 1
ATOM 4748 O O . HIS A 1 583 ? 13.891 20.489 31.486 1.00 71.31 583 HIS A O 1
ATOM 4754 N N . ARG A 1 584 ? 11.846 21.342 31.134 1.00 73.38 584 ARG A N 1
ATOM 4755 C CA . ARG A 1 584 ? 12.300 22.583 30.490 1.00 73.38 584 ARG A CA 1
ATOM 4756 C C . ARG A 1 584 ? 12.736 23.674 31.464 1.00 73.38 584 ARG A C 1
ATOM 4758 O O . ARG A 1 584 ? 13.129 24.745 31.009 1.00 73.38 584 ARG A O 1
ATOM 4765 N N . ASN A 1 585 ? 12.690 23.437 32.778 1.00 68.94 585 ASN A N 1
ATOM 4766 C CA . ASN A 1 585 ? 12.998 24.450 33.799 1.00 68.94 585 ASN A CA 1
ATOM 4767 C C . ASN A 1 585 ? 14.499 24.833 33.876 1.00 68.94 585 ASN A C 1
ATOM 4769 O O . ASN A 1 585 ? 14.937 25.524 34.793 1.00 68.94 585 ASN A O 1
ATOM 4773 N N . LYS A 1 586 ? 15.313 24.388 32.910 1.00 68.81 586 LYS A N 1
ATOM 4774 C CA . LYS A 1 586 ? 16.709 24.799 32.721 1.00 68.81 586 LYS A CA 1
ATOM 4775 C C . LYS A 1 586 ? 16.796 25.828 31.594 1.00 68.81 586 LYS A C 1
ATOM 4777 O O . LYS A 1 586 ? 16.273 25.607 30.503 1.00 68.81 586 LYS A O 1
ATOM 4782 N N . VAL A 1 587 ? 17.538 26.913 31.829 1.00 67.38 587 VAL A N 1
ATOM 4783 C CA . VAL A 1 587 ? 17.728 28.020 30.866 1.00 67.38 587 VAL A CA 1
ATOM 4784 C C . VAL A 1 587 ? 18.215 27.524 29.496 1.00 67.38 587 VAL A C 1
ATOM 4786 O O . VAL A 1 587 ? 17.748 28.007 28.473 1.00 67.38 587 VAL A O 1
ATOM 4789 N N . SER A 1 588 ? 19.081 26.505 29.462 1.00 67.06 588 SER A N 1
ATOM 4790 C CA . SER A 1 588 ? 19.601 25.909 28.222 1.00 67.06 588 SER A CA 1
ATOM 4791 C C . SER A 1 588 ? 18.559 25.160 27.378 1.00 67.06 588 SER A C 1
ATOM 4793 O O . SER A 1 588 ? 18.771 24.971 26.185 1.00 67.06 588 SER A O 1
ATOM 4795 N N . CYS A 1 589 ? 17.448 24.722 27.975 1.00 70.88 589 CYS A N 1
ATOM 4796 C CA . CYS A 1 589 ? 16.414 23.922 27.309 1.00 70.88 589 CYS A CA 1
ATOM 4797 C C . CYS A 1 589 ? 15.229 24.799 26.869 1.00 70.88 589 CYS A C 1
ATOM 4799 O O . CYS A 1 589 ? 14.651 24.598 25.798 1.00 70.88 589 CYS A O 1
ATOM 4801 N N . MET A 1 590 ? 14.896 25.816 27.667 1.00 75.19 590 MET A N 1
ATOM 4802 C CA . MET A 1 590 ? 13.698 26.642 27.498 1.00 75.19 590 MET A CA 1
ATOM 4803 C C . MET A 1 590 ? 13.584 27.308 26.114 1.00 75.19 590 MET A C 1
ATOM 4805 O O . MET A 1 590 ? 12.498 27.319 25.535 1.00 75.19 590 MET A O 1
ATOM 4809 N N . ASP A 1 591 ? 14.685 27.817 25.553 1.00 76.88 591 ASP A N 1
ATOM 4810 C CA . ASP A 1 591 ? 14.662 28.564 24.285 1.00 76.88 591 ASP A CA 1
ATOM 4811 C C . ASP A 1 591 ? 14.301 27.704 23.066 1.00 76.88 591 ASP A C 1
ATOM 4813 O O . ASP A 1 591 ? 13.617 28.176 22.151 1.00 76.88 591 ASP A O 1
ATOM 4817 N N . CYS A 1 592 ? 14.734 26.440 23.046 1.00 75.44 592 CYS A N 1
ATOM 4818 C CA . CYS A 1 592 ? 14.369 25.503 21.982 1.00 75.44 592 CYS A CA 1
ATOM 4819 C C . CYS A 1 592 ? 12.947 24.971 22.192 1.00 75.44 592 CYS A C 1
ATOM 4821 O O . CYS A 1 592 ? 12.139 24.989 21.262 1.00 75.44 592 CYS A O 1
ATOM 4823 N N . HIS A 1 593 ? 12.605 24.583 23.422 1.00 80.31 593 HIS A N 1
ATOM 4824 C CA . HIS A 1 593 ? 11.288 24.043 23.768 1.00 80.31 593 HIS A CA 1
ATOM 4825 C C . HIS A 1 593 ? 10.151 25.047 23.530 1.00 80.31 593 HIS A C 1
ATOM 4827 O O . HIS A 1 593 ? 9.119 24.682 22.969 1.00 80.31 593 HIS A O 1
ATOM 4833 N N . LYS A 1 594 ? 10.369 26.345 23.792 1.00 81.62 594 LYS A N 1
ATOM 4834 C CA . LYS A 1 594 ? 9.403 27.412 23.461 1.00 81.62 594 LYS A CA 1
ATOM 4835 C C . LYS A 1 594 ? 9.027 27.447 21.970 1.00 81.62 594 LYS A C 1
ATOM 4837 O O . LYS A 1 594 ? 7.944 27.908 21.624 1.00 81.62 594 LYS A O 1
ATOM 4842 N N . LYS A 1 595 ? 9.903 26.964 21.083 1.00 85.56 595 LYS A N 1
ATOM 4843 C CA . LYS A 1 595 ? 9.699 26.950 19.625 1.00 85.56 595 LYS A CA 1
ATOM 4844 C C . LYS A 1 595 ? 9.155 25.622 19.088 1.00 85.56 595 LYS A C 1
ATOM 4846 O O . LYS A 1 595 ? 8.799 25.570 17.911 1.00 85.56 595 LYS A O 1
ATOM 4851 N N . ILE A 1 596 ? 9.138 24.563 19.899 1.00 88.12 596 ILE A N 1
ATOM 4852 C CA . ILE A 1 596 ? 8.825 23.192 19.463 1.00 88.12 596 ILE A CA 1
ATOM 4853 C C . ILE A 1 596 ? 7.608 22.647 20.205 1.00 88.12 596 ILE A C 1
ATOM 4855 O O . ILE A 1 596 ? 6.663 22.223 19.544 1.00 88.12 596 ILE A O 1
ATOM 4859 N N . ASP A 1 597 ? 7.594 22.707 21.541 1.00 88.38 597 ASP A N 1
ATOM 4860 C CA . ASP A 1 597 ? 6.531 22.137 22.381 1.00 88.38 597 ASP A CA 1
ATOM 4861 C C . ASP A 1 597 ? 5.127 22.528 21.915 1.00 88.38 597 ASP A C 1
ATOM 4863 O O . ASP A 1 597 ? 4.266 21.643 21.876 1.00 88.38 597 ASP A O 1
ATOM 4867 N N . PRO A 1 598 ? 4.863 23.791 21.503 1.00 91.81 598 PRO A N 1
ATOM 4868 C CA . PRO A 1 598 ? 3.517 24.164 21.114 1.00 91.81 598 PRO A CA 1
ATOM 4869 C C . PRO A 1 598 ? 2.943 23.352 19.952 1.00 91.81 598 PRO A C 1
ATOM 4871 O O . PRO A 1 598 ? 1.756 23.047 19.956 1.00 91.81 598 PRO A O 1
ATOM 4874 N N . TYR A 1 599 ? 3.802 22.942 19.017 1.00 94.19 599 TYR A N 1
ATOM 4875 C CA . TYR A 1 599 ? 3.452 22.107 17.867 1.00 94.19 599 TYR A CA 1
ATOM 4876 C C . TYR A 1 599 ? 3.262 20.626 18.234 1.00 94.19 599 TYR A C 1
ATOM 4878 O O . TYR A 1 599 ? 2.819 19.845 17.399 1.00 94.19 599 TYR A O 1
ATOM 4886 N N . GLY A 1 600 ? 3.625 20.221 19.455 1.00 92.94 600 GLY A N 1
ATOM 4887 C CA . GLY A 1 600 ? 3.491 18.854 19.962 1.00 92.94 600 GLY A CA 1
ATOM 4888 C C . GLY A 1 600 ? 2.290 18.664 20.879 1.00 92.94 600 GLY A C 1
ATOM 4889 O O . GLY A 1 600 ? 1.590 17.663 20.763 1.00 92.94 600 GLY A O 1
ATOM 4890 N N . VAL A 1 601 ? 2.035 19.636 21.761 1.00 92.69 601 VAL A N 1
ATOM 4891 C CA . VAL A 1 601 ? 0.933 19.606 22.747 1.00 92.69 601 VAL A CA 1
ATOM 4892 C C . VAL A 1 601 ? -0.434 19.433 22.075 1.00 92.69 601 VAL A C 1
ATOM 4894 O O . VAL A 1 601 ? -1.294 18.727 22.588 1.00 92.69 601 VAL A O 1
ATOM 4897 N N . ILE A 1 602 ? -0.613 19.985 20.876 1.00 94.44 602 ILE A N 1
ATOM 4898 C CA . ILE A 1 602 ? -1.841 19.837 20.082 1.00 94.44 602 ILE A CA 1
ATOM 4899 C C . ILE A 1 602 ? -2.179 18.380 19.704 1.00 94.44 602 ILE A C 1
ATOM 4901 O O . ILE A 1 602 ? -3.326 18.089 19.371 1.00 94.44 602 ILE A O 1
ATOM 4905 N N . PHE A 1 603 ? -1.221 17.446 19.789 1.00 95.00 603 PHE A N 1
ATOM 4906 C CA . PHE A 1 603 ? -1.433 16.013 19.539 1.00 95.00 603 PHE A CA 1
ATOM 4907 C C . PHE A 1 603 ? -1.823 15.208 20.786 1.00 95.00 603 PHE A C 1
ATOM 4909 O O . PHE A 1 603 ? -2.025 14.001 20.662 1.00 95.00 603 PHE A O 1
ATOM 4916 N N . GLU A 1 604 ? -1.905 15.823 21.969 1.00 91.44 604 GLU A N 1
ATOM 4917 C CA . GLU A 1 604 ? -2.164 15.132 23.245 1.00 91.44 604 GLU A CA 1
ATOM 4918 C C . GLU A 1 604 ? -3.446 14.289 23.238 1.00 91.44 604 GLU A C 1
ATOM 4920 O O . GLU A 1 604 ? -3.499 13.225 23.853 1.00 91.44 604 GLU A O 1
ATOM 4925 N N . ASN A 1 605 ? -4.473 14.721 22.500 1.00 93.56 605 ASN A N 1
ATOM 4926 C CA . ASN A 1 605 ? -5.709 13.954 22.365 1.00 93.56 605 ASN A CA 1
ATOM 4927 C C . ASN A 1 605 ? -5.551 12.658 21.567 1.00 93.56 605 ASN A C 1
ATOM 4929 O O . ASN A 1 605 ? -6.539 11.962 21.400 1.00 93.56 605 ASN A O 1
ATOM 4933 N N . TYR A 1 606 ? -4.372 12.318 21.053 1.00 95.00 606 TYR A N 1
ATOM 4934 C CA . TYR A 1 606 ? -4.142 11.047 20.377 1.00 95.00 606 TYR A CA 1
ATOM 4935 C C . TYR A 1 606 ? -3.205 10.173 21.193 1.00 95.00 606 TYR A C 1
ATOM 4937 O O . TYR A 1 606 ? -2.073 10.578 21.467 1.00 95.00 606 TYR A O 1
ATOM 4945 N N . ASP A 1 607 ? -3.653 8.960 21.514 1.00 93.44 607 ASP A N 1
ATOM 4946 C CA . ASP A 1 607 ? -2.858 7.960 22.229 1.00 93.44 607 ASP A CA 1
ATOM 4947 C C . ASP A 1 607 ? -1.652 7.460 21.398 1.00 93.44 607 ASP A C 1
ATOM 4949 O O . ASP A 1 607 ? -1.377 7.946 20.289 1.00 93.44 607 ASP A O 1
ATOM 4953 N N . ALA A 1 608 ? -0.890 6.499 21.932 1.00 93.75 608 ALA A N 1
ATOM 4954 C CA . ALA A 1 608 ? 0.267 5.925 21.236 1.00 93.75 608 ALA A CA 1
ATOM 4955 C C . ALA A 1 608 ? -0.112 5.253 19.901 1.00 93.75 608 ALA A C 1
ATOM 4957 O O . ALA A 1 608 ? 0.675 5.245 18.957 1.00 93.75 608 ALA A O 1
ATOM 4958 N N . THR A 1 609 ? -1.342 4.756 19.788 1.00 95.69 609 THR A N 1
ATOM 4959 C CA . THR A 1 609 ? -1.885 4.087 18.595 1.00 95.69 609 THR A CA 1
ATOM 4960 C C . THR A 1 609 ? -2.620 5.032 17.641 1.00 95.69 609 THR A C 1
ATOM 4962 O O . THR A 1 609 ? -3.162 4.616 16.618 1.00 95.69 609 THR A O 1
ATOM 4965 N N . GLY A 1 610 ? -2.652 6.326 17.965 1.00 94.81 610 GLY A N 1
ATOM 4966 C CA . GLY A 1 610 ? -3.337 7.330 17.168 1.00 94.81 610 GLY A CA 1
ATOM 4967 C C . GLY A 1 610 ? -4.862 7.288 17.283 1.00 94.81 610 GLY A C 1
ATOM 4968 O O . GLY A 1 610 ? -5.536 7.797 16.381 1.00 94.81 610 GLY A O 1
ATOM 4969 N N . ARG A 1 611 ? -5.436 6.714 18.349 1.00 94.19 611 ARG A N 1
ATOM 4970 C CA . ARG A 1 611 ? -6.867 6.865 18.675 1.00 94.19 611 ARG A CA 1
ATOM 4971 C C . ARG A 1 611 ? -7.101 8.153 19.446 1.00 94.19 611 ARG A C 1
ATOM 4973 O O . ARG A 1 611 ? -6.280 8.554 20.266 1.00 94.19 611 ARG A O 1
ATOM 4980 N N . TYR A 1 612 ? -8.228 8.797 19.163 1.00 93.38 612 TYR A N 1
ATOM 4981 C CA . TYR A 1 612 ? -8.600 10.041 19.818 1.00 93.38 612 TYR A CA 1
ATOM 4982 C C . TYR A 1 612 ? -9.162 9.778 21.224 1.00 93.38 612 TYR A C 1
ATOM 4984 O O . TYR A 1 612 ? -10.001 8.898 21.407 1.00 93.38 612 TYR A O 1
ATOM 4992 N N . GLN A 1 613 ? -8.741 10.573 22.201 1.00 91.00 613 GLN A N 1
ATOM 4993 C CA . GLN A 1 613 ? -9.102 10.478 23.610 1.00 91.00 613 GLN A CA 1
ATOM 4994 C C . GLN A 1 613 ? -9.270 11.872 24.235 1.00 91.00 613 GLN A C 1
ATOM 4996 O O . GLN A 1 613 ? -8.592 12.839 23.880 1.00 91.00 613 GLN A O 1
ATOM 5001 N N . LEU A 1 614 ? -10.188 11.972 25.199 1.00 90.62 614 LEU A N 1
ATOM 5002 C CA . LEU A 1 614 ? -10.449 13.198 25.970 1.00 90.62 614 LEU A CA 1
ATOM 5003 C C . LEU A 1 614 ? -9.799 13.175 27.357 1.00 90.62 614 LEU A C 1
ATOM 5005 O O . LEU A 1 614 ? -9.658 14.214 28.003 1.00 90.62 614 LEU A O 1
ATOM 5009 N N . THR A 1 615 ? -9.420 11.990 27.825 1.00 88.38 615 THR A N 1
ATOM 5010 C CA . THR A 1 615 ? -8.795 11.787 29.125 1.00 88.38 615 THR A CA 1
ATOM 5011 C C . THR A 1 615 ? -7.582 10.880 28.981 1.00 88.38 615 THR A C 1
ATOM 5013 O O . THR A 1 615 ? -7.560 9.985 28.143 1.00 88.38 615 THR A O 1
ATOM 5016 N N . MET A 1 616 ? -6.572 11.113 29.813 1.00 81.69 616 MET A N 1
ATOM 5017 C CA . MET A 1 616 ? -5.385 10.273 29.929 1.00 81.69 616 MET A CA 1
ATOM 5018 C C . MET A 1 616 ? -5.172 9.967 31.410 1.00 81.69 616 MET A C 1
ATOM 5020 O O . MET A 1 616 ? -5.146 10.878 32.240 1.00 81.69 616 MET A O 1
ATOM 5024 N N . LYS A 1 617 ? -5.080 8.678 31.765 1.00 77.31 617 LYS A N 1
ATOM 5025 C CA . LYS A 1 617 ? -4.934 8.214 33.162 1.00 77.31 617 LYS A CA 1
ATOM 5026 C C . LYS A 1 617 ? -5.985 8.823 34.116 1.00 77.31 617 LYS A C 1
ATOM 5028 O O . LYS A 1 617 ? -5.683 9.196 35.247 1.00 77.31 617 LYS A O 1
ATOM 5033 N N . GLY A 1 618 ? -7.226 8.969 33.639 1.00 80.81 618 GLY A N 1
ATOM 5034 C CA . GLY A 1 618 ? -8.349 9.522 34.408 1.00 80.81 618 GLY A CA 1
ATOM 5035 C C . GLY A 1 618 ? -8.366 11.050 34.564 1.00 80.81 618 GLY A C 1
ATOM 5036 O O . GLY A 1 618 ? -9.283 11.573 35.194 1.00 80.81 618 GLY A O 1
ATOM 5037 N N . LYS A 1 619 ? -7.401 11.779 33.985 1.00 83.00 619 LYS A N 1
ATOM 5038 C CA . LYS A 1 619 ? -7.374 13.251 33.963 1.00 83.00 619 LYS A CA 1
ATOM 5039 C C . LYS A 1 619 ? -7.814 13.784 32.594 1.00 83.00 619 LYS A C 1
ATOM 5041 O O . LYS A 1 619 ? -7.458 13.171 31.588 1.00 83.00 619 LYS A O 1
ATOM 5046 N N . PRO A 1 620 ? -8.553 14.907 32.520 1.00 89.06 620 PRO A N 1
ATOM 5047 C CA . PRO A 1 620 ? -8.812 15.596 31.257 1.00 89.06 620 PRO A CA 1
ATOM 5048 C C . PRO A 1 620 ? -7.511 15.995 30.560 1.00 89.06 620 PRO A C 1
ATOM 5050 O O . PRO A 1 620 ? -6.567 16.441 31.214 1.00 89.06 620 PRO A O 1
ATOM 5053 N N . ILE A 1 621 ? -7.479 15.836 29.242 1.00 89.88 621 ILE A N 1
ATOM 5054 C CA . ILE A 1 621 ? -6.356 16.263 28.409 1.00 89.88 621 ILE A CA 1
ATOM 5055 C C . ILE A 1 621 ? -6.473 17.762 28.127 1.00 89.88 621 ILE A C 1
ATOM 5057 O O . ILE A 1 621 ? -7.556 18.259 27.821 1.00 89.88 621 ILE A O 1
ATOM 5061 N N . ASP A 1 622 ? -5.347 18.470 28.207 1.00 89.50 622 ASP A N 1
ATOM 5062 C CA . ASP A 1 622 ? -5.244 19.886 27.862 1.00 89.50 622 ASP A CA 1
ATOM 5063 C C . ASP A 1 622 ? -4.341 20.065 26.634 1.00 89.50 622 ASP A C 1
ATOM 5065 O O . ASP A 1 622 ? -3.119 20.187 26.737 1.00 89.50 622 ASP A O 1
ATOM 5069 N N . SER A 1 623 ? -4.976 20.096 25.464 1.00 92.12 623 SER A N 1
ATOM 5070 C CA . SER A 1 623 ? -4.356 20.278 24.148 1.00 92.12 623 SER A CA 1
ATOM 5071 C C . SER A 1 623 ? -4.112 21.737 23.761 1.00 92.12 623 SER A C 1
ATOM 5073 O O . SER A 1 623 ? -3.588 21.997 22.672 1.00 92.12 623 SER A O 1
ATOM 5075 N N . LYS A 1 624 ? -4.470 22.700 24.623 1.00 94.31 624 LYS A N 1
ATOM 5076 C CA . LYS A 1 624 ? -4.327 24.128 24.318 1.00 94.31 624 LYS A CA 1
ATOM 5077 C C . LYS A 1 624 ? -2.873 24.540 24.275 1.00 94.31 624 LYS A C 1
ATOM 5079 O O . LYS A 1 624 ? -2.085 24.166 25.147 1.00 94.31 624 LYS A O 1
ATOM 5084 N N . SER A 1 625 ? -2.519 25.378 23.318 1.00 92.88 625 SER A N 1
ATOM 5085 C CA . SER A 1 625 ? -1.156 25.852 23.169 1.00 92.88 625 SER A CA 1
ATOM 5086 C C . SER A 1 625 ? -1.082 27.235 22.541 1.00 92.88 625 SER A C 1
ATOM 5088 O O . SER A 1 625 ? -1.963 27.635 21.787 1.00 92.88 625 SER A O 1
ATOM 5090 N N . VAL A 1 626 ? -0.003 27.956 22.847 1.00 94.25 626 VAL A N 1
ATOM 5091 C CA . VAL A 1 626 ? 0.316 29.256 22.246 1.00 94.25 626 VAL A CA 1
ATOM 5092 C C . VAL A 1 626 ? 1.526 29.068 21.343 1.00 94.25 626 VAL A C 1
ATOM 5094 O O . VAL A 1 626 ? 2.613 28.717 21.813 1.00 94.25 626 VAL A O 1
ATOM 5097 N N . LEU A 1 627 ? 1.340 29.278 20.043 1.00 93.94 627 LEU A N 1
ATOM 5098 C CA . LEU A 1 627 ? 2.399 29.170 19.047 1.00 93.94 627 LEU A CA 1
ATOM 5099 C C . LEU A 1 627 ? 3.416 30.322 19.189 1.00 93.94 627 LEU A C 1
ATOM 5101 O O . LEU A 1 627 ? 3.108 31.358 19.783 1.00 93.94 627 LEU A O 1
ATOM 5105 N N . PRO A 1 628 ? 4.639 30.194 18.635 1.00 90.94 628 PRO A N 1
ATOM 5106 C CA . PRO A 1 628 ? 5.679 31.222 18.776 1.00 90.94 628 PRO A CA 1
ATOM 5107 C C . PRO A 1 628 ? 5.316 32.607 18.222 1.00 90.94 628 PRO A C 1
ATOM 5109 O O . PRO A 1 628 ? 5.946 33.591 18.602 1.00 90.94 628 PRO A O 1
ATOM 5112 N N . ASP A 1 629 ? 4.333 32.682 17.324 1.00 91.81 629 ASP A N 1
ATOM 5113 C CA . ASP A 1 629 ? 3.808 33.927 16.757 1.00 91.81 629 ASP A CA 1
ATOM 5114 C C . ASP A 1 629 ? 2.637 34.525 17.562 1.00 91.81 629 ASP A C 1
ATOM 5116 O O . ASP A 1 629 ? 2.105 35.568 17.187 1.00 91.81 629 ASP A O 1
ATOM 5120 N N . GLY A 1 630 ? 2.261 33.893 18.680 1.00 93.50 630 GLY A N 1
ATOM 5121 C CA . GLY A 1 630 ? 1.209 34.340 19.589 1.00 93.50 630 GLY A CA 1
ATOM 5122 C C . GLY A 1 630 ? -0.190 33.805 19.279 1.00 93.50 630 GLY A C 1
ATOM 5123 O O . GLY A 1 630 ? -1.102 34.098 20.047 1.00 93.50 630 GLY A O 1
ATOM 5124 N N . ASN A 1 631 ? -0.387 33.027 18.206 1.00 95.88 631 ASN A N 1
ATOM 5125 C CA . ASN A 1 631 ? -1.688 32.406 17.944 1.00 95.88 631 ASN A CA 1
ATOM 5126 C C . ASN A 1 631 ? -1.975 31.290 18.955 1.00 95.88 631 ASN A C 1
ATOM 5128 O O . ASN A 1 631 ? -1.119 30.446 19.226 1.00 95.88 631 ASN A O 1
ATOM 5132 N N . GLU A 1 632 ? -3.196 31.274 19.478 1.00 96.62 632 GLU A N 1
ATOM 5133 C CA . GLU A 1 632 ? -3.699 30.191 20.319 1.00 96.62 632 GLU A CA 1
ATOM 5134 C C . GLU A 1 632 ? -4.326 29.098 19.449 1.00 96.62 632 GLU A C 1
ATOM 5136 O O . GLU A 1 632 ? -5.027 29.395 18.481 1.00 96.62 632 GLU A O 1
ATOM 5141 N N . VAL A 1 633 ? -4.059 27.841 19.797 1.00 96.06 633 VAL A N 1
ATOM 5142 C CA . VAL A 1 633 ? -4.621 26.650 19.150 1.00 96.06 633 VAL A CA 1
ATOM 5143 C C . VAL A 1 633 ? -5.055 25.641 20.210 1.00 96.06 633 VAL A C 1
ATOM 5145 O O . VAL A 1 633 ? -4.335 25.423 21.186 1.00 96.06 633 VAL A O 1
ATOM 5148 N N . ASP A 1 634 ? -6.213 25.011 20.026 1.00 94.56 634 ASP A N 1
ATOM 5149 C CA . ASP A 1 634 ? -6.696 23.906 20.854 1.00 94.56 634 ASP A CA 1
ATOM 5150 C C . ASP A 1 634 ? -6.808 22.609 20.037 1.00 94.56 634 ASP A C 1
ATOM 5152 O O . ASP A 1 634 ? -7.762 22.369 19.295 1.00 94.56 634 ASP A O 1
ATOM 5156 N N . GLY A 1 635 ? -5.789 21.757 20.159 1.00 93.75 635 GLY A N 1
ATOM 5157 C CA . GLY A 1 635 ? -5.754 20.466 19.475 1.00 93.75 635 GLY A CA 1
ATOM 5158 C C . GLY A 1 635 ? -5.519 20.540 17.960 1.00 93.75 635 GLY A C 1
ATOM 5159 O O . GLY A 1 635 ? -5.099 21.551 17.393 1.00 93.75 635 GLY A O 1
ATOM 5160 N N . ILE A 1 636 ? -5.744 19.406 17.287 1.00 94.75 636 ILE A N 1
ATOM 5161 C CA . ILE A 1 636 ? -5.394 19.232 15.867 1.00 94.75 636 ILE A CA 1
ATOM 5162 C C . ILE A 1 636 ? -6.253 20.056 14.925 1.00 94.75 636 ILE A C 1
ATOM 5164 O O . ILE A 1 636 ? -5.720 20.540 13.930 1.00 94.75 636 ILE A O 1
ATOM 5168 N N . GLN A 1 637 ? -7.547 20.221 15.200 1.00 94.81 637 GLN A N 1
ATOM 5169 C CA . GLN A 1 637 ? -8.405 20.957 14.274 1.00 94.81 637 GLN A CA 1
ATOM 5170 C C . GLN A 1 637 ? -7.995 22.430 14.187 1.00 94.81 637 GLN A C 1
ATOM 5172 O O . GLN A 1 637 ? -7.773 22.926 13.086 1.00 94.81 637 GLN A O 1
ATOM 5177 N N . ASP A 1 638 ? -7.759 23.086 15.323 1.00 96.12 638 ASP A N 1
ATOM 5178 C CA . ASP A 1 638 ? -7.256 24.462 15.339 1.00 96.12 638 ASP A CA 1
ATOM 5179 C C . ASP A 1 638 ? -5.868 24.573 14.695 1.00 96.12 638 ASP A C 1
ATOM 5181 O O . ASP A 1 638 ? -5.582 25.548 14.000 1.00 96.12 638 ASP A O 1
ATOM 5185 N N . MET A 1 639 ? -5.003 23.564 14.865 1.00 97.00 639 MET A N 1
ATOM 5186 C CA . MET A 1 639 ? -3.696 23.543 14.200 1.00 97.00 639 MET A CA 1
ATOM 5187 C C . MET A 1 639 ? -3.828 23.435 12.674 1.00 97.00 639 MET A C 1
ATOM 5189 O O . MET A 1 639 ? -3.107 24.117 11.944 1.00 97.00 639 MET A O 1
ATOM 5193 N N . LYS A 1 640 ? -4.751 22.609 12.169 1.00 97.06 640 LYS A N 1
ATOM 5194 C CA . LYS A 1 640 ? -5.054 22.524 10.732 1.00 97.06 640 LYS A CA 1
ATOM 5195 C C . LYS A 1 640 ? -5.577 23.856 10.202 1.00 97.06 640 LYS A C 1
ATOM 5197 O O . LYS A 1 640 ? -5.053 24.357 9.206 1.00 97.06 640 LYS A O 1
ATOM 5202 N N . ASP A 1 641 ? -6.538 24.457 10.901 1.00 97.31 641 ASP A N 1
ATOM 5203 C CA . ASP A 1 641 ? -7.113 25.758 10.552 1.00 97.31 641 ASP A CA 1
ATOM 5204 C C . ASP A 1 641 ? -6.033 26.853 10.551 1.00 97.31 641 ASP A C 1
ATOM 5206 O O . ASP A 1 641 ? -5.959 27.666 9.624 1.00 97.31 641 ASP A O 1
ATOM 5210 N N . TYR A 1 642 ? -5.134 26.839 11.541 1.00 98.00 642 TYR A N 1
ATOM 5211 C CA . TYR A 1 642 ? -3.971 27.722 11.606 1.00 98.00 642 TYR A CA 1
ATOM 5212 C C . TYR A 1 642 ? -3.053 27.541 10.390 1.00 98.00 642 TYR A C 1
ATOM 5214 O O . TYR A 1 642 ? -2.658 28.534 9.771 1.00 98.00 642 TYR A O 1
ATOM 5222 N N . ILE A 1 643 ? -2.735 26.299 10.004 1.00 98.12 643 ILE A N 1
ATOM 5223 C CA . ILE A 1 643 ? -1.869 26.039 8.846 1.00 98.12 643 ILE A CA 1
ATOM 5224 C C . ILE A 1 643 ? -2.521 26.561 7.569 1.00 98.12 643 ILE A C 1
ATOM 5226 O O . ILE A 1 643 ? -1.889 27.309 6.824 1.00 98.12 643 ILE A O 1
ATOM 5230 N N . LEU A 1 644 ? -3.792 26.230 7.340 1.00 98.06 644 LEU A N 1
ATOM 5231 C CA . LEU A 1 644 ? -4.529 26.665 6.152 1.00 98.06 644 LEU A CA 1
ATOM 5232 C C . LEU A 1 644 ? -4.666 28.194 6.082 1.00 98.06 644 LEU A C 1
ATOM 5234 O O . LEU A 1 644 ? -4.608 28.782 4.999 1.00 98.06 644 LEU A O 1
ATOM 5238 N N . LYS A 1 645 ? -4.799 28.863 7.230 1.00 97.56 645 LYS A N 1
ATOM 5239 C CA . LYS A 1 645 ? -4.963 30.318 7.290 1.00 97.56 645 LYS A CA 1
ATOM 5240 C C . LYS A 1 645 ? -3.647 31.088 7.188 1.00 97.56 645 LYS A C 1
ATOM 5242 O O . LYS A 1 645 ? -3.607 32.120 6.521 1.00 97.56 645 LYS A O 1
ATOM 5247 N N . PHE A 1 646 ? -2.586 30.618 7.843 1.00 97.31 646 PHE A N 1
ATOM 5248 C CA . PHE A 1 646 ? -1.361 31.402 8.047 1.00 97.31 646 PHE A CA 1
ATOM 5249 C C . PHE A 1 646 ? -0.092 30.764 7.473 1.00 97.31 646 PHE A C 1
ATOM 5251 O O . PHE A 1 646 ? 0.902 31.467 7.297 1.00 97.31 646 PHE A O 1
ATOM 5258 N N . LYS A 1 647 ? -0.102 29.459 7.177 1.00 97.44 647 LYS A N 1
ATOM 5259 C CA . LYS A 1 647 ? 1.081 28.684 6.752 1.00 97.44 647 LYS A CA 1
ATOM 5260 C C . LYS A 1 647 ? 0.901 27.947 5.426 1.00 97.44 647 LYS A C 1
ATOM 5262 O O . LYS A 1 647 ? 1.732 27.117 5.074 1.00 97.44 647 LYS A O 1
ATOM 5267 N N . THR A 1 648 ? -0.134 28.270 4.653 1.00 97.56 648 THR A N 1
ATOM 5268 C CA . THR A 1 648 ? -0.392 27.646 3.346 1.00 97.56 648 THR A CA 1
ATOM 5269 C C . THR A 1 648 ? 0.803 27.754 2.393 1.00 97.56 648 THR A C 1
ATOM 5271 O O . THR A 1 648 ? 1.132 26.786 1.707 1.00 97.56 648 THR A O 1
ATOM 5274 N N . GLU A 1 649 ? 1.493 28.897 2.363 1.00 97.06 649 GLU A N 1
ATOM 5275 C CA . GLU A 1 649 ? 2.685 29.069 1.521 1.00 97.06 649 GLU A CA 1
ATOM 5276 C C . GLU A 1 649 ? 3.874 28.239 2.027 1.00 97.06 649 GLU A C 1
ATOM 5278 O O . GLU A 1 649 ? 4.536 27.587 1.221 1.00 97.06 649 GLU A O 1
ATOM 5283 N N . ASP A 1 650 ? 4.093 28.190 3.346 1.00 97.69 650 ASP A N 1
ATOM 5284 C CA . ASP A 1 650 ? 5.141 27.369 3.970 1.00 97.69 650 ASP A CA 1
ATOM 5285 C C . ASP A 1 650 ? 4.915 25.879 3.673 1.00 97.69 650 ASP A C 1
ATOM 5287 O O . ASP A 1 650 ? 5.822 25.188 3.202 1.00 97.69 650 ASP A O 1
ATOM 5291 N N . PHE A 1 651 ? 3.678 25.401 3.840 1.00 98.44 651 PHE A N 1
ATOM 5292 C CA . PHE A 1 651 ? 3.297 24.030 3.506 1.00 98.44 651 PHE A CA 1
ATOM 5293 C C . PHE A 1 651 ? 3.467 23.730 2.009 1.00 98.44 651 PHE A C 1
ATOM 5295 O O . PHE A 1 651 ? 4.085 22.728 1.640 1.00 98.44 651 PHE A O 1
ATOM 5302 N N . THR A 1 652 ? 2.996 24.625 1.132 1.00 98.56 652 THR A N 1
ATOM 5303 C CA . THR A 1 652 ? 3.150 24.473 -0.327 1.00 98.56 652 THR A CA 1
ATOM 5304 C C . THR A 1 652 ? 4.628 24.417 -0.718 1.00 98.56 652 THR A C 1
ATOM 5306 O O . THR A 1 652 ? 5.041 23.575 -1.515 1.00 98.56 652 THR A O 1
ATOM 5309 N N . LYS A 1 653 ? 5.464 25.273 -0.126 1.00 98.25 653 LYS A N 1
ATOM 5310 C CA . LYS A 1 653 ? 6.912 25.264 -0.349 1.00 98.25 653 LYS A CA 1
ATOM 5311 C C . LYS A 1 653 ? 7.554 23.977 0.167 1.00 98.25 653 LYS A C 1
ATOM 5313 O O . LYS A 1 653 ? 8.439 23.449 -0.503 1.00 98.25 653 LYS A O 1
ATOM 5318 N N . SER A 1 654 ? 7.117 23.467 1.319 1.00 97.75 654 SER A N 1
ATOM 5319 C CA . SER A 1 654 ? 7.616 22.213 1.891 1.00 97.75 654 SER A CA 1
ATOM 5320 C C . SER A 1 654 ? 7.343 21.022 0.972 1.00 97.75 654 SER A C 1
ATOM 5322 O O . SER A 1 654 ? 8.274 20.294 0.622 1.00 97.75 654 SER A O 1
ATOM 5324 N N . ILE A 1 655 ? 6.100 20.845 0.509 1.00 97.75 655 ILE A N 1
ATOM 5325 C CA . ILE A 1 655 ? 5.763 19.724 -0.381 1.00 97.75 655 ILE A CA 1
ATOM 5326 C C . ILE A 1 655 ? 6.476 19.843 -1.733 1.00 97.75 655 ILE A C 1
ATOM 5328 O O . ILE A 1 655 ? 7.026 18.852 -2.213 1.00 97.75 655 ILE A O 1
ATOM 5332 N N . VAL A 1 656 ? 6.567 21.055 -2.301 1.00 98.44 656 VAL A N 1
ATOM 5333 C CA . VAL A 1 656 ? 7.332 21.306 -3.533 1.00 98.44 656 VAL A CA 1
ATOM 5334 C C . VAL A 1 656 ? 8.798 20.932 -3.333 1.00 98.44 656 VAL A C 1
ATOM 5336 O O . VAL A 1 656 ? 9.348 20.234 -4.173 1.00 98.44 656 VAL A O 1
ATOM 5339 N N . LYS A 1 657 ? 9.431 21.331 -2.222 1.00 97.75 657 LYS A N 1
ATOM 5340 C CA . LYS A 1 657 ? 10.830 20.984 -1.923 1.00 97.75 657 LYS A CA 1
ATOM 5341 C C . LYS A 1 657 ? 11.054 19.479 -1.811 1.00 97.75 657 LYS A C 1
ATOM 5343 O O . LYS A 1 657 ? 11.988 18.969 -2.424 1.00 97.75 657 LYS A O 1
ATOM 5348 N N . ASN A 1 658 ? 10.216 18.780 -1.044 1.00 97.44 658 ASN A N 1
ATOM 5349 C CA . ASN A 1 658 ? 10.353 17.335 -0.854 1.00 97.44 658 ASN A CA 1
ATOM 5350 C C . ASN A 1 658 ? 10.173 16.593 -2.187 1.00 97.44 658 ASN A C 1
ATOM 5352 O O . ASN A 1 658 ? 11.000 15.755 -2.540 1.00 97.44 658 ASN A O 1
ATOM 5356 N N . LEU A 1 659 ? 9.143 16.941 -2.967 1.00 98.12 659 LEU A N 1
ATOM 5357 C CA . LEU A 1 659 ? 8.889 16.285 -4.248 1.00 98.12 659 LEU A CA 1
ATOM 5358 C C . LEU A 1 659 ? 9.921 16.664 -5.317 1.00 98.12 659 LEU A C 1
ATOM 5360 O O . LEU A 1 659 ? 10.288 15.828 -6.135 1.00 98.12 659 LEU A O 1
ATOM 5364 N N . PHE A 1 660 ? 10.429 17.897 -5.298 1.00 97.69 660 PHE A N 1
ATOM 5365 C CA . PHE A 1 660 ? 11.511 18.339 -6.177 1.00 97.69 660 PHE A CA 1
ATOM 5366 C C . PHE A 1 660 ? 12.815 17.594 -5.875 1.00 97.69 660 PHE A C 1
ATOM 5368 O O . PHE A 1 660 ? 13.497 17.178 -6.809 1.00 97.69 660 PHE A O 1
ATOM 5375 N N . SER A 1 661 ? 13.141 17.395 -4.592 1.00 96.25 661 SER A N 1
ATOM 5376 C CA . SER A 1 661 ? 14.290 16.584 -4.172 1.00 96.25 661 SER A CA 1
ATOM 5377 C C . SER A 1 661 ? 14.164 15.152 -4.696 1.00 96.25 661 SER A C 1
ATOM 5379 O O . SER A 1 661 ? 15.052 14.666 -5.398 1.00 96.25 661 SER A O 1
ATOM 5381 N N . TYR A 1 662 ? 12.999 14.531 -4.476 1.00 96.75 662 TYR A N 1
ATOM 5382 C CA . TYR A 1 662 ? 12.686 13.189 -4.970 1.00 96.75 662 TYR A CA 1
ATOM 5383 C C . TYR A 1 662 ? 12.800 13.090 -6.501 1.00 96.75 662 TYR A C 1
ATOM 5385 O O . TYR A 1 662 ? 13.463 12.198 -7.023 1.00 96.75 662 TYR A O 1
ATOM 5393 N N . ALA A 1 663 ? 12.218 14.046 -7.234 1.00 96.06 663 ALA A N 1
ATOM 5394 C CA . ALA A 1 663 ? 12.226 14.066 -8.698 1.00 96.06 663 ALA A CA 1
ATOM 5395 C C . ALA A 1 663 ? 13.632 14.189 -9.302 1.00 96.06 663 ALA A C 1
ATOM 5397 O O . ALA A 1 663 ? 13.890 13.654 -10.380 1.00 96.06 663 ALA A O 1
ATOM 5398 N N . ASN A 1 664 ? 14.529 14.915 -8.631 1.00 92.88 664 ASN A N 1
ATOM 5399 C CA . ASN A 1 664 ? 15.889 15.159 -9.107 1.00 92.88 664 ASN A CA 1
ATOM 5400 C C . ASN A 1 664 ? 16.931 14.209 -8.489 1.00 92.88 664 ASN A C 1
ATOM 5402 O O . ASN A 1 664 ? 18.085 14.239 -8.916 1.00 92.88 664 ASN A O 1
ATOM 5406 N N . GLY A 1 665 ? 16.554 13.393 -7.497 1.00 91.88 665 GLY A N 1
ATOM 5407 C CA . GLY A 1 665 ? 17.456 12.475 -6.796 1.00 91.88 665 GLY A CA 1
ATOM 5408 C C . GLY A 1 665 ? 18.574 13.176 -6.016 1.00 91.88 665 GLY A C 1
ATOM 5409 O O . GLY A 1 665 ? 19.669 12.628 -5.895 1.00 91.88 665 GLY A O 1
ATOM 5410 N N . ARG A 1 666 ? 18.339 14.408 -5.544 1.00 92.75 666 ARG A N 1
ATOM 5411 C CA . ARG A 1 666 ? 19.314 15.207 -4.783 1.00 92.75 666 ARG A CA 1
ATOM 5412 C C . ARG A 1 666 ? 18.624 16.205 -3.865 1.00 92.75 666 ARG A C 1
ATOM 5414 O O . ARG A 1 666 ? 17.547 16.696 -4.189 1.00 92.75 666 ARG A O 1
ATOM 5421 N N . ASP A 1 667 ? 19.324 16.616 -2.814 1.00 92.38 667 ASP A N 1
ATOM 5422 C CA . ASP A 1 667 ? 18.846 17.673 -1.929 1.00 92.38 667 ASP A CA 1
ATOM 5423 C C . ASP A 1 667 ? 18.657 19.016 -2.649 1.00 92.38 667 ASP A C 1
ATOM 5425 O O . ASP A 1 667 ? 19.350 19.362 -3.618 1.00 92.38 667 ASP A O 1
ATOM 5429 N N . VAL A 1 668 ? 17.708 19.793 -2.125 1.00 93.81 668 VAL A N 1
ATOM 5430 C CA . VAL A 1 668 ? 17.455 21.178 -2.529 1.00 93.81 668 VAL A CA 1
ATOM 5431 C C . VAL A 1 668 ? 18.591 22.065 -2.027 1.00 93.81 668 VAL A C 1
ATOM 5433 O O . VAL A 1 668 ? 18.846 22.142 -0.826 1.00 93.81 668 VAL A O 1
ATOM 5436 N N . GLY A 1 669 ? 19.236 22.782 -2.945 1.00 91.69 669 GLY A N 1
ATOM 5437 C CA . GLY A 1 669 ? 20.289 23.748 -2.644 1.00 91.69 669 GLY A CA 1
ATOM 5438 C C . GLY A 1 669 ? 19.835 25.200 -2.808 1.00 91.69 669 GLY A C 1
ATOM 5439 O O . GLY A 1 669 ? 18.739 25.493 -3.282 1.00 91.69 669 GLY A O 1
ATOM 5440 N N . PHE A 1 670 ? 20.730 26.135 -2.477 1.00 90.81 670 PHE A N 1
ATOM 5441 C CA . PHE A 1 670 ? 20.483 27.578 -2.622 1.00 90.81 670 PHE A CA 1
ATOM 5442 C C . PHE A 1 670 ? 20.128 27.990 -4.063 1.00 90.81 670 PHE A C 1
ATOM 5444 O O . PHE A 1 670 ? 19.293 28.865 -4.282 1.00 90.81 670 PHE A O 1
ATOM 5451 N N . ALA A 1 671 ? 20.723 27.330 -5.062 1.00 90.19 671 ALA A N 1
ATOM 5452 C CA . ALA A 1 671 ? 20.462 27.613 -6.473 1.00 90.19 671 ALA A CA 1
ATOM 5453 C C . ALA A 1 671 ? 19.006 27.327 -6.897 1.00 90.19 671 ALA A C 1
ATOM 5455 O O . ALA A 1 671 ? 18.521 27.939 -7.848 1.00 90.19 671 ALA A O 1
ATOM 5456 N N . ASP A 1 672 ? 18.302 26.452 -6.175 1.00 94.94 672 ASP A N 1
ATOM 5457 C CA . ASP A 1 672 ? 16.940 26.027 -6.510 1.00 94.94 672 ASP A CA 1
ATOM 5458 C C . ASP A 1 672 ? 15.870 26.978 -5.945 1.00 94.94 672 ASP A C 1
ATOM 5460 O O . ASP A 1 672 ? 14.700 26.886 -6.311 1.00 94.94 672 ASP A O 1
ATOM 5464 N N . GLU A 1 673 ? 16.225 27.914 -5.053 1.00 93.50 673 GLU A N 1
ATOM 5465 C CA . GLU A 1 673 ? 15.236 28.724 -4.325 1.00 93.50 673 GLU A CA 1
ATOM 5466 C C . GLU A 1 673 ? 14.339 29.560 -5.242 1.00 93.50 673 GLU A C 1
ATOM 5468 O O . GLU A 1 673 ? 13.124 29.631 -5.028 1.00 93.50 673 GLU A O 1
ATOM 5473 N N . LYS A 1 674 ? 14.926 30.179 -6.276 1.00 94.00 674 LYS A N 1
ATOM 5474 C CA . LYS A 1 674 ? 14.173 30.973 -7.260 1.00 94.00 674 LYS A CA 1
ATOM 5475 C C . LYS A 1 674 ? 13.181 30.102 -8.032 1.00 94.00 674 LYS A C 1
ATOM 5477 O O . LYS A 1 674 ? 12.052 30.521 -8.277 1.00 94.00 674 LYS A O 1
ATOM 5482 N N . GLU A 1 675 ? 13.601 28.894 -8.389 1.00 94.62 675 GLU A N 1
ATOM 5483 C CA . GLU A 1 675 ? 12.802 27.930 -9.139 1.00 94.62 675 GLU A CA 1
ATOM 5484 C C . GLU A 1 675 ? 11.660 27.357 -8.291 1.00 94.62 675 GLU A C 1
ATOM 5486 O O . GLU A 1 675 ? 10.506 27.385 -8.713 1.00 94.62 675 GLU A O 1
ATOM 5491 N N . ILE A 1 676 ? 11.941 26.955 -7.050 1.00 97.44 676 ILE A N 1
ATOM 5492 C CA . ILE A 1 676 ? 10.922 26.501 -6.095 1.00 97.44 676 ILE A CA 1
ATOM 5493 C C . ILE A 1 676 ? 9.885 27.593 -5.846 1.00 97.44 676 ILE A C 1
ATOM 5495 O O . ILE A 1 676 ? 8.688 27.317 -5.882 1.00 97.44 676 ILE A O 1
ATOM 5499 N N . LYS A 1 677 ? 10.320 28.841 -5.625 1.00 97.38 677 LYS A N 1
ATOM 5500 C CA . LYS A 1 677 ? 9.395 29.966 -5.429 1.00 97.38 677 LYS A CA 1
ATOM 5501 C C . LYS A 1 677 ? 8.479 30.145 -6.637 1.00 97.38 677 LYS A C 1
ATOM 5503 O O . LYS A 1 677 ? 7.286 30.384 -6.472 1.00 97.38 677 LYS A O 1
ATOM 5508 N N . TYR A 1 678 ? 9.021 30.005 -7.843 1.00 96.88 678 TYR A N 1
ATOM 5509 C CA . TYR A 1 678 ? 8.212 30.061 -9.049 1.00 96.88 678 TYR A CA 1
ATOM 5510 C C . TYR A 1 678 ? 7.171 28.933 -9.104 1.00 96.88 678 TYR A C 1
ATOM 5512 O O . TYR A 1 678 ? 6.001 29.211 -9.366 1.00 96.88 678 TYR A O 1
ATOM 5520 N N . ILE A 1 679 ? 7.566 27.689 -8.817 1.00 98.12 679 ILE A N 1
ATOM 5521 C CA . ILE A 1 679 ? 6.647 26.541 -8.794 1.00 98.12 679 ILE A CA 1
ATOM 5522 C C . ILE A 1 679 ? 5.520 26.783 -7.779 1.00 98.12 679 ILE A C 1
ATOM 5524 O O . ILE A 1 679 ? 4.350 26.614 -8.114 1.00 98.12 679 ILE A O 1
ATOM 5528 N N . VAL A 1 680 ? 5.846 27.258 -6.572 1.00 98.50 680 VAL A N 1
ATOM 5529 C CA . VAL A 1 680 ? 4.857 27.599 -5.531 1.00 98.50 680 VAL A CA 1
ATOM 5530 C C . VAL A 1 680 ? 3.841 28.629 -6.038 1.00 98.50 680 VAL A C 1
ATOM 5532 O O . VAL A 1 680 ? 2.637 28.436 -5.875 1.00 98.50 680 VAL A O 1
ATOM 5535 N N . GLU A 1 681 ? 4.293 29.687 -6.716 1.00 98.25 681 GLU A N 1
ATOM 5536 C CA . GLU A 1 681 ? 3.401 30.701 -7.295 1.00 98.25 681 GLU A CA 1
ATOM 5537 C C . GLU A 1 681 ? 2.480 30.137 -8.385 1.00 98.25 681 GLU A C 1
ATOM 5539 O O . GLU A 1 681 ? 1.335 30.572 -8.528 1.00 98.25 681 GLU A O 1
ATOM 5544 N N . ARG A 1 682 ? 2.953 29.161 -9.164 1.00 98.19 682 ARG A N 1
ATOM 5545 C CA . ARG A 1 682 ? 2.143 28.488 -10.189 1.00 98.19 682 ARG A CA 1
ATOM 5546 C C . ARG A 1 682 ? 1.086 27.586 -9.578 1.00 98.19 682 ARG A C 1
ATOM 5548 O O . ARG A 1 682 ? -0.080 27.709 -9.938 1.00 98.19 682 ARG A O 1
ATOM 5555 N N . VAL A 1 683 ? 1.480 26.780 -8.599 1.00 98.19 683 VAL A N 1
ATOM 5556 C CA . VAL A 1 683 ? 0.580 25.922 -7.822 1.00 98.19 683 VAL A CA 1
ATOM 5557 C C . VAL A 1 683 ? -0.509 26.764 -7.152 1.00 98.19 683 VAL A C 1
ATOM 5559 O O . VAL A 1 683 ? -1.688 26.449 -7.268 1.00 98.19 683 VAL A O 1
ATOM 5562 N N . LYS A 1 684 ? -0.148 27.900 -6.546 1.00 98.00 684 LYS A N 1
ATOM 5563 C CA . LYS A 1 684 ? -1.099 28.843 -5.937 1.00 98.00 684 LYS A CA 1
ATOM 5564 C C . LYS A 1 684 ? -2.107 29.414 -6.939 1.00 98.00 684 LYS A C 1
ATOM 5566 O O . LYS A 1 684 ? -3.286 29.538 -6.616 1.00 98.00 684 LYS A O 1
ATOM 5571 N N . ARG A 1 685 ? -1.663 29.766 -8.152 1.00 97.94 685 ARG A N 1
ATOM 5572 C CA . ARG A 1 685 ? -2.544 30.279 -9.221 1.00 97.94 685 ARG A CA 1
ATOM 5573 C C . ARG A 1 685 ? -3.515 29.229 -9.744 1.00 97.94 685 ARG A C 1
ATOM 5575 O O . ARG A 1 685 ? -4.592 29.601 -10.194 1.00 97.94 685 ARG A O 1
ATOM 5582 N N . ASP A 1 686 ? -3.141 27.960 -9.662 1.00 97.69 686 ASP A N 1
ATOM 5583 C CA . ASP A 1 686 ? -3.964 26.830 -10.085 1.00 97.69 686 ASP A CA 1
ATOM 5584 C C . ASP A 1 686 ? -4.641 26.127 -8.897 1.00 97.69 686 ASP A C 1
ATOM 5586 O O . ASP A 1 686 ? -4.714 24.903 -8.807 1.00 97.69 686 ASP A O 1
ATOM 5590 N N . ASN A 1 687 ? -5.096 26.930 -7.928 1.00 97.50 687 ASN A N 1
ATOM 5591 C CA . ASN A 1 687 ? -5.864 26.484 -6.764 1.00 97.50 687 ASN A CA 1
ATOM 5592 C C . ASN A 1 687 ? -5.220 25.321 -5.977 1.00 97.50 687 ASN A C 1
ATOM 5594 O O . ASN A 1 687 ? -5.898 24.460 -5.410 1.00 97.50 687 ASN A O 1
ATOM 5598 N N . TYR A 1 688 ? -3.889 25.309 -5.931 1.00 98.50 688 TYR A N 1
ATOM 5599 C CA . TYR A 1 688 ? -3.083 24.303 -5.254 1.00 98.50 688 TYR A CA 1
ATOM 5600 C C . TYR A 1 688 ? -3.292 22.868 -5.779 1.00 98.50 688 TYR A C 1
ATOM 5602 O O . TYR A 1 688 ? -3.200 21.923 -4.999 1.00 98.50 688 TYR A O 1
ATOM 5610 N N . SER A 1 689 ? -3.571 22.682 -7.077 1.00 98.44 689 SER A N 1
ATOM 5611 C CA . SER A 1 689 ? -3.655 21.355 -7.719 1.00 98.44 689 SER A CA 1
ATOM 5612 C C . SER A 1 689 ? -2.400 20.509 -7.462 1.00 98.44 689 SER A C 1
ATOM 5614 O O . SER A 1 689 ? -1.269 20.978 -7.645 1.00 98.44 689 SER A O 1
ATOM 5616 N N . PHE A 1 690 ? -2.585 19.235 -7.081 1.00 98.38 690 PHE A N 1
ATOM 5617 C CA . PHE A 1 690 ? -1.453 18.325 -6.902 1.00 98.38 690 PHE A CA 1
ATOM 5618 C C . PHE A 1 690 ? -0.801 17.933 -8.236 1.00 98.38 690 PHE A C 1
ATOM 5620 O O . PHE A 1 690 ? 0.428 17.835 -8.307 1.00 98.38 690 PHE A O 1
ATOM 5627 N N . LYS A 1 691 ? -1.571 17.782 -9.326 1.00 97.81 691 LYS A N 1
ATOM 5628 C CA . LYS A 1 691 ? -0.972 17.542 -10.650 1.00 97.81 691 LYS A CA 1
ATOM 5629 C C . LYS A 1 691 ? -0.119 18.720 -11.100 1.00 97.81 691 LYS A C 1
ATOM 5631 O O . LYS A 1 691 ? 0.952 18.487 -11.658 1.00 97.81 691 LYS A O 1
ATOM 5636 N N . THR A 1 692 ? -0.520 19.951 -10.792 1.00 98.38 692 THR A N 1
ATOM 5637 C CA . THR A 1 692 ? 0.268 21.146 -11.120 1.00 98.38 692 THR A CA 1
ATOM 5638 C C . THR A 1 692 ? 1.607 21.177 -10.389 1.00 98.38 692 THR A C 1
ATOM 5640 O O . THR A 1 692 ? 2.605 21.557 -10.998 1.00 98.38 692 THR A O 1
ATOM 5643 N N . VAL A 1 693 ? 1.695 20.681 -9.147 1.00 98.50 693 VAL A N 1
ATOM 5644 C CA . VAL A 1 693 ? 2.995 20.508 -8.465 1.00 98.50 693 VAL A CA 1
ATOM 5645 C C . VAL A 1 693 ? 3.926 19.622 -9.301 1.00 98.50 693 VAL A C 1
ATOM 5647 O O . VAL A 1 693 ? 5.057 20.011 -9.590 1.00 98.50 693 VAL A O 1
ATOM 5650 N N . ILE A 1 694 ? 3.447 18.449 -9.729 1.00 98.31 694 ILE A N 1
ATOM 5651 C CA . ILE A 1 694 ? 4.231 17.502 -10.539 1.00 98.31 694 ILE A CA 1
ATOM 5652 C C . ILE A 1 694 ? 4.601 18.111 -11.894 1.00 98.31 694 ILE A C 1
ATOM 5654 O O . ILE A 1 694 ? 5.756 18.033 -12.308 1.00 98.31 694 ILE A O 1
ATOM 5658 N N . GLN A 1 695 ? 3.638 18.721 -12.587 1.00 97.44 695 GLN A N 1
ATOM 5659 C CA . GLN A 1 695 ? 3.850 19.312 -13.908 1.00 97.44 695 GLN A CA 1
ATOM 5660 C C . GLN A 1 695 ? 4.885 20.437 -13.865 1.00 97.44 695 GLN A C 1
ATOM 5662 O O . GLN A 1 695 ? 5.801 20.449 -14.682 1.00 97.44 695 GLN A O 1
ATOM 5667 N N . GLU A 1 696 ? 4.787 21.351 -12.900 1.00 97.69 696 GLU A N 1
ATOM 5668 C CA . GLU A 1 696 ? 5.704 22.489 -12.789 1.00 97.69 696 GLU A CA 1
ATOM 5669 C C . GLU A 1 696 ? 7.107 22.051 -12.327 1.00 97.69 696 GLU A C 1
ATOM 5671 O O . GLU A 1 696 ? 8.097 22.611 -12.796 1.00 97.69 696 GLU A O 1
ATOM 5676 N N . ILE A 1 697 ? 7.234 20.991 -11.512 1.00 97.75 697 ILE A N 1
ATOM 5677 C CA . ILE A 1 697 ? 8.537 20.344 -11.258 1.00 97.75 697 ILE A CA 1
ATOM 5678 C C . ILE A 1 697 ? 9.100 19.761 -12.554 1.00 97.75 697 ILE A C 1
ATOM 5680 O O . ILE A 1 697 ? 10.271 19.978 -12.859 1.00 97.75 697 ILE A O 1
ATOM 5684 N N . ILE A 1 698 ? 8.282 19.072 -13.351 1.00 96.19 698 ILE A N 1
ATOM 5685 C CA . ILE A 1 698 ? 8.726 18.515 -14.632 1.00 96.19 698 ILE A CA 1
ATOM 5686 C C . ILE A 1 698 ? 9.118 19.625 -15.612 1.00 96.19 698 ILE A C 1
ATOM 5688 O O . ILE A 1 698 ? 10.054 19.433 -16.372 1.00 96.19 698 ILE A O 1
ATOM 5692 N N . TYR A 1 699 ? 8.457 20.784 -15.609 1.00 93.38 699 TYR A N 1
ATOM 5693 C CA . TYR A 1 699 ? 8.796 21.924 -16.476 1.00 93.38 699 TYR A CA 1
ATOM 5694 C C . TYR A 1 699 ? 9.937 22.801 -15.952 1.00 93.38 699 TYR A C 1
ATOM 5696 O O . TYR A 1 699 ? 10.423 23.676 -16.685 1.00 93.38 699 TYR A O 1
ATOM 5704 N N . SER A 1 700 ? 10.362 22.569 -14.710 1.00 92.19 700 SER A N 1
ATOM 5705 C CA . SER A 1 700 ? 11.481 23.260 -14.079 1.00 92.19 700 SER A CA 1
ATOM 5706 C C . SER A 1 700 ? 12.761 23.065 -14.893 1.00 92.19 700 SER A C 1
ATOM 5708 O O . SER A 1 700 ? 12.960 22.036 -15.526 1.00 92.19 700 SER A O 1
ATOM 5710 N N . GLN A 1 701 ? 13.647 24.050 -14.908 1.00 86.50 701 GLN A N 1
ATOM 5711 C CA . GLN A 1 701 ? 14.959 23.966 -15.540 1.00 86.50 701 GLN A CA 1
ATOM 5712 C C . GLN A 1 701 ? 15.844 22.874 -14.924 1.00 86.50 701 GLN A C 1
ATOM 5714 O O . GLN A 1 701 ? 16.651 22.278 -15.645 1.00 86.50 701 GLN A O 1
ATOM 5719 N N . SER A 1 702 ? 15.715 22.605 -13.621 1.00 89.00 702 SER A N 1
ATOM 5720 C CA . SER A 1 702 ? 16.462 21.518 -12.975 1.00 89.00 702 SER A CA 1
ATOM 5721 C C . SER A 1 702 ? 16.094 20.148 -13.542 1.00 89.00 702 SER A C 1
ATOM 5723 O O . SER A 1 702 ? 16.990 19.334 -13.784 1.00 89.00 702 SER A O 1
ATOM 5725 N N . PHE A 1 703 ? 14.809 19.942 -13.843 1.00 89.75 703 PHE A N 1
ATOM 5726 C CA . PHE A 1 703 ? 14.306 18.709 -14.442 1.00 89.75 703 PHE A CA 1
ATOM 5727 C C . PHE A 1 703 ? 14.421 18.725 -15.977 1.00 89.75 703 PHE A C 1
ATOM 5729 O O . PHE A 1 703 ? 15.082 17.875 -16.566 1.00 89.75 703 PHE A O 1
ATOM 5736 N N . TYR A 1 704 ? 13.826 19.727 -16.628 1.00 77.44 704 TYR A N 1
ATOM 5737 C CA . TYR A 1 704 ? 13.689 19.909 -18.074 1.00 77.44 704 TYR A CA 1
ATOM 5738 C C . TYR A 1 704 ? 14.732 20.874 -18.645 1.00 77.44 704 TYR A C 1
ATOM 5740 O O . TYR A 1 704 ? 14.615 22.104 -18.592 1.00 77.44 704 TYR A O 1
ATOM 5748 N N . LYS A 1 705 ? 15.755 20.309 -19.291 1.00 67.75 705 LYS A N 1
ATOM 5749 C CA . LYS A 1 705 ? 16.927 21.048 -19.784 1.00 67.75 705 LYS A CA 1
ATOM 5750 C C . LYS A 1 705 ? 16.857 21.382 -21.275 1.00 67.75 705 LYS A C 1
ATOM 5752 O O . LYS A 1 705 ? 17.789 21.114 -22.023 1.00 67.75 705 LYS A O 1
ATOM 5757 N N . LYS A 1 706 ? 15.794 22.049 -21.741 1.00 59.56 706 LYS A N 1
ATOM 5758 C CA . LYS A 1 706 ? 15.792 22.594 -23.113 1.00 59.56 706 LYS A CA 1
ATOM 5759 C C . LYS A 1 706 ? 16.590 23.896 -23.180 1.00 59.56 706 LYS A C 1
ATOM 5761 O O . LYS A 1 706 ? 16.278 24.863 -22.487 1.00 59.56 706 LYS A O 1
ATOM 5766 N N . LYS A 1 707 ? 17.542 23.972 -24.117 1.00 50.38 707 LYS A N 1
ATOM 5767 C CA . LYS A 1 707 ? 18.460 25.108 -24.374 1.00 50.38 707 LYS A CA 1
ATOM 5768 C C . LYS A 1 707 ? 17.803 26.496 -24.559 1.00 50.38 707 LYS A C 1
ATOM 5770 O O . LYS A 1 707 ? 18.490 27.515 -24.559 1.00 50.38 707 LYS A O 1
ATOM 5775 N N . LYS A 1 708 ? 16.476 26.542 -24.730 1.00 47.09 708 LYS A N 1
ATOM 5776 C CA . LYS A 1 708 ? 15.618 27.739 -24.692 1.00 47.09 708 LYS A CA 1
ATOM 5777 C C . LYS A 1 708 ? 14.276 27.399 -24.026 1.00 47.09 708 LYS A C 1
ATOM 5779 O O . LYS A 1 708 ? 13.249 27.351 -24.701 1.00 47.09 708 LYS A O 1
ATOM 5784 N N . ASN A 1 709 ? 14.268 27.134 -22.721 1.00 43.81 709 ASN A N 1
ATOM 5785 C CA . ASN A 1 709 ? 13.023 27.123 -21.945 1.00 43.81 709 ASN A CA 1
ATOM 5786 C C . ASN A 1 709 ? 12.439 28.558 -21.919 1.00 43.81 709 ASN A C 1
ATOM 5788 O O . ASN A 1 709 ? 13.189 29.537 -21.874 1.00 43.81 709 ASN A O 1
ATOM 5792 N N . TRP A 1 710 ? 11.113 28.698 -21.968 1.00 48.53 710 TRP A N 1
ATOM 5793 C CA . TRP A 1 710 ? 10.404 29.959 -21.748 1.00 48.53 710 TRP A CA 1
ATOM 5794 C C . TRP A 1 710 ? 10.831 30.629 -20.416 1.00 48.53 710 TRP A C 1
ATOM 5796 O O . TRP A 1 710 ? 10.956 31.851 -20.371 1.00 48.53 710 TRP A O 1
ATOM 5806 N N . PHE A 1 711 ? 11.218 29.836 -19.407 1.00 48.19 711 PHE A N 1
ATOM 5807 C CA . PHE A 1 711 ? 11.822 30.285 -18.144 1.00 48.19 711 PHE A CA 1
ATOM 5808 C C . PHE A 1 711 ? 13.110 31.101 -18.344 1.00 48.19 711 PHE A C 1
A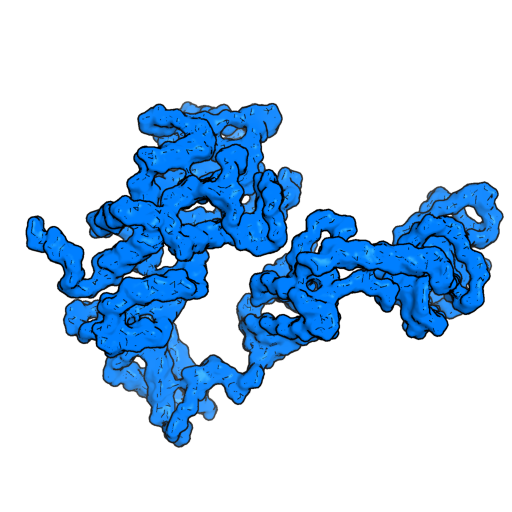TOM 5810 O O . PHE A 1 711 ? 13.256 32.196 -17.813 1.00 48.19 711 PHE A O 1
ATOM 5817 N N . SER A 1 712 ? 14.012 30.643 -19.221 1.00 49.38 712 SER A N 1
ATOM 5818 C CA . SER A 1 712 ? 15.259 31.360 -19.548 1.00 49.38 712 SER A CA 1
ATOM 5819 C C . SER A 1 712 ? 15.035 32.697 -20.272 1.00 49.38 712 SER A C 1
ATOM 5821 O O . SER A 1 712 ? 15.962 33.497 -20.381 1.00 49.38 712 SER A O 1
ATOM 5823 N N . LYS A 1 713 ? 13.820 32.957 -20.786 1.00 53.25 713 LYS A N 1
ATOM 5824 C CA . LYS A 1 713 ? 13.445 34.260 -21.357 1.00 53.25 713 LYS A CA 1
ATOM 5825 C C . LYS A 1 713 ? 12.966 35.253 -20.298 1.00 53.25 713 LYS A C 1
ATOM 5827 O O . LYS A 1 713 ? 13.125 36.446 -20.524 1.00 53.25 713 LYS A O 1
ATOM 5832 N N . LEU A 1 714 ? 12.410 34.787 -19.176 1.00 52.50 714 LEU A N 1
ATOM 5833 C CA . LEU A 1 714 ? 11.963 35.666 -18.089 1.00 52.50 714 LEU A CA 1
ATOM 5834 C C . LEU A 1 714 ? 13.132 36.360 -17.379 1.00 52.50 714 LEU A C 1
ATOM 5836 O O . LEU A 1 714 ? 12.985 37.494 -16.947 1.00 52.50 714 LEU A O 1
ATOM 5840 N N . PHE A 1 715 ? 14.290 35.700 -17.299 1.00 52.91 715 PHE A N 1
ATOM 5841 C CA . PHE A 1 715 ? 15.444 36.160 -16.513 1.00 52.91 715 PHE A CA 1
ATOM 5842 C C . PHE A 1 715 ? 16.622 36.643 -17.373 1.00 52.91 715 PHE A C 1
ATOM 5844 O O . PHE A 1 715 ? 17.757 36.666 -16.914 1.00 52.91 715 PHE A O 1
ATOM 5851 N N . LYS A 1 716 ? 16.377 36.994 -18.643 1.00 46.09 716 LYS A N 1
ATOM 5852 C CA . LYS A 1 716 ? 17.414 37.514 -19.556 1.00 46.09 716 LYS A CA 1
ATOM 5853 C C . LYS A 1 716 ? 17.602 39.035 -19.512 1.00 46.09 716 LYS A C 1
ATOM 5855 O O . LYS A 1 716 ? 18.472 39.529 -20.219 1.00 46.09 716 LYS A O 1
ATOM 5860 N N . ASN A 1 717 ? 16.816 39.739 -18.697 1.00 37.28 717 ASN A N 1
ATOM 5861 C CA . ASN A 1 717 ? 16.888 41.188 -18.499 1.00 37.28 717 ASN A CA 1
ATOM 5862 C C . ASN A 1 717 ? 17.044 41.543 -17.004 1.00 37.28 717 ASN A C 1
ATOM 5864 O O . ASN A 1 717 ? 16.304 42.385 -16.499 1.00 37.28 717 ASN A O 1
ATOM 5868 N N . GLU A 1 718 ? 17.976 40.892 -16.305 1.00 33.84 718 GLU A N 1
ATOM 5869 C CA . GLU A 1 718 ? 18.578 41.422 -15.068 1.00 33.84 718 GLU A CA 1
ATOM 5870 C C . GLU A 1 718 ? 20.089 41.549 -15.249 1.00 33.84 718 GLU A C 1
ATOM 5872 O O . GLU A 1 718 ? 20.699 40.566 -15.738 1.00 33.84 718 GLU A O 1
#